Protein AF-A0A8T5FF46-F1 (afdb_monomer_lite)

Structure (mmCIF, N/CA/C/O backbone):
data_AF-A0A8T5FF46-F1
#
_entry.id   AF-A0A8T5FF46-F1
#
loop_
_atom_site.group_PDB
_atom_site.id
_atom_site.type_symbol
_atom_site.label_atom_id
_atom_site.label_alt_id
_atom_site.label_comp_id
_atom_site.label_asym_id
_atom_site.label_entity_id
_atom_site.label_seq_id
_atom_site.pdbx_PDB_ins_code
_atom_site.Cartn_x
_atom_site.Cartn_y
_atom_site.Cartn_z
_atom_site.occupancy
_atom_site.B_iso_or_equiv
_atom_site.auth_seq_id
_atom_site.auth_comp_id
_atom_site.auth_asym_id
_atom_site.auth_atom_id
_atom_site.pdbx_PDB_model_num
ATOM 1 N N . MET A 1 1 ? -3.735 73.496 -39.799 1.00 34.72 1 MET A N 1
ATOM 2 C CA . MET A 1 1 ? -2.306 73.585 -40.132 1.00 34.72 1 MET A CA 1
ATOM 3 C C . MET A 1 1 ? -1.792 74.863 -39.480 1.00 34.72 1 MET A C 1
ATOM 5 O O . MET A 1 1 ? -2.332 75.909 -39.809 1.00 34.72 1 MET A O 1
ATOM 9 N N . ASP A 1 2 ? -0.925 74.853 -38.463 1.00 35.66 2 ASP A N 1
ATOM 10 C CA . ASP A 1 2 ? -0.225 73.726 -37.814 1.00 35.66 2 ASP A CA 1
ATOM 11 C C . ASP A 1 2 ? 0.014 73.960 -36.305 1.00 35.66 2 ASP A C 1
ATOM 13 O O . ASP A 1 2 ? -0.277 75.030 -35.776 1.00 35.66 2 ASP A O 1
ATOM 17 N N . ILE A 1 3 ? 0.480 72.917 -35.607 1.00 37.16 3 ILE A N 1
ATOM 18 C CA . ILE A 1 3 ? 0.581 72.804 -34.138 1.00 37.16 3 ILE A CA 1
ATOM 19 C C . ILE A 1 3 ? 2.005 73.135 -33.652 1.00 37.16 3 ILE A C 1
ATOM 21 O O . ILE A 1 3 ? 2.968 72.568 -34.168 1.00 37.16 3 ILE A O 1
ATOM 25 N N . PRO A 1 4 ? 2.147 74.019 -32.646 1.00 43.72 4 PRO A N 1
ATOM 26 C CA . PRO A 1 4 ? 2.763 73.671 -31.342 1.00 43.72 4 PRO A CA 1
ATOM 27 C C . PRO A 1 4 ? 1.994 74.294 -30.141 1.00 43.72 4 PRO A C 1
ATOM 29 O O . PRO A 1 4 ? 1.269 75.263 -30.321 1.00 43.72 4 PRO A O 1
ATOM 32 N N . ALA A 1 5 ? 2.080 73.860 -28.872 1.00 33.59 5 ALA A N 1
ATOM 33 C CA . ALA A 1 5 ? 2.705 72.701 -28.204 1.00 33.59 5 ALA A CA 1
ATOM 34 C C . ALA A 1 5 ? 1.955 72.406 -26.860 1.00 33.59 5 ALA A C 1
ATOM 36 O O . ALA A 1 5 ? 0.805 72.806 -26.696 1.00 33.59 5 ALA A O 1
ATOM 37 N N . LYS A 1 6 ? 2.580 71.717 -25.884 1.00 38.84 6 LYS A N 1
ATOM 38 C CA . LYS A 1 6 ? 2.093 71.532 -24.486 1.00 38.84 6 LYS A CA 1
ATOM 39 C C . LYS A 1 6 ? 3.048 72.229 -23.489 1.00 38.84 6 LYS A C 1
ATOM 41 O O . LYS A 1 6 ? 4.228 72.330 -23.826 1.00 38.84 6 LYS A O 1
ATOM 46 N N . PRO A 1 7 ? 2.609 72.653 -22.276 1.00 42.00 7 PRO A N 1
ATOM 47 C CA . PRO A 1 7 ? 2.703 71.737 -21.119 1.00 42.00 7 PRO A CA 1
ATOM 48 C C . PRO A 1 7 ? 1.673 71.901 -19.958 1.00 42.00 7 PRO A C 1
ATOM 50 O O . PRO A 1 7 ? 1.487 72.977 -19.412 1.00 42.00 7 PRO A O 1
ATOM 53 N N . ASN A 1 8 ? 1.185 70.743 -19.487 1.00 31.17 8 ASN A N 1
ATOM 54 C CA . ASN A 1 8 ? 1.092 70.275 -18.084 1.00 31.17 8 ASN A CA 1
ATOM 55 C C . ASN A 1 8 ? 0.131 70.865 -17.004 1.00 31.17 8 ASN A C 1
ATOM 57 O O . ASN A 1 8 ? -0.038 72.064 -16.853 1.00 31.17 8 ASN A O 1
ATOM 61 N N . LYS A 1 9 ? -0.324 69.922 -16.151 1.00 32.62 9 LYS A N 1
ATOM 62 C CA . LYS A 1 9 ? -0.945 70.005 -14.804 1.00 32.62 9 LYS A CA 1
ATOM 63 C C . LYS A 1 9 ? -2.289 70.729 -14.607 1.00 32.62 9 LYS A C 1
ATOM 65 O O . LYS A 1 9 ? -2.393 71.936 -14.744 1.00 32.62 9 LYS A O 1
ATOM 70 N N . ASN A 1 10 ? -3.253 69.974 -14.067 1.00 32.03 10 ASN A N 1
ATOM 71 C CA . ASN A 1 10 ? -4.248 70.469 -13.112 1.00 32.03 10 ASN A CA 1
ATOM 72 C C . ASN A 1 10 ? -4.546 69.380 -12.068 1.00 32.03 10 ASN A C 1
ATOM 74 O O . ASN A 1 10 ? -4.908 68.258 -12.418 1.00 32.03 10 ASN A O 1
ATOM 78 N N . GLU A 1 11 ? -4.393 69.726 -10.793 1.00 32.62 11 GLU A N 1
ATOM 79 C CA . GLU A 1 11 ? -4.975 69.000 -9.660 1.00 32.62 11 GLU A CA 1
ATOM 80 C C . GLU A 1 11 ? -6.394 69.536 -9.426 1.00 32.62 11 GLU A C 1
ATOM 82 O O . GLU A 1 11 ? -6.602 70.734 -9.592 1.00 32.62 11 GLU A O 1
ATOM 87 N N . HIS A 1 12 ? -7.345 68.722 -8.951 1.00 32.72 12 HIS A N 1
ATOM 88 C CA . HIS A 1 12 ? -8.419 69.255 -8.101 1.00 32.72 12 HIS A CA 1
ATOM 89 C C . HIS A 1 12 ? -9.040 68.211 -7.153 1.00 32.72 12 HIS A C 1
ATOM 91 O O . HIS A 1 12 ? -9.209 67.039 -7.479 1.00 32.72 12 HIS A O 1
ATOM 97 N N . LYS A 1 13 ? -9.341 68.707 -5.949 1.00 31.08 13 LYS A N 1
ATOM 98 C CA . LYS A 1 13 ? -9.908 68.067 -4.743 1.00 31.08 13 LYS A CA 1
ATOM 99 C C . LYS A 1 13 ? -11.303 67.455 -4.985 1.00 31.08 13 LYS A C 1
ATOM 101 O O . LYS A 1 13 ? -12.070 68.002 -5.764 1.00 31.08 13 LYS A O 1
ATOM 106 N N . MET A 1 14 ? -11.586 66.252 -4.470 1.00 33.22 14 MET A N 1
ATOM 107 C CA . MET A 1 14 ? -12.238 65.929 -3.172 1.00 33.22 14 MET A CA 1
ATOM 108 C C . MET A 1 14 ? -13.597 66.593 -2.876 1.00 33.22 14 MET A C 1
ATOM 110 O O . MET A 1 14 ? -13.645 67.787 -2.608 1.00 33.22 14 MET A O 1
ATOM 114 N N . ASP A 1 15 ? -14.624 65.744 -2.740 1.00 29.30 15 ASP A N 1
ATOM 115 C CA . ASP A 1 15 ? -15.755 65.795 -1.787 1.00 29.30 15 ASP A CA 1
ATOM 116 C C . ASP A 1 15 ? -16.466 64.411 -1.851 1.00 29.30 15 ASP A C 1
ATOM 118 O O . ASP A 1 15 ? -16.483 63.804 -2.918 1.00 29.30 15 ASP A O 1
ATOM 122 N N . GLY A 1 16 ? -17.047 63.795 -0.810 1.00 28.48 16 GLY A N 1
ATOM 123 C CA . GLY A 1 16 ? -17.034 64.083 0.628 1.00 28.48 16 GLY A CA 1
ATOM 124 C C . GLY A 1 16 ? -17.908 63.089 1.444 1.00 28.48 16 GLY A C 1
ATOM 125 O O . GLY A 1 16 ? -18.809 62.461 0.903 1.00 28.48 16 GLY A O 1
ATOM 126 N N . LYS A 1 17 ? -17.668 63.027 2.768 1.00 31.48 17 LYS A N 1
ATOM 127 C CA . LYS A 1 17 ? -18.566 62.589 3.881 1.00 31.48 17 LYS A CA 1
ATOM 128 C C . LYS A 1 17 ? -18.996 61.106 4.076 1.00 31.48 17 LYS A C 1
ATOM 130 O O . LYS A 1 17 ? -19.842 60.575 3.377 1.00 31.48 17 LYS A O 1
ATOM 135 N N . ASN A 1 18 ? -18.544 60.576 5.226 1.00 31.70 18 ASN A N 1
ATOM 136 C CA . ASN A 1 18 ? -19.251 59.775 6.254 1.00 31.70 18 ASN A CA 1
ATOM 137 C C . ASN A 1 18 ? -20.144 58.568 5.877 1.00 31.70 18 ASN A C 1
ATOM 139 O O . ASN A 1 18 ? -21.232 58.753 5.343 1.00 31.70 18 ASN A O 1
ATOM 143 N N . ASN A 1 19 ? -19.865 57.399 6.489 1.00 27.62 19 ASN A N 1
ATOM 144 C CA . ASN A 1 19 ? -20.664 56.962 7.656 1.00 27.62 19 ASN A CA 1
ATOM 145 C C . ASN A 1 19 ? -20.128 55.746 8.454 1.00 27.62 19 ASN A C 1
ATOM 147 O O . ASN A 1 19 ? -19.540 54.821 7.914 1.00 27.62 19 ASN A O 1
ATOM 151 N N . HIS A 1 20 ? -20.418 55.781 9.762 1.00 31.47 20 HIS A N 1
ATOM 152 C CA . HIS A 1 20 ? -20.497 54.698 10.762 1.00 31.47 20 HIS A CA 1
ATOM 153 C C . HIS A 1 20 ? -19.439 53.576 10.849 1.00 31.47 20 HIS A C 1
ATOM 155 O O . HIS A 1 20 ? -19.458 52.579 10.133 1.00 31.47 20 HIS A O 1
ATOM 161 N N . LYS A 1 21 ? -18.675 53.628 11.953 1.00 37.41 21 LYS A N 1
ATOM 162 C CA . LYS A 1 21 ? -18.062 52.454 12.593 1.00 37.41 21 LYS A CA 1
ATOM 163 C C . LYS A 1 21 ? -19.137 51.406 12.939 1.00 37.41 21 LYS A C 1
ATOM 165 O O . LYS A 1 21 ? -20.002 51.679 13.769 1.00 37.41 21 LYS A O 1
ATOM 170 N N . LYS A 1 22 ? -19.008 50.186 12.414 1.00 29.69 22 LYS A N 1
ATOM 171 C CA . LYS A 1 22 ? -19.498 48.962 13.068 1.00 29.69 22 LYS A CA 1
ATOM 172 C C . LYS A 1 22 ? -18.296 48.076 13.367 1.00 29.69 22 LYS A C 1
ATOM 174 O O . LYS A 1 22 ? -17.574 47.692 12.452 1.00 29.69 22 LYS A O 1
ATOM 179 N N . ALA A 1 23 ? -18.078 47.774 14.643 1.00 29.81 23 ALA A N 1
ATOM 180 C CA . ALA A 1 23 ? -17.110 46.765 15.039 1.00 29.81 23 ALA A CA 1
ATOM 181 C C . ALA A 1 23 ? -17.673 45.389 14.663 1.00 29.81 23 ALA A C 1
ATOM 183 O O . ALA A 1 23 ? -18.672 44.953 15.234 1.00 29.81 23 ALA A O 1
ATOM 184 N N . TYR A 1 24 ? -17.050 44.719 13.696 1.00 25.02 24 TYR A N 1
ATOM 185 C CA . TYR A 1 24 ? -17.280 43.295 13.496 1.00 25.02 24 TYR A CA 1
ATOM 186 C C . TYR A 1 24 ? -16.530 42.539 14.593 1.00 25.02 24 TYR A C 1
ATOM 188 O O . TYR A 1 24 ? -15.308 42.402 14.532 1.00 25.02 24 TYR A O 1
ATOM 196 N N . ASN A 1 25 ? -17.274 42.018 15.571 1.00 32.12 25 ASN A N 1
ATOM 197 C CA . ASN A 1 25 ? -16.832 40.832 16.296 1.00 32.12 25 ASN A CA 1
ATOM 198 C C . ASN A 1 25 ? -16.724 39.707 15.263 1.00 32.12 25 ASN A C 1
ATOM 200 O O . ASN A 1 25 ? -17.716 39.070 14.918 1.00 32.12 25 ASN A O 1
ATOM 204 N N . SER A 1 26 ? -15.520 39.496 14.738 1.00 30.30 26 SER A N 1
ATOM 205 C CA . SER A 1 26 ? -15.178 38.212 14.149 1.00 30.30 26 SER A CA 1
ATOM 206 C C . SER A 1 26 ? -14.900 37.270 15.310 1.00 30.30 26 SER A C 1
ATOM 208 O O . SER A 1 26 ? -13.886 37.381 16.001 1.00 30.30 26 SER A O 1
ATOM 210 N N . GLU A 1 27 ? -15.825 36.342 15.539 1.00 28.33 27 GLU A N 1
ATOM 211 C CA . GLU A 1 27 ? -15.477 35.101 16.216 1.00 28.33 27 GLU A CA 1
ATOM 212 C C . GLU A 1 27 ? -14.241 34.541 15.511 1.00 28.33 27 GLU A C 1
ATOM 214 O O . GLU A 1 27 ? -14.214 34.435 14.279 1.00 28.33 27 GLU A O 1
ATOM 219 N N . ARG A 1 28 ? -13.190 34.236 16.278 1.00 29.66 28 ARG A N 1
ATOM 220 C CA . ARG A 1 28 ? -11.999 33.596 15.724 1.00 29.66 28 ARG A CA 1
ATOM 221 C C . ARG A 1 28 ? -12.399 32.199 15.267 1.00 29.66 28 ARG A C 1
ATOM 223 O O . ARG A 1 28 ? -12.307 31.252 16.045 1.00 29.66 28 ARG A O 1
ATOM 230 N N . LYS A 1 29 ? -12.805 32.066 14.002 1.00 31.17 29 LYS A N 1
ATOM 231 C CA . LYS A 1 29 ? -12.728 30.786 13.302 1.00 31.17 29 LYS A CA 1
ATOM 232 C C . LYS A 1 29 ? -11.290 30.313 13.469 1.00 31.17 29 LYS A C 1
ATOM 234 O O . LYS A 1 29 ? -10.368 30.986 13.009 1.00 31.17 29 LYS A O 1
ATOM 239 N N . GLN A 1 30 ? -11.105 29.221 14.204 1.00 31.97 30 GLN A N 1
ATOM 240 C CA . GLN A 1 30 ? -9.820 28.539 14.234 1.00 31.97 30 GLN A CA 1
ATOM 241 C C . GLN A 1 30 ? -9.454 28.239 12.780 1.00 31.97 30 GLN A C 1
ATOM 243 O O . GLN A 1 30 ? -10.300 27.740 12.033 1.00 31.97 30 GLN A O 1
ATOM 248 N N . ASN A 1 31 ? -8.228 28.573 12.374 1.00 39.69 31 ASN A N 1
ATOM 249 C CA . ASN A 1 31 ? -7.711 28.026 11.126 1.00 39.69 31 ASN A CA 1
ATOM 250 C C . ASN A 1 31 ? -7.816 26.496 11.235 1.00 39.69 31 ASN A C 1
ATOM 252 O O . ASN A 1 31 ? -7.489 25.966 12.305 1.00 39.69 31 ASN A O 1
ATOM 256 N N . PRO A 1 32 ? -8.281 25.784 10.193 1.00 52.78 32 PRO A N 1
ATOM 257 C CA . PRO A 1 32 ? -8.139 24.336 10.176 1.00 52.78 32 PRO A CA 1
ATOM 258 C C . PRO A 1 32 ? -6.653 24.015 10.356 1.00 52.78 32 PRO A C 1
ATOM 260 O O . PRO A 1 32 ? -5.809 24.662 9.729 1.00 52.78 32 PRO A O 1
ATOM 263 N N . MET A 1 33 ? -6.338 23.079 11.256 1.00 60.94 33 MET A N 1
ATOM 264 C CA . MET A 1 33 ? -4.949 22.673 11.459 1.00 60.94 33 MET A CA 1
ATOM 265 C C . MET A 1 33 ? -4.405 22.123 10.147 1.00 60.94 33 MET A C 1
ATOM 267 O O . MET A 1 33 ? -5.069 21.315 9.497 1.00 60.94 33 MET A O 1
ATOM 271 N N . ASN A 1 34 ? -3.214 22.566 9.759 1.00 78.06 34 ASN A N 1
ATOM 272 C CA . ASN A 1 34 ? -2.580 22.026 8.563 1.00 78.06 34 ASN A CA 1
ATOM 273 C C . ASN A 1 34 ? -2.025 20.615 8.842 1.00 78.06 34 ASN A C 1
ATOM 275 O O . ASN A 1 34 ? -1.827 20.222 9.994 1.00 78.06 34 ASN A O 1
ATOM 279 N N . VAL A 1 35 ? -1.745 19.852 7.782 1.00 80.56 35 VAL A N 1
ATOM 280 C CA . VAL A 1 35 ? -1.237 18.472 7.895 1.00 80.56 35 VAL A CA 1
ATOM 281 C C . VAL A 1 35 ? 0.010 18.378 8.787 1.00 80.56 35 VAL A C 1
ATOM 283 O O . VAL A 1 35 ? 0.108 17.460 9.596 1.00 80.56 35 VAL A O 1
ATOM 286 N N . SER A 1 36 ? 0.928 19.349 8.722 1.00 81.38 36 SER A N 1
ATOM 287 C CA . SER A 1 36 ? 2.150 19.359 9.542 1.00 81.38 36 SER A CA 1
ATOM 288 C C . SER A 1 36 ? 1.856 19.506 11.041 1.00 81.38 36 SER A C 1
ATOM 290 O O . SER A 1 36 ? 2.466 18.818 11.864 1.00 81.38 36 SER A O 1
ATOM 292 N N . GLU A 1 37 ? 0.875 20.331 11.417 1.00 83.44 37 GLU A N 1
ATOM 293 C CA . GLU A 1 37 ? 0.397 20.437 12.801 1.00 83.44 37 GLU A CA 1
ATOM 294 C C . GLU A 1 37 ? -0.215 19.111 13.271 1.00 83.44 37 GLU A C 1
ATOM 296 O O . GLU A 1 37 ? 0.127 18.629 14.351 1.00 83.44 37 GLU A O 1
ATOM 301 N N . ILE A 1 38 ? -1.053 18.478 12.443 1.00 87.06 38 ILE A N 1
ATOM 302 C CA . ILE A 1 38 ? -1.701 17.194 12.752 1.00 87.06 38 ILE A CA 1
ATOM 303 C C . ILE A 1 38 ? -0.665 16.080 12.934 1.00 87.06 38 ILE A C 1
ATOM 305 O O . ILE A 1 38 ? -0.672 15.414 13.966 1.00 87.06 38 ILE A O 1
ATOM 309 N N . VAL A 1 39 ? 0.273 15.917 11.997 1.00 86.88 39 VAL A N 1
ATOM 310 C CA . VAL A 1 39 ? 1.377 14.947 12.104 1.00 86.88 39 VAL A CA 1
ATOM 311 C C . VAL A 1 39 ? 2.209 15.218 13.356 1.00 86.88 39 VAL A C 1
ATOM 313 O O . VAL A 1 39 ? 2.545 14.289 14.088 1.00 86.88 39 VAL A O 1
ATOM 316 N N . SER A 1 40 ? 2.527 16.483 13.643 1.00 83.75 40 SER A N 1
ATOM 317 C CA . SER A 1 40 ? 3.297 16.846 14.837 1.00 83.75 40 SER A CA 1
ATOM 318 C C . SER A 1 40 ? 2.529 16.520 16.122 1.00 83.75 40 SER A C 1
ATOM 320 O O . SER A 1 40 ? 3.124 16.011 17.069 1.00 83.75 40 SER A O 1
ATOM 322 N N . PHE A 1 41 ? 1.205 16.701 16.164 1.00 82.06 41 PHE A N 1
ATOM 323 C CA . PHE A 1 41 ? 0.397 16.253 17.300 1.00 82.06 41 PHE A CA 1
ATOM 324 C C . PHE A 1 41 ? 0.346 14.724 17.418 1.00 82.06 41 PHE A C 1
ATOM 326 O O . PHE A 1 41 ? 0.610 14.213 18.507 1.00 82.06 41 PHE A O 1
ATOM 333 N N . LEU A 1 42 ? 0.097 14.003 16.320 1.00 84.44 42 LEU A N 1
ATOM 334 C CA . LEU A 1 42 ? 0.060 12.536 16.284 1.00 84.44 42 LEU A CA 1
ATOM 335 C C . LEU A 1 42 ? 1.409 11.897 16.648 1.00 84.44 42 LEU A C 1
ATOM 337 O O . LEU A 1 42 ? 1.426 10.827 17.246 1.00 84.44 42 LEU A O 1
ATOM 341 N N . TRP A 1 43 ? 2.536 12.530 16.319 1.00 83.00 43 TRP A N 1
ATOM 342 C CA . TRP A 1 43 ? 3.874 11.988 16.576 1.00 83.00 43 TRP A CA 1
ATOM 343 C C . TRP A 1 43 ? 4.469 12.443 17.915 1.00 83.00 43 TRP A C 1
ATOM 345 O O . TRP A 1 43 ? 5.062 11.654 18.654 1.00 83.00 43 TRP A O 1
ATOM 355 N N . GLU A 1 44 ? 4.341 13.728 18.253 1.00 72.88 44 GLU A N 1
ATOM 356 C CA . GLU A 1 44 ? 5.146 14.341 19.315 1.00 72.88 44 GLU A CA 1
ATOM 357 C C . GLU A 1 44 ? 4.433 14.366 20.668 1.00 72.88 44 GLU A C 1
ATOM 359 O O . GLU A 1 44 ? 5.114 14.284 21.694 1.00 72.88 44 GLU A O 1
ATOM 364 N N . LYS A 1 45 ? 3.090 14.384 20.709 1.00 68.31 45 LYS A N 1
ATOM 365 C CA . LYS A 1 45 ? 2.312 14.323 21.967 1.00 68.31 45 LYS A CA 1
ATOM 366 C C . LYS A 1 45 ? 2.131 12.913 22.544 1.00 68.31 45 LYS A C 1
ATOM 368 O O . LYS A 1 45 ? 1.435 12.745 23.544 1.00 68.31 45 LYS A O 1
ATOM 373 N N . GLN A 1 46 ? 2.825 11.920 21.995 1.00 68.88 46 GLN A N 1
ATOM 374 C CA . GLN A 1 46 ? 2.847 10.539 22.484 1.00 68.88 46 GLN A CA 1
ATOM 375 C C . GLN A 1 46 ? 3.722 10.368 23.743 1.00 68.88 46 GLN A C 1
ATOM 377 O O . GLN A 1 46 ? 4.628 9.533 23.783 1.00 68.88 46 GLN A O 1
ATOM 382 N N . GLU A 1 47 ? 3.507 11.171 24.792 1.00 73.38 47 GLU A N 1
ATOM 383 C CA . GLU A 1 47 ? 4.322 11.101 26.019 1.00 73.38 47 GLU A CA 1
ATOM 384 C C . GLU A 1 47 ? 4.288 9.715 26.676 1.00 73.38 47 GLU A C 1
ATOM 386 O O . GLU A 1 47 ? 5.308 9.257 27.186 1.00 73.38 47 GLU A O 1
ATOM 391 N N . PHE A 1 48 ? 3.160 9.002 26.581 1.00 82.44 48 PHE A N 1
ATOM 392 C CA . PHE A 1 48 ? 3.034 7.639 27.099 1.00 82.44 48 PHE A CA 1
ATOM 393 C C . PHE A 1 48 ? 3.859 6.601 26.316 1.00 82.44 48 PHE A C 1
ATOM 395 O O . PHE A 1 48 ? 4.173 5.556 26.881 1.00 82.44 48 PHE A O 1
ATOM 402 N N . LEU A 1 49 ? 4.255 6.872 25.063 1.00 88.62 49 LEU A N 1
ATOM 403 C CA . LEU A 1 49 ? 5.191 6.019 24.316 1.00 88.62 49 LEU A CA 1
ATOM 404 C C . LEU A 1 49 ? 6.655 6.315 24.676 1.00 88.62 49 LEU A C 1
ATOM 406 O O . LEU A 1 49 ? 7.474 5.397 24.667 1.00 88.62 49 LEU A O 1
ATOM 410 N N . ARG A 1 50 ? 6.993 7.560 25.054 1.00 84.88 50 ARG A N 1
ATOM 411 C CA . ARG A 1 50 ? 8.385 8.004 25.297 1.00 84.88 50 ARG A CA 1
ATOM 412 C C . ARG A 1 50 ? 9.129 7.208 26.369 1.00 84.88 50 ARG A C 1
ATOM 414 O O . ARG A 1 50 ? 10.334 7.023 26.244 1.00 84.88 50 ARG A O 1
ATOM 421 N N . SER A 1 51 ? 8.442 6.741 27.409 1.00 83.31 51 SER A N 1
ATOM 422 C CA . SER A 1 51 ? 9.042 5.923 28.476 1.00 83.31 51 SER A CA 1
ATOM 423 C C . SER A 1 51 ? 9.076 4.420 28.170 1.00 83.31 51 SER A C 1
ATOM 425 O O . SER A 1 51 ? 9.564 3.650 28.993 1.00 83.31 51 SER A O 1
ATOM 427 N N . HIS A 1 52 ? 8.535 3.987 27.027 1.00 88.31 52 HIS A N 1
ATOM 428 C CA . HIS A 1 52 ? 8.194 2.584 26.769 1.00 88.31 52 HIS A CA 1
ATOM 429 C C . HIS A 1 52 ? 8.661 2.049 25.407 1.00 88.31 52 HIS A C 1
ATOM 431 O O . HIS A 1 52 ? 8.817 0.836 25.260 1.00 88.31 52 HIS A O 1
ATOM 437 N N . TYR A 1 53 ? 8.894 2.922 24.425 1.00 88.81 53 TYR A N 1
ATOM 438 C CA . TYR A 1 53 ? 9.307 2.574 23.066 1.00 88.81 53 TYR A CA 1
ATOM 439 C C . TYR A 1 53 ? 10.477 3.447 22.602 1.00 88.81 53 TYR A C 1
ATOM 441 O O . TYR A 1 53 ? 10.609 4.609 22.985 1.00 88.81 53 TYR A O 1
ATOM 449 N N . LYS A 1 54 ? 11.313 2.899 21.713 1.00 87.38 54 LYS A N 1
ATOM 450 C CA . LYS A 1 54 ? 12.235 3.708 20.903 1.00 87.38 54 LYS A CA 1
ATOM 451 C C . LYS A 1 54 ? 11.426 4.496 19.865 1.00 87.38 54 LYS A C 1
ATOM 453 O O . LYS A 1 54 ? 10.413 3.997 19.385 1.00 87.38 54 LYS A O 1
ATOM 458 N N . LYS A 1 55 ? 11.879 5.694 19.477 1.00 84.81 55 LYS A N 1
ATOM 459 C CA . LYS A 1 55 ? 11.140 6.569 18.540 1.00 84.81 55 LYS A CA 1
ATOM 460 C C . LYS A 1 55 ? 10.817 5.903 17.194 1.00 84.81 55 LYS A C 1
ATOM 462 O O . LYS A 1 55 ? 9.719 6.084 16.685 1.00 84.81 55 LYS A O 1
ATOM 467 N N . ASN A 1 56 ? 11.726 5.094 16.649 1.00 82.06 56 ASN A N 1
ATOM 468 C CA . ASN A 1 56 ? 11.488 4.344 15.408 1.00 82.06 56 ASN A CA 1
ATOM 469 C C . ASN A 1 56 ? 10.374 3.289 15.516 1.00 82.06 56 ASN A C 1
ATOM 471 O O . ASN A 1 56 ? 9.841 2.873 14.496 1.00 82.06 56 ASN A O 1
ATOM 475 N N . LYS A 1 57 ? 10.011 2.884 16.739 1.00 88.06 57 LYS A N 1
ATOM 476 C CA . LYS A 1 57 ? 8.914 1.957 17.044 1.00 88.06 57 LYS A CA 1
ATOM 477 C C . LYS A 1 57 ? 7.588 2.641 17.366 1.00 88.06 57 LYS A C 1
ATOM 479 O O . LYS A 1 57 ? 6.630 1.979 17.747 1.00 88.06 57 LYS A O 1
ATOM 484 N N . TYR A 1 58 ? 7.500 3.962 17.213 1.00 91.12 58 TYR A N 1
ATOM 485 C CA . TYR A 1 58 ? 6.222 4.651 17.377 1.00 91.12 58 TYR A CA 1
ATOM 486 C C . TYR A 1 58 ? 5.270 4.357 16.213 1.00 91.12 58 TYR A C 1
ATOM 488 O O . TYR A 1 58 ? 4.069 4.269 16.448 1.00 91.12 58 TYR A O 1
ATOM 496 N N . LYS A 1 59 ? 5.771 4.155 14.982 1.00 89.31 59 LYS A N 1
ATOM 497 C CA . LYS A 1 59 ? 4.918 3.844 13.819 1.00 89.31 59 LYS A CA 1
ATOM 498 C C . LYS A 1 59 ? 4.084 2.576 14.022 1.00 89.31 59 LYS A C 1
ATOM 500 O O . LYS A 1 59 ? 2.905 2.596 13.689 1.00 89.31 59 LYS A O 1
ATOM 505 N N . ASP A 1 60 ? 4.659 1.554 14.659 1.00 91.88 60 ASP A N 1
ATOM 506 C CA . ASP A 1 60 ? 4.017 0.278 14.991 1.00 91.88 60 ASP A CA 1
ATOM 507 C C . ASP A 1 60 ? 2.736 0.480 15.830 1.00 91.88 60 ASP A C 1
ATOM 509 O O . ASP A 1 60 ? 1.785 -0.282 15.703 1.00 91.88 60 ASP A O 1
ATOM 513 N N . VAL A 1 61 ? 2.686 1.532 16.662 1.00 94.06 61 VAL A N 1
ATOM 514 C CA . VAL A 1 61 ? 1.508 1.907 17.467 1.00 94.06 61 VAL A CA 1
ATOM 515 C C . VAL A 1 61 ? 0.633 2.948 16.765 1.00 94.06 61 VAL A C 1
ATOM 517 O O . VAL A 1 61 ? -0.591 2.846 16.791 1.00 94.06 61 VAL A O 1
ATOM 520 N N . ILE A 1 62 ? 1.247 3.971 16.162 1.00 93.44 62 ILE A N 1
ATOM 521 C CA . ILE A 1 62 ? 0.535 5.130 15.612 1.00 93.44 62 ILE A CA 1
ATOM 522 C C . ILE A 1 62 ? -0.209 4.760 14.324 1.00 93.44 62 ILE A C 1
ATOM 524 O O . ILE A 1 62 ? -1.392 5.069 14.211 1.00 93.44 62 ILE A O 1
ATOM 528 N N . LEU A 1 63 ? 0.446 4.113 13.351 1.00 93.00 63 LEU A N 1
ATOM 529 C CA . LEU A 1 63 ? -0.160 3.860 12.036 1.00 93.00 63 LEU A CA 1
ATOM 530 C C . LEU A 1 63 ? -1.444 3.017 12.126 1.00 93.00 63 LEU A C 1
ATOM 532 O O . LEU A 1 63 ? -2.445 3.447 11.548 1.00 93.00 63 LEU A O 1
ATOM 536 N N . PRO A 1 64 ? -1.497 1.898 12.881 1.00 95.38 64 PRO A N 1
ATOM 537 C CA . PRO A 1 64 ? -2.710 1.088 12.948 1.00 95.38 64 PRO A CA 1
ATOM 538 C C . PRO A 1 64 ? -3.850 1.834 13.643 1.00 95.38 64 PRO A C 1
ATOM 540 O O . PRO A 1 64 ? -4.992 1.729 13.209 1.00 95.38 64 PRO A O 1
ATOM 543 N N . LEU A 1 65 ? -3.554 2.632 14.677 1.00 94.69 65 LEU A N 1
ATOM 544 C CA . LEU A 1 65 ? -4.566 3.432 15.370 1.00 94.69 65 LEU A CA 1
ATOM 545 C C . LEU A 1 65 ? -5.090 4.588 14.502 1.00 94.69 65 LEU A C 1
ATOM 547 O O . LEU A 1 65 ? -6.295 4.806 14.480 1.00 94.69 65 LEU A O 1
ATOM 551 N N . VAL A 1 66 ? -4.245 5.275 13.722 1.00 93.25 66 VAL A N 1
ATOM 552 C CA . VAL A 1 66 ? -4.704 6.311 12.770 1.00 93.25 66 VAL A CA 1
ATOM 553 C C . VAL A 1 66 ? -5.536 5.700 11.637 1.00 93.25 66 VAL A C 1
ATOM 555 O O . VAL A 1 66 ? -6.541 6.287 11.235 1.00 93.25 66 VAL A O 1
ATOM 558 N N . VAL A 1 67 ? -5.161 4.521 11.125 1.00 94.19 67 VAL A N 1
ATOM 559 C CA . VAL A 1 67 ? -5.983 3.772 10.155 1.00 94.19 67 VAL A CA 1
ATOM 560 C C . VAL A 1 67 ? -7.323 3.370 10.775 1.00 94.19 67 VAL A C 1
ATOM 562 O O . VAL A 1 67 ? -8.359 3.613 10.162 1.00 94.19 67 VAL A O 1
ATOM 565 N N . LEU A 1 68 ? -7.330 2.840 12.000 1.00 95.06 68 LEU A N 1
ATOM 566 C CA . LEU A 1 68 ? -8.550 2.456 12.714 1.00 95.06 68 LEU A CA 1
ATOM 567 C C . LEU A 1 68 ? -9.492 3.651 12.927 1.00 95.06 68 LEU A C 1
ATOM 569 O O . LEU A 1 68 ? -10.638 3.596 12.490 1.00 95.06 68 LEU A O 1
ATOM 573 N N . THR A 1 69 ? -8.998 4.766 13.479 1.00 93.00 69 THR A N 1
ATOM 574 C CA . THR A 1 69 ? -9.794 5.996 13.642 1.00 93.00 69 THR A CA 1
ATOM 575 C C . THR A 1 69 ? -10.329 6.512 12.302 1.00 93.00 69 THR A C 1
ATOM 577 O O . THR A 1 69 ? -11.452 7.011 12.251 1.00 93.00 69 THR A O 1
ATOM 580 N N . ARG A 1 70 ? -9.578 6.391 11.193 1.00 92.06 70 ARG A N 1
ATOM 581 C CA . ARG A 1 70 ? -10.093 6.813 9.881 1.00 92.06 70 ARG A CA 1
ATOM 582 C C . ARG A 1 70 ? -11.176 5.877 9.345 1.00 92.06 70 ARG A C 1
ATOM 584 O O . ARG A 1 70 ? -12.162 6.368 8.806 1.00 92.06 70 ARG A O 1
ATOM 591 N N . LEU A 1 71 ? -11.037 4.563 9.515 1.00 92.88 71 LEU A N 1
ATOM 592 C CA . LEU A 1 71 ? -12.073 3.598 9.130 1.00 92.88 71 LEU A CA 1
ATOM 593 C C . LEU A 1 71 ? -13.375 3.812 9.918 1.00 92.88 71 LEU A C 1
ATOM 595 O O . LEU A 1 71 ? -14.453 3.687 9.339 1.00 92.88 71 LEU A O 1
ATOM 599 N N . ASP A 1 72 ? -13.283 4.193 11.193 1.00 91.31 72 ASP A N 1
ATOM 600 C CA . ASP A 1 72 ? -14.438 4.548 12.024 1.00 91.31 72 ASP A CA 1
ATOM 601 C C . ASP A 1 72 ? -15.185 5.768 11.467 1.00 91.31 72 ASP A C 1
ATOM 603 O O . ASP A 1 72 ? -16.401 5.710 11.267 1.00 91.31 72 ASP A O 1
ATOM 607 N N . ILE A 1 73 ? -14.455 6.841 11.132 1.00 91.81 73 ILE A N 1
ATOM 608 C CA . ILE A 1 73 ? -15.010 8.058 10.511 1.00 91.81 73 ILE A CA 1
ATOM 609 C C . ILE A 1 73 ? -15.787 7.720 9.231 1.00 91.81 73 ILE A C 1
ATOM 611 O O . ILE A 1 73 ? -16.905 8.197 9.045 1.00 91.81 73 ILE A O 1
ATOM 615 N N . GLU A 1 74 ? -15.226 6.875 8.362 1.00 92.06 74 GLU A N 1
ATOM 616 C CA . GLU A 1 74 ? -15.855 6.479 7.092 1.00 92.06 74 GLU A CA 1
ATOM 617 C C . GLU A 1 74 ? -17.120 5.617 7.268 1.00 92.06 74 GLU A C 1
ATOM 619 O O . GLU A 1 74 ? -17.922 5.510 6.337 1.00 92.06 74 GLU A O 1
ATOM 624 N N . LEU A 1 75 ? -17.310 4.987 8.434 1.00 94.06 75 LEU A N 1
ATOM 625 C CA . LEU A 1 75 ? -18.457 4.119 8.727 1.00 94.06 75 LEU A CA 1
ATOM 626 C C . LEU A 1 75 ? -19.517 4.772 9.627 1.00 94.06 75 LEU A C 1
ATOM 628 O O . LEU A 1 75 ? -20.668 4.318 9.602 1.00 94.06 75 LEU A O 1
ATOM 632 N N . LYS A 1 76 ? -19.166 5.829 10.372 1.00 92.62 76 LYS A N 1
ATOM 633 C CA . LYS A 1 76 ? -19.981 6.498 11.404 1.00 92.62 76 LYS A CA 1
ATOM 634 C C . LYS A 1 76 ? -21.454 6.681 11.023 1.00 92.62 76 LYS A C 1
ATOM 636 O O . LYS A 1 76 ? -22.332 6.102 11.659 1.00 92.62 76 LYS A O 1
ATOM 641 N N . ASP A 1 77 ? -21.729 7.376 9.918 1.00 93.69 77 ASP A N 1
ATOM 642 C CA . ASP A 1 77 ? -23.090 7.695 9.437 1.00 93.69 77 ASP A CA 1
ATOM 643 C C . ASP A 1 77 ? -23.937 6.465 9.041 1.00 93.69 77 ASP A C 1
ATOM 645 O O . ASP A 1 77 ? -25.144 6.561 8.771 1.00 93.69 77 ASP A O 1
ATOM 649 N N . THR A 1 78 ? -23.307 5.292 8.955 1.00 96.00 78 THR A N 1
ATOM 650 C CA . THR A 1 78 ? -23.924 4.038 8.507 1.00 96.00 78 THR A CA 1
ATOM 651 C C . THR A 1 78 ? -24.012 2.980 9.606 1.00 96.00 78 THR A C 1
ATOM 653 O O . THR A 1 78 ? -24.764 2.016 9.445 1.00 96.00 78 THR A O 1
ATOM 656 N N . LYS A 1 79 ? -23.327 3.182 10.743 1.00 94.25 79 LYS A N 1
ATOM 657 C CA . LYS A 1 79 ? -23.173 2.203 11.829 1.00 94.25 79 LYS A CA 1
ATOM 658 C C . LYS A 1 79 ? -24.506 1.637 12.324 1.00 94.25 79 LYS A C 1
ATOM 660 O O . LYS A 1 79 ? -24.700 0.424 12.278 1.00 94.25 79 LYS A O 1
ATOM 665 N N . THR A 1 80 ? -25.454 2.492 12.710 1.00 94.62 80 THR A N 1
ATOM 666 C CA . THR A 1 80 ? -26.770 2.067 13.224 1.00 94.62 80 THR A CA 1
ATOM 667 C C . THR A 1 80 ? -27.514 1.176 12.223 1.00 94.62 80 THR A C 1
ATOM 669 O O . THR A 1 80 ? -28.015 0.115 12.582 1.00 94.62 80 THR A O 1
ATOM 672 N N . LYS A 1 81 ? -27.505 1.545 10.933 1.00 96.56 81 LYS A N 1
ATOM 673 C CA . LYS A 1 81 ? -28.159 0.779 9.854 1.00 96.56 81 LYS A CA 1
ATOM 674 C C . LYS A 1 81 ? -27.470 -0.561 9.595 1.00 96.56 81 LYS A C 1
ATOM 676 O O . LYS A 1 81 ? -28.135 -1.536 9.254 1.00 96.56 81 LYS A O 1
ATOM 681 N N . VAL A 1 82 ? -26.145 -0.620 9.744 1.00 96.31 82 VAL A N 1
ATOM 682 C CA . VAL A 1 82 ? -25.372 -1.868 9.668 1.00 96.31 82 VAL A CA 1
ATOM 683 C C . VAL A 1 82 ? -25.771 -2.807 10.811 1.00 96.31 82 VAL A C 1
ATOM 685 O O . VAL A 1 82 ? -26.071 -3.969 10.544 1.00 96.31 82 VAL A O 1
ATOM 688 N N . LEU A 1 83 ? -25.875 -2.310 12.049 1.00 94.75 83 LEU A N 1
ATOM 689 C CA . LEU A 1 83 ? -26.317 -3.100 13.208 1.00 94.75 83 LEU A CA 1
ATOM 690 C C . LEU A 1 83 ? -27.763 -3.609 13.053 1.00 94.75 83 LEU A C 1
ATOM 692 O O . LEU A 1 83 ? -28.018 -4.806 13.201 1.00 94.75 83 LEU A O 1
ATOM 696 N N . GLU A 1 84 ? -28.700 -2.741 12.657 1.00 95.75 84 GLU A N 1
ATOM 697 C CA . GLU A 1 84 ? -30.082 -3.129 12.330 1.00 95.75 84 GLU A CA 1
ATOM 698 C C . GLU A 1 84 ? -30.130 -4.227 11.253 1.00 95.75 84 GLU A C 1
ATOM 700 O O . GLU A 1 84 ? -30.886 -5.200 11.366 1.00 95.75 84 GLU A O 1
ATOM 705 N N . LYS A 1 85 ? -29.290 -4.103 10.215 1.00 96.50 85 LYS A N 1
ATOM 706 C CA . LYS A 1 85 ? -29.222 -5.079 9.127 1.00 96.50 85 LYS A CA 1
ATOM 707 C C . LYS A 1 85 ? -28.643 -6.417 9.574 1.00 96.50 85 LYS A C 1
ATOM 709 O O . LYS A 1 85 ? -29.155 -7.449 9.143 1.00 96.50 85 LYS A O 1
ATOM 714 N N . ILE A 1 86 ? -27.634 -6.429 10.445 1.00 95.44 86 ILE A N 1
ATOM 715 C CA . ILE A 1 86 ? -27.086 -7.666 11.025 1.00 95.44 86 ILE A CA 1
ATOM 716 C C . ILE A 1 86 ? -28.199 -8.439 11.740 1.00 95.44 86 ILE A C 1
ATOM 718 O O . ILE A 1 86 ? -28.416 -9.609 11.427 1.00 95.44 86 ILE A O 1
ATOM 722 N N . VAL A 1 87 ? -28.998 -7.771 12.579 1.00 95.31 87 VAL A N 1
ATOM 723 C CA . VAL A 1 87 ? -30.142 -8.390 13.274 1.00 95.31 87 VAL A CA 1
ATOM 724 C C . VAL A 1 87 ? -31.196 -8.938 12.294 1.00 95.31 87 VAL A C 1
ATOM 726 O O . VAL A 1 87 ? -31.778 -10.000 12.532 1.00 95.31 87 VAL A O 1
ATOM 729 N N . GLU A 1 88 ? -31.461 -8.255 11.176 1.00 96.31 88 GLU A N 1
ATOM 730 C CA . GLU A 1 88 ? -32.359 -8.749 10.117 1.00 96.31 88 GLU A CA 1
ATOM 731 C C . GLU A 1 88 ? -31.807 -10.011 9.421 1.00 96.31 88 GLU A C 1
ATOM 733 O O . GLU A 1 88 ? -32.548 -10.969 9.177 1.00 96.31 88 GLU A O 1
ATOM 738 N N . LEU A 1 89 ? -30.510 -10.024 9.103 1.00 95.31 89 LEU A N 1
ATOM 739 C CA . LEU A 1 89 ? -29.835 -11.116 8.398 1.00 95.31 89 LEU A CA 1
ATOM 740 C C . LEU A 1 89 ? -29.646 -12.352 9.298 1.00 95.31 89 LEU A C 1
ATOM 742 O O . LEU A 1 89 ? -29.881 -13.478 8.853 1.00 95.31 89 LEU A O 1
ATOM 746 N N . GLU A 1 90 ? -29.329 -12.162 10.579 1.00 94.38 90 GLU A N 1
ATOM 747 C CA . GLU A 1 90 ? -29.223 -13.242 11.568 1.00 94.38 90 GLU A CA 1
ATOM 748 C C . GLU A 1 90 ? -30.588 -13.910 11.822 1.00 94.38 90 GLU A C 1
ATOM 750 O O . GLU A 1 90 ? -30.675 -15.140 11.844 1.00 94.38 90 GLU A O 1
ATOM 755 N N . LYS A 1 91 ? -31.692 -13.142 11.865 1.00 95.94 91 LYS A N 1
ATOM 756 C CA . LYS A 1 91 ? -33.068 -13.696 11.877 1.00 95.94 91 LYS A CA 1
ATOM 757 C C . LYS A 1 91 ? -33.378 -14.542 10.635 1.00 95.94 91 LYS A C 1
ATOM 759 O O . LYS A 1 91 ? -34.118 -15.521 10.726 1.00 95.94 91 LYS A O 1
ATOM 764 N N . LYS A 1 92 ? -32.780 -14.209 9.486 1.00 95.19 92 LYS A N 1
ATOM 765 C CA . LYS A 1 92 ? -32.833 -14.996 8.237 1.00 95.19 92 LYS A CA 1
ATOM 766 C C . LYS A 1 92 ? -31.832 -16.163 8.203 1.00 95.19 92 LYS A C 1
ATOM 768 O O . LYS A 1 92 ? -31.744 -16.848 7.188 1.00 95.19 92 LYS A O 1
ATOM 773 N N . LYS A 1 93 ? -31.113 -16.426 9.304 1.00 94.00 93 LYS A N 1
ATOM 774 C CA . LYS A 1 93 ? -30.066 -17.458 9.450 1.00 94.00 93 LYS A CA 1
ATOM 775 C C . LYS A 1 93 ? -28.873 -17.283 8.500 1.00 94.00 93 LYS A C 1
ATOM 777 O O . LYS A 1 93 ? -28.154 -18.245 8.226 1.00 94.00 93 LYS A O 1
ATOM 782 N N . ILE A 1 94 ? -28.641 -16.064 8.012 1.00 92.00 94 ILE A N 1
ATOM 783 C CA . ILE A 1 94 ? -27.452 -15.727 7.228 1.00 92.00 94 ILE A CA 1
ATOM 784 C C . ILE A 1 94 ? -26.281 -15.593 8.204 1.00 92.00 94 ILE A C 1
ATOM 786 O O . ILE A 1 94 ? -26.342 -14.827 9.164 1.00 92.00 94 ILE A O 1
ATOM 790 N N . LYS A 1 95 ? -25.226 -16.381 7.984 1.00 90.25 95 LYS A N 1
ATOM 791 C CA . LYS A 1 95 ? -24.029 -16.373 8.833 1.00 90.25 95 LYS A CA 1
ATOM 792 C C . LYS A 1 95 ? -23.177 -15.131 8.562 1.00 90.25 95 LYS A C 1
ATOM 794 O O . LYS A 1 95 ? -23.108 -14.667 7.423 1.00 90.25 95 LYS A O 1
ATOM 799 N N . ARG A 1 96 ? -22.474 -14.654 9.595 1.00 87.44 96 ARG A N 1
ATOM 800 C CA . ARG A 1 96 ? -21.381 -13.678 9.453 1.00 87.44 96 ARG A CA 1
ATOM 801 C C . ARG A 1 96 ? -20.312 -14.252 8.509 1.00 87.44 96 ARG A C 1
ATOM 803 O O . ARG A 1 96 ? -19.982 -15.433 8.613 1.00 87.44 96 ARG A O 1
ATOM 810 N N . GLY A 1 97 ? -19.838 -13.436 7.569 1.00 86.12 97 GLY A N 1
ATOM 811 C CA . GLY A 1 97 ? -18.946 -13.833 6.472 1.00 86.12 97 GLY A CA 1
ATOM 812 C C . GLY A 1 97 ? -19.333 -13.173 5.135 1.00 86.12 97 GLY A C 1
ATOM 813 O O . GLY A 1 97 ? -20.244 -12.338 5.114 1.00 86.12 97 GLY A O 1
ATOM 814 N N . PRO A 1 98 ? -18.722 -13.577 4.002 1.00 87.50 98 PRO A N 1
ATOM 815 C CA . PRO A 1 98 ? -18.782 -12.830 2.737 1.00 87.50 98 PRO A CA 1
ATOM 816 C C . PRO A 1 98 ? -20.190 -12.541 2.191 1.00 87.50 98 PRO A C 1
ATOM 818 O O . PRO A 1 98 ? -20.426 -11.499 1.583 1.00 87.50 98 PRO A O 1
ATOM 821 N N . ALA A 1 99 ? -21.155 -13.440 2.414 1.00 90.19 99 ALA A N 1
ATOM 822 C CA . ALA A 1 99 ? -22.541 -13.228 1.992 1.00 90.19 99 ALA A CA 1
ATOM 823 C C . ALA A 1 99 ? -23.215 -12.071 2.753 1.00 90.19 99 ALA A C 1
ATOM 825 O O . ALA A 1 99 ? -23.890 -11.251 2.137 1.00 90.19 99 ALA A O 1
ATOM 826 N N . MET A 1 100 ? -22.994 -11.985 4.070 1.00 94.81 100 MET A N 1
ATOM 827 C CA . MET A 1 100 ? -23.457 -10.869 4.896 1.00 94.81 100 MET A CA 1
ATOM 828 C C . MET A 1 100 ? -22.699 -9.588 4.540 1.00 94.81 100 MET A C 1
ATOM 830 O O . MET A 1 100 ? -23.328 -8.550 4.354 1.00 94.81 100 MET A O 1
ATOM 834 N N . ASP A 1 101 ? -21.375 -9.664 4.377 1.00 94.12 101 ASP A N 1
ATOM 835 C CA . ASP A 1 101 ? -20.544 -8.500 4.051 1.00 94.12 101 ASP A CA 1
ATOM 836 C C . ASP A 1 101 ? -20.991 -7.802 2.759 1.00 94.12 101 ASP A C 1
ATOM 838 O O . ASP A 1 101 ? -21.044 -6.577 2.724 1.00 94.12 101 ASP A O 1
ATOM 842 N N . ASN A 1 102 ? -21.418 -8.546 1.734 1.00 92.81 102 ASN A N 1
ATOM 843 C CA . ASN A 1 102 ? -21.977 -7.962 0.509 1.00 92.81 102 ASN A CA 1
ATOM 844 C C . ASN A 1 102 ? -23.246 -7.119 0.746 1.00 92.81 102 ASN A C 1
ATOM 846 O O . ASN A 1 102 ? -23.440 -6.107 0.072 1.00 92.81 102 ASN A O 1
ATOM 850 N N . ASP A 1 103 ? -24.115 -7.509 1.684 1.00 95.00 103 ASP A N 1
ATOM 851 C CA . ASP A 1 103 ? -25.309 -6.729 2.034 1.00 95.00 103 ASP A CA 1
ATOM 852 C C . ASP A 1 103 ? -24.981 -5.531 2.934 1.00 95.00 103 ASP A C 1
ATOM 854 O O . ASP A 1 103 ? -25.593 -4.472 2.782 1.00 95.00 103 ASP A O 1
ATOM 858 N N . LEU A 1 104 ? -23.993 -5.655 3.825 1.00 96.81 104 LEU A N 1
ATOM 859 C CA . LEU A 1 104 ? -23.539 -4.546 4.671 1.00 96.81 104 LEU A CA 1
ATOM 860 C C . LEU A 1 104 ? -22.767 -3.491 3.862 1.00 96.81 104 LEU A C 1
ATOM 862 O O . LEU A 1 104 ? -23.010 -2.298 4.028 1.00 96.81 104 LEU A O 1
ATOM 866 N N . ASN A 1 105 ? -21.927 -3.909 2.913 1.00 95.56 105 ASN A N 1
ATOM 867 C CA . ASN A 1 105 ? -21.176 -3.021 2.019 1.00 95.56 105 ASN A CA 1
ATOM 868 C C . ASN A 1 105 ? -22.099 -2.140 1.148 1.00 95.56 105 ASN A C 1
ATOM 870 O O . ASN A 1 105 ? -21.776 -0.995 0.833 1.00 95.56 105 ASN A O 1
ATOM 874 N N . ARG A 1 106 ? -23.307 -2.621 0.813 1.00 95.44 106 ARG A N 1
ATOM 875 C CA . ARG A 1 106 ? -24.348 -1.811 0.142 1.00 95.44 106 ARG A CA 1
ATOM 876 C C . ARG A 1 106 ? -24.898 -0.686 1.025 1.00 95.44 106 ARG A C 1
ATOM 878 O O . ARG A 1 106 ? -25.349 0.325 0.491 1.00 95.44 106 ARG A O 1
ATOM 885 N N . ILE A 1 107 ? -24.878 -0.856 2.349 1.00 96.75 107 ILE A N 1
ATOM 886 C CA . ILE A 1 107 ? -25.294 0.166 3.322 1.00 96.75 107 ILE A CA 1
ATOM 887 C C . ILE A 1 107 ? -24.168 1.178 3.541 1.00 96.75 107 ILE A C 1
ATOM 889 O O . ILE A 1 107 ? -24.430 2.380 3.504 1.00 96.75 107 ILE A O 1
ATOM 893 N N . THR A 1 108 ? -22.928 0.706 3.718 1.00 95.44 108 THR A N 1
ATOM 894 C CA . THR A 1 108 ? -21.753 1.576 3.905 1.00 95.44 108 THR A CA 1
ATOM 895 C C . THR A 1 108 ? -21.397 2.354 2.636 1.00 95.44 108 THR A C 1
ATOM 897 O O . THR A 1 108 ? -20.816 3.431 2.717 1.00 95.44 108 THR A O 1
ATOM 900 N N . LYS A 1 109 ? -21.768 1.830 1.454 1.00 94.25 109 LYS A N 1
ATOM 901 C CA . LYS A 1 109 ? -21.311 2.290 0.127 1.00 94.25 109 LYS A CA 1
ATOM 902 C C . LYS A 1 109 ? -19.785 2.236 -0.026 1.00 94.25 109 LYS A C 1
ATOM 904 O O . LYS A 1 109 ? -19.209 2.970 -0.826 1.00 94.25 109 LYS A O 1
ATOM 909 N N . LYS A 1 110 ? -19.139 1.360 0.743 1.00 93.69 110 LYS A N 1
ATOM 910 C CA . LYS A 1 110 ? -17.701 1.088 0.723 1.00 93.69 110 LYS A CA 1
ATOM 911 C C . LYS A 1 110 ? -17.480 -0.393 0.434 1.00 93.69 110 LYS A C 1
ATOM 913 O O . LYS A 1 110 ? -18.367 -1.219 0.629 1.00 93.69 110 LYS A O 1
ATOM 918 N N . ASN A 1 111 ? -16.252 -0.754 0.076 1.00 93.00 111 ASN A N 1
ATOM 919 C CA . ASN A 1 111 ? -15.855 -2.156 -0.088 1.00 93.00 111 ASN A CA 1
ATOM 920 C C . ASN A 1 111 ? -15.627 -2.880 1.261 1.00 93.00 111 ASN A C 1
ATOM 922 O O . ASN A 1 111 ? -15.084 -3.983 1.283 1.00 93.00 111 ASN A O 1
ATOM 926 N N . PHE A 1 112 ? -16.022 -2.273 2.385 1.00 95.50 112 PHE A N 1
ATOM 927 C CA . PHE A 1 112 ? -15.837 -2.787 3.741 1.00 95.50 112 PHE A CA 1
ATOM 928 C C . PHE A 1 112 ? -16.970 -2.363 4.691 1.00 95.50 112 PHE A C 1
ATOM 930 O O . PHE A 1 112 ? -17.748 -1.445 4.407 1.00 95.50 112 PHE A O 1
ATOM 937 N N . ASN A 1 113 ? -17.039 -3.045 5.836 1.00 96.19 113 ASN A N 1
ATOM 938 C CA . ASN A 1 113 ? -17.988 -2.806 6.925 1.00 96.19 113 ASN A CA 1
ATOM 939 C C . ASN A 1 113 ? -17.380 -3.211 8.282 1.00 96.19 113 ASN A C 1
ATOM 941 O O . ASN A 1 113 ? -16.337 -3.865 8.314 1.00 96.19 113 ASN A O 1
ATOM 945 N N . ASN A 1 114 ? -18.063 -2.883 9.387 1.00 96.12 114 ASN A N 1
ATOM 946 C CA . ASN A 1 114 ? -17.751 -3.388 10.728 1.00 96.12 114 ASN A CA 1
ATOM 947 C C . ASN A 1 114 ? -19.019 -3.911 11.442 1.00 96.12 114 ASN A C 1
ATOM 949 O O . ASN A 1 114 ? -19.993 -3.178 11.606 1.00 96.12 114 ASN A O 1
ATOM 953 N N . LYS A 1 115 ? -18.973 -5.181 11.870 1.00 94.75 115 LYS A N 1
ATOM 954 C CA . LYS A 1 115 ? -20.030 -5.977 12.528 1.00 94.75 115 LYS A CA 1
ATOM 955 C C . LYS A 1 115 ? -19.934 -6.022 14.064 1.00 94.75 115 LYS A C 1
ATOM 957 O O . LYS A 1 115 ? -20.717 -6.734 14.694 1.00 94.75 115 LYS A O 1
ATOM 962 N N . SER A 1 116 ? -18.955 -5.341 14.655 1.00 94.56 116 SER A N 1
ATOM 963 C CA . SER A 1 116 ? -18.828 -5.164 16.105 1.00 94.56 116 SER A CA 1
ATOM 964 C C . SER A 1 116 ? -19.958 -4.293 16.653 1.00 94.56 116 SER A C 1
ATOM 966 O O . SER A 1 116 ? -20.459 -3.428 15.936 1.00 94.56 116 SER A O 1
ATOM 968 N N . GLU A 1 117 ? -20.316 -4.475 17.922 1.00 91.56 117 GLU A N 1
ATOM 969 C CA . GLU A 1 117 ? -21.356 -3.688 18.597 1.00 91.56 117 GLU A CA 1
ATOM 970 C C . GLU A 1 117 ? -20.867 -2.292 19.020 1.00 91.56 117 GLU A C 1
ATOM 972 O O . GLU A 1 117 ? -21.647 -1.350 18.928 1.00 91.56 117 GLU A O 1
ATOM 977 N N . PHE A 1 118 ? -19.577 -2.124 19.357 1.00 93.06 118 PHE A N 1
ATOM 978 C CA . PHE A 1 118 ? -18.942 -0.804 19.540 1.00 93.06 118 PHE A CA 1
ATOM 979 C C . PHE A 1 118 ? -19.199 0.099 18.320 1.00 93.06 118 PHE A C 1
ATOM 981 O O . PHE A 1 118 ? -18.934 -0.318 17.185 1.00 93.06 118 PHE A O 1
ATOM 988 N N . GLU A 1 119 ? -19.709 1.316 18.519 1.00 86.94 119 GLU A N 1
ATOM 989 C CA . GLU A 1 119 ? -20.020 2.245 17.428 1.00 86.94 119 GLU A CA 1
ATOM 990 C C . GLU A 1 119 ? -18.768 2.953 16.901 1.00 86.94 119 GLU A C 1
ATOM 992 O O . GLU A 1 119 ? -18.717 3.285 15.717 1.00 86.94 119 GLU A O 1
ATOM 997 N N . ASN A 1 120 ? -17.767 3.142 17.765 1.00 87.44 120 ASN A N 1
ATOM 998 C CA . ASN A 1 120 ? -16.524 3.868 17.500 1.00 87.44 120 ASN A CA 1
ATOM 999 C C . ASN A 1 120 ? -15.380 3.416 18.451 1.00 87.44 120 ASN A C 1
ATOM 1001 O O . ASN A 1 120 ? -15.616 2.719 19.442 1.00 87.44 120 ASN A O 1
ATOM 1005 N N . LEU A 1 121 ? -14.142 3.858 18.194 1.00 90.38 121 LEU A N 1
ATOM 1006 C CA . LEU A 1 121 ? -12.955 3.561 19.013 1.00 90.38 121 LEU A CA 1
ATOM 1007 C C . LEU A 1 121 ? -13.016 4.047 20.477 1.00 90.38 121 LEU A C 1
ATOM 1009 O O . LEU A 1 121 ? -12.301 3.504 21.316 1.00 90.38 121 LEU A O 1
ATOM 1013 N N . HIS A 1 122 ? -13.828 5.051 20.822 1.00 91.56 122 HIS A N 1
ATOM 1014 C CA . HIS A 1 122 ? -14.011 5.460 22.221 1.00 91.56 122 HIS A CA 1
ATOM 1015 C C . HIS A 1 122 ? -14.797 4.402 23.011 1.00 91.56 122 HIS A C 1
ATOM 1017 O O . HIS A 1 122 ? -14.436 4.105 24.148 1.00 91.56 122 HIS A O 1
ATOM 1023 N N . ASP A 1 123 ? -15.817 3.778 22.416 1.00 92.69 123 ASP A N 1
ATOM 1024 C CA . ASP A 1 123 ? -16.641 2.757 23.088 1.00 92.69 123 ASP A CA 1
ATOM 1025 C C . ASP A 1 123 ? -15.831 1.510 23.482 1.00 92.69 123 ASP A C 1
ATOM 1027 O O . ASP A 1 123 ? -16.143 0.843 24.467 1.00 92.69 123 ASP A O 1
ATOM 1031 N N . VAL A 1 124 ? -14.751 1.226 22.743 1.00 93.75 124 VAL A N 1
ATOM 1032 C CA . VAL A 1 124 ? -13.796 0.139 23.018 1.00 93.75 124 VAL A CA 1
ATOM 1033 C C . VAL A 1 124 ? -13.159 0.259 24.412 1.00 93.75 124 VAL A C 1
ATOM 1035 O O . VAL A 1 124 ? -12.751 -0.752 24.988 1.00 93.75 124 VAL A O 1
ATOM 1038 N N . LEU A 1 125 ? -13.093 1.469 24.981 1.00 93.75 125 LEU A N 1
ATOM 1039 C CA . LEU A 1 125 ? -12.583 1.691 26.335 1.00 93.75 125 LEU A CA 1
ATOM 1040 C C . LEU A 1 125 ? -13.439 0.990 27.403 1.00 93.75 125 LEU A C 1
ATOM 1042 O O . LEU A 1 125 ? -12.885 0.418 28.337 1.00 93.75 125 LEU A O 1
ATOM 1046 N N . GLY A 1 126 ? -14.768 0.985 27.256 1.00 90.56 126 GLY A N 1
ATOM 1047 C CA . GLY A 1 126 ? -15.682 0.452 28.272 1.00 90.56 126 GLY A CA 1
ATOM 1048 C C . GLY A 1 126 ? -15.505 1.092 29.661 1.00 90.56 126 GLY A C 1
ATOM 1049 O O . GLY A 1 126 ? -15.081 2.243 29.779 1.00 90.56 126 GLY A O 1
ATOM 1050 N N . ASP A 1 127 ? -15.831 0.329 30.711 1.00 88.69 127 ASP A N 1
ATOM 1051 C CA . ASP A 1 127 ? -15.783 0.784 32.112 1.00 88.69 127 ASP A CA 1
ATOM 1052 C C . ASP A 1 127 ? -14.527 0.319 32.890 1.00 88.69 127 ASP A C 1
ATOM 1054 O O . ASP A 1 127 ? -14.088 1.010 33.813 1.00 88.69 127 ASP A O 1
ATOM 1058 N N . ASP A 1 128 ? -13.930 -0.837 32.553 1.00 88.25 128 ASP A N 1
ATOM 1059 C CA . ASP A 1 128 ? -12.716 -1.377 33.198 1.00 88.25 128 ASP A CA 1
ATOM 1060 C C . ASP A 1 128 ? -11.572 -1.506 32.184 1.00 88.25 128 ASP A C 1
ATOM 1062 O O . ASP A 1 128 ? -11.703 -2.100 31.114 1.00 88.25 128 ASP A O 1
ATOM 1066 N N . ALA A 1 129 ? -10.397 -0.996 32.556 1.00 85.06 129 ALA A N 1
ATOM 1067 C CA . ALA A 1 129 ? -9.222 -1.017 31.698 1.00 85.06 129 ALA A CA 1
ATOM 1068 C C . ALA A 1 129 ? -8.717 -2.420 31.334 1.00 85.06 129 ALA A C 1
ATOM 1070 O O . ALA A 1 129 ? -8.005 -2.556 30.341 1.00 85.06 129 ALA A O 1
ATOM 1071 N N . LYS A 1 130 ? -9.097 -3.452 32.097 1.00 89.44 130 LYS A N 1
ATOM 1072 C CA . LYS A 1 130 ? -8.781 -4.855 31.783 1.00 89.44 130 LYS A CA 1
ATOM 1073 C C . LYS A 1 130 ? -9.475 -5.354 30.513 1.00 89.44 130 LYS A C 1
ATOM 1075 O O . LYS A 1 130 ? -8.942 -6.243 29.849 1.00 89.44 130 LYS A O 1
ATOM 1080 N N . ASP A 1 131 ? -10.627 -4.781 30.170 1.00 93.62 131 ASP A N 1
ATOM 1081 C CA . ASP A 1 131 ? -11.466 -5.272 29.077 1.00 93.62 131 ASP A CA 1
ATOM 1082 C C . ASP A 1 131 ? -11.065 -4.667 27.722 1.00 93.62 131 ASP A C 1
ATOM 1084 O O . ASP A 1 131 ? -11.340 -5.262 26.681 1.00 93.62 131 ASP A O 1
ATOM 1088 N N . VAL A 1 132 ? -10.325 -3.546 27.708 1.00 96.19 132 VAL A N 1
ATOM 1089 C CA . VAL A 1 132 ? -9.897 -2.840 26.479 1.00 96.19 132 VAL A CA 1
ATOM 1090 C C . VAL A 1 132 ? -9.159 -3.752 25.504 1.00 96.19 132 VAL A C 1
ATOM 1092 O O . VAL A 1 132 ? -9.331 -3.626 24.293 1.00 96.19 132 VAL A O 1
ATOM 1095 N N . LYS A 1 133 ? -8.360 -4.703 26.000 1.00 96.88 133 LYS A N 1
ATOM 1096 C CA . LYS A 1 133 ? -7.654 -5.660 25.140 1.00 96.88 133 LYS A CA 1
ATOM 1097 C C . LYS A 1 133 ? -8.607 -6.583 24.382 1.00 96.88 133 LYS A C 1
ATOM 1099 O O . LYS A 1 133 ? -8.416 -6.767 23.182 1.00 96.88 133 LYS A O 1
ATOM 1104 N N . SER A 1 134 ? -9.603 -7.155 25.057 1.00 96.62 134 SER A N 1
ATOM 1105 C CA . SER A 1 134 ? -10.646 -7.965 24.413 1.00 96.62 134 SER A CA 1
ATOM 1106 C C . SER A 1 134 ? -11.516 -7.103 23.507 1.00 96.62 134 SER A C 1
ATOM 1108 O O . SER A 1 134 ? -11.649 -7.421 22.330 1.00 96.62 134 SER A O 1
ATOM 1110 N N . ASN A 1 135 ? -11.993 -5.959 24.004 1.00 97.06 135 ASN A N 1
ATOM 1111 C CA . ASN A 1 135 ? -12.854 -5.038 23.267 1.00 97.06 135 ASN A CA 1
ATOM 1112 C C . ASN A 1 135 ? -12.210 -4.595 21.946 1.00 97.06 135 ASN A C 1
ATOM 1114 O O . ASN A 1 135 ? -12.851 -4.630 20.901 1.00 97.06 135 ASN A O 1
ATOM 1118 N N . LEU A 1 136 ? -10.924 -4.223 21.965 1.00 97.06 136 LEU A N 1
ATOM 1119 C CA . LEU A 1 136 ? -10.209 -3.774 20.770 1.00 97.06 136 LEU A CA 1
ATOM 1120 C C . LEU A 1 136 ? -9.970 -4.923 19.786 1.00 97.06 136 LEU A C 1
ATOM 1122 O O . LEU A 1 136 ? -10.085 -4.729 18.578 1.00 97.06 136 LEU A O 1
ATOM 1126 N N . GLN A 1 137 ? -9.666 -6.124 20.285 1.00 96.62 137 GLN A N 1
ATOM 1127 C CA . GLN A 1 137 ? -9.529 -7.309 19.437 1.00 96.62 137 GLN A CA 1
ATOM 1128 C C . GLN A 1 137 ? -10.864 -7.674 18.778 1.00 96.62 137 GLN A C 1
ATOM 1130 O O . GLN A 1 137 ? -10.894 -7.888 17.568 1.00 96.62 137 GLN A O 1
ATOM 1135 N N . ASP A 1 138 ? -11.967 -7.660 19.523 1.00 95.81 138 ASP A N 1
ATOM 1136 C CA . ASP A 1 138 ? -13.310 -7.906 18.994 1.00 95.81 138 ASP A CA 1
ATOM 1137 C C . ASP A 1 138 ? -13.759 -6.803 18.024 1.00 95.81 138 ASP A C 1
ATOM 1139 O O . ASP A 1 138 ? -14.367 -7.101 16.994 1.00 95.81 138 ASP A O 1
ATOM 1143 N N . TYR A 1 139 ? -13.367 -5.548 18.270 1.00 96.38 139 TYR A N 1
ATOM 1144 C CA . TYR A 1 139 ? -13.616 -4.437 17.354 1.00 96.38 139 TYR A CA 1
ATOM 1145 C C . TYR A 1 139 ? -12.924 -4.626 15.999 1.00 96.38 139 TYR A C 1
ATOM 1147 O O . TYR A 1 139 ? -13.554 -4.460 14.950 1.00 96.38 139 TYR A O 1
ATOM 1155 N N . ILE A 1 140 ? -11.652 -5.041 16.016 1.00 96.56 140 ILE A N 1
ATOM 1156 C CA . ILE A 1 140 ? -10.867 -5.360 14.815 1.00 96.56 140 ILE A CA 1
ATOM 1157 C C . ILE A 1 140 ? -11.453 -6.585 14.094 1.00 96.56 140 ILE A C 1
ATOM 1159 O O . ILE A 1 140 ? -11.667 -6.549 12.881 1.00 96.56 140 ILE A O 1
ATOM 1163 N N . ASN A 1 141 ? -11.787 -7.645 14.838 1.00 95.38 141 ASN A N 1
ATOM 1164 C CA . ASN A 1 141 ? -12.427 -8.858 14.313 1.00 95.38 141 ASN A CA 1
ATOM 1165 C C . ASN A 1 141 ? -13.837 -8.589 13.744 1.00 95.38 141 ASN A C 1
ATOM 1167 O O . ASN A 1 141 ? -14.344 -9.367 12.934 1.00 95.38 141 ASN A O 1
ATOM 1171 N N . GLY A 1 142 ? -14.481 -7.487 14.142 1.00 95.19 142 GLY A N 1
ATOM 1172 C CA . GLY A 1 142 ? -15.761 -7.038 13.603 1.00 95.19 142 GLY A CA 1
ATOM 1173 C C . GLY A 1 142 ? -15.690 -6.582 12.143 1.00 95.19 142 GLY A C 1
ATOM 1174 O O . GLY A 1 142 ? -16.685 -6.705 11.420 1.00 95.19 142 GLY A O 1
ATOM 1175 N N . PHE A 1 143 ? -14.542 -6.087 11.672 1.00 95.81 143 PHE A N 1
ATOM 1176 C CA . PHE A 1 143 ? -14.392 -5.636 10.287 1.00 95.81 143 PHE A CA 1
ATOM 1177 C C . PHE A 1 143 ? -14.517 -6.780 9.260 1.00 95.81 143 PHE A C 1
ATOM 1179 O O . PHE A 1 143 ? -14.496 -7.965 9.592 1.00 95.81 143 PHE A O 1
ATOM 1186 N N . SER A 1 144 ? -14.709 -6.445 7.983 1.00 95.06 144 SER A N 1
ATOM 1187 C CA . SER A 1 144 ? -14.604 -7.399 6.866 1.00 95.06 144 SER A CA 1
ATOM 1188 C C . SER A 1 144 ? -13.157 -7.879 6.645 1.00 95.06 144 SER A C 1
ATOM 1190 O O . SER A 1 144 ? -12.203 -7.173 6.970 1.00 95.06 144 SER A O 1
ATOM 1192 N N . GLU A 1 145 ? -12.986 -9.078 6.074 1.00 94.00 145 GLU A N 1
ATOM 1193 C CA . GLU A 1 145 ? -11.687 -9.779 5.941 1.00 94.00 145 GLU A CA 1
ATOM 1194 C C . GLU A 1 145 ? -10.576 -8.921 5.303 1.00 94.00 145 GLU A C 1
ATOM 1196 O O . GLU A 1 145 ? -9.422 -8.960 5.721 1.00 94.00 145 GLU A O 1
ATOM 1201 N N . ASN A 1 146 ? -10.934 -8.086 4.327 1.00 94.12 146 ASN A N 1
ATOM 1202 C CA . ASN A 1 146 ? -10.022 -7.168 3.642 1.00 94.12 146 ASN A CA 1
ATOM 1203 C C . ASN A 1 146 ? -9.421 -6.069 4.536 1.00 94.12 146 ASN A C 1
ATOM 1205 O O . ASN A 1 146 ? -8.323 -5.610 4.239 1.00 94.12 146 ASN A O 1
ATOM 1209 N N . ILE A 1 147 ? -10.116 -5.664 5.601 1.00 95.88 147 ILE A N 1
ATOM 1210 C CA . ILE A 1 147 ? -9.612 -4.749 6.633 1.00 95.88 147 ILE A CA 1
ATOM 1211 C C . ILE A 1 147 ? -8.868 -5.526 7.726 1.00 95.88 147 ILE A C 1
ATOM 1213 O O . ILE A 1 147 ? -7.850 -5.054 8.223 1.00 95.88 147 ILE A O 1
ATOM 1217 N N . GLN A 1 148 ? -9.323 -6.732 8.086 1.00 96.12 148 GLN A N 1
ATOM 1218 C CA . GLN A 1 148 ? -8.601 -7.574 9.050 1.00 96.12 148 GLN A CA 1
ATOM 1219 C C . GLN A 1 148 ? -7.173 -7.874 8.567 1.00 96.12 148 GLN A C 1
ATOM 1221 O O . GLN A 1 148 ? -6.229 -7.782 9.348 1.00 96.12 148 GLN A O 1
ATOM 1226 N N . ASP A 1 149 ? -7.002 -8.138 7.269 1.00 96.31 149 ASP A N 1
ATOM 1227 C CA . ASP A 1 149 ? -5.700 -8.304 6.617 1.00 96.31 149 ASP A CA 1
ATOM 1228 C C . ASP A 1 149 ? -4.764 -7.089 6.808 1.00 96.31 149 ASP A C 1
ATOM 1230 O O . ASP A 1 149 ? -3.592 -7.268 7.131 1.00 96.31 149 ASP A O 1
ATOM 1234 N N . ILE A 1 150 ? -5.280 -5.853 6.743 1.00 96.81 150 ILE A N 1
ATOM 1235 C CA . ILE A 1 150 ? -4.507 -4.626 7.031 1.00 96.81 150 ILE A CA 1
ATOM 1236 C C . ILE A 1 150 ? -3.947 -4.665 8.466 1.00 96.81 150 ILE A C 1
ATOM 1238 O O . ILE A 1 150 ? -2.766 -4.393 8.688 1.00 96.81 150 ILE A O 1
ATOM 1242 N N . PHE A 1 151 ? -4.757 -5.064 9.451 1.00 97.69 151 PHE A N 1
ATOM 1243 C CA . PHE A 1 151 ? -4.322 -5.158 10.851 1.00 97.69 151 PHE A CA 1
ATOM 1244 C C . PHE A 1 151 ? -3.413 -6.363 11.141 1.00 97.69 151 PHE A C 1
ATOM 1246 O O . PHE A 1 151 ? -2.543 -6.272 12.012 1.00 97.69 151 PHE A O 1
ATOM 1253 N N . VAL A 1 152 ? -3.558 -7.465 10.397 1.00 97.56 152 VAL A N 1
ATOM 1254 C CA . VAL A 1 152 ? -2.605 -8.589 10.400 1.00 97.56 152 VAL A CA 1
ATOM 1255 C C . VAL A 1 152 ? -1.247 -8.130 9.871 1.00 97.56 152 VAL A C 1
ATOM 1257 O O . VAL A 1 152 ? -0.219 -8.449 10.466 1.00 97.56 152 VAL A O 1
ATOM 1260 N N . LYS A 1 153 ? -1.234 -7.328 8.803 1.00 96.38 153 LYS A N 1
ATOM 1261 C CA . LYS A 1 153 ? -0.018 -6.780 8.193 1.00 96.38 153 LYS A CA 1
ATOM 1262 C C . LYS A 1 153 ? 0.702 -5.792 9.106 1.00 96.38 153 LYS A C 1
ATOM 1264 O O . LYS A 1 153 ? 1.903 -5.925 9.327 1.00 96.38 153 LYS A O 1
ATOM 1269 N N . PHE A 1 154 ? -0.041 -4.926 9.785 1.00 95.88 154 PHE A N 1
ATOM 1270 C CA . PHE A 1 154 ? 0.488 -4.124 10.891 1.00 95.88 154 PHE A CA 1
ATOM 1271 C C . PHE A 1 154 ? 0.926 -4.929 12.131 1.00 95.88 154 PHE A C 1
ATOM 1273 O O . PHE A 1 154 ? 1.443 -4.335 13.075 1.00 95.88 154 PHE A O 1
ATOM 1280 N N . LYS A 1 155 ? 0.699 -6.253 12.182 1.00 97.12 155 LYS A N 1
ATOM 1281 C CA . LYS A 1 155 ? 0.952 -7.116 13.358 1.00 97.12 155 LYS A CA 1
ATOM 1282 C C . LYS A 1 155 ? 0.278 -6.566 14.622 1.00 97.12 155 LYS A C 1
ATOM 1284 O O . LYS A 1 155 ? 0.752 -6.736 15.744 1.00 97.12 155 LYS A O 1
ATOM 1289 N N . PHE A 1 156 ? -0.867 -5.900 14.448 1.00 97.12 156 PHE A N 1
ATOM 1290 C CA . PHE A 1 156 ? -1.428 -5.021 15.473 1.00 97.12 156 PHE A CA 1
ATOM 1291 C C . PHE A 1 156 ? -1.891 -5.786 16.723 1.00 97.12 156 PHE A C 1
ATOM 1293 O O . PHE A 1 156 ? -1.864 -5.251 17.827 1.00 97.12 156 PHE A O 1
ATOM 1300 N N . LYS A 1 157 ? -2.214 -7.080 16.593 1.00 96.94 157 LYS A N 1
ATOM 1301 C CA . LYS A 1 157 ? -2.486 -7.973 17.731 1.00 96.94 157 LYS A CA 1
ATOM 1302 C C . LYS A 1 157 ? -1.308 -8.069 18.713 1.00 96.94 157 LYS A C 1
ATOM 1304 O O . LYS A 1 157 ? -1.542 -8.101 19.924 1.00 96.94 157 LYS A O 1
ATOM 1309 N N . ASP A 1 158 ? -0.079 -8.093 18.205 1.00 97.31 158 ASP A N 1
ATOM 1310 C CA . ASP A 1 158 ? 1.137 -8.190 19.017 1.00 97.31 158 ASP A CA 1
ATOM 1311 C C . ASP A 1 158 ? 1.437 -6.838 19.675 1.00 97.31 158 ASP A C 1
ATOM 1313 O O . ASP A 1 158 ? 1.701 -6.778 20.874 1.00 97.31 158 ASP A O 1
ATOM 1317 N N . VAL A 1 159 ? 1.249 -5.742 18.932 1.00 96.56 159 VAL A N 1
ATOM 1318 C CA . VAL A 1 159 ? 1.324 -4.366 19.452 1.00 96.56 159 VAL A CA 1
ATOM 1319 C C . VAL A 1 159 ? 0.320 -4.143 20.592 1.00 96.56 159 VAL A C 1
ATOM 1321 O O . VAL A 1 159 ? 0.678 -3.599 21.634 1.00 96.56 159 VAL A O 1
ATOM 1324 N N . ILE A 1 160 ? -0.925 -4.612 20.453 1.00 97.62 160 ILE A N 1
ATOM 1325 C CA . ILE A 1 160 ? -1.942 -4.563 21.518 1.00 97.62 160 ILE A CA 1
ATOM 1326 C C . ILE A 1 160 ? -1.487 -5.356 22.751 1.00 97.62 160 ILE A C 1
ATOM 1328 O O . ILE A 1 160 ? -1.683 -4.906 23.880 1.00 97.62 160 ILE A O 1
ATOM 1332 N N . ALA A 1 161 ? -0.869 -6.527 22.562 1.00 97.19 161 ALA A N 1
ATOM 1333 C CA . ALA A 1 161 ? -0.340 -7.314 23.671 1.00 97.19 161 ALA A CA 1
ATOM 1334 C C . ALA A 1 161 ? 0.822 -6.601 24.389 1.00 97.19 161 ALA A C 1
ATOM 1336 O O . ALA A 1 161 ? 0.841 -6.589 25.619 1.00 97.19 161 ALA A O 1
ATOM 1337 N N . GLU A 1 162 ? 1.723 -5.958 23.645 1.00 96.31 162 GLU A N 1
ATOM 1338 C CA . GLU A 1 162 ? 2.847 -5.189 24.187 1.00 96.31 162 GLU A CA 1
ATOM 1339 C C . GLU A 1 162 ? 2.376 -3.912 24.925 1.00 96.31 162 GLU A C 1
ATOM 1341 O O . GLU A 1 162 ? 2.865 -3.588 26.011 1.00 96.31 162 GLU A O 1
ATOM 1346 N N . LEU A 1 163 ? 1.380 -3.198 24.386 1.00 96.00 163 LEU A N 1
ATOM 1347 C CA . LEU A 1 163 ? 0.754 -2.038 25.040 1.00 96.00 163 LEU A CA 1
ATOM 1348 C C . LEU A 1 163 ? 0.037 -2.413 26.348 1.00 96.00 163 LEU A C 1
ATOM 1350 O O . LEU A 1 163 ? 0.059 -1.627 27.303 1.00 96.00 163 LEU A O 1
ATOM 1354 N N . GLU A 1 164 ? -0.583 -3.594 26.398 1.00 96.19 164 GLU A N 1
ATOM 1355 C CA . GLU A 1 164 ? -1.222 -4.134 27.603 1.00 96.19 164 GLU A CA 1
ATOM 1356 C C . GLU A 1 164 ? -0.184 -4.497 28.671 1.00 96.19 164 GLU A C 1
ATOM 1358 O O . GLU A 1 164 ? -0.298 -4.064 29.816 1.00 96.19 164 GLU A O 1
ATOM 1363 N N . GLU A 1 165 ? 0.880 -5.218 28.298 1.00 95.44 165 GLU A N 1
ATOM 1364 C CA . GLU A 1 165 ? 1.967 -5.586 29.217 1.00 95.44 165 GLU A CA 1
ATOM 1365 C C . GLU A 1 165 ? 2.609 -4.345 29.862 1.00 95.44 165 GLU A C 1
ATOM 1367 O O . GLU A 1 165 ? 2.842 -4.305 31.074 1.00 95.44 165 GLU A O 1
ATOM 1372 N N . LYS A 1 166 ? 2.807 -3.282 29.070 1.00 94.56 166 LYS A N 1
ATOM 1373 C CA . LYS A 1 166 ? 3.318 -1.986 29.546 1.00 94.56 166 LYS A CA 1
ATOM 1374 C C . LYS A 1 166 ? 2.268 -1.115 30.249 1.00 94.56 166 LYS A C 1
ATOM 1376 O O . LYS A 1 166 ? 2.605 -0.023 30.702 1.00 94.56 166 LYS A O 1
ATOM 1381 N N . LYS A 1 167 ? 1.017 -1.574 30.381 1.00 94.44 167 LYS A N 1
ATOM 1382 C CA . LYS A 1 167 ? -0.103 -0.880 31.054 1.00 94.44 167 LYS A CA 1
ATOM 1383 C C . LYS A 1 167 ? -0.402 0.509 30.479 1.00 94.44 167 LYS A C 1
ATOM 1385 O O . LYS A 1 167 ? -0.715 1.456 31.205 1.00 94.44 167 LYS A O 1
ATOM 1390 N N . ILE A 1 168 ? -0.291 0.632 29.158 1.00 94.44 168 ILE A N 1
ATOM 1391 C CA . ILE A 1 168 ? -0.565 1.868 28.411 1.00 94.44 168 ILE A CA 1
ATOM 1392 C C . ILE A 1 168 ? -1.594 1.686 27.292 1.00 94.44 168 ILE A C 1
ATOM 1394 O O . ILE A 1 168 ? -1.894 2.667 26.618 1.00 94.44 168 ILE A O 1
ATOM 1398 N N . LEU A 1 169 ? -2.179 0.492 27.125 1.00 95.56 169 LEU A N 1
ATOM 1399 C CA . LEU A 1 169 ? -3.200 0.234 26.103 1.00 95.56 169 LEU A CA 1
ATOM 1400 C C . LEU A 1 169 ? -4.390 1.199 26.205 1.00 95.56 169 LEU A C 1
ATOM 1402 O O . LEU A 1 169 ? -4.699 1.859 25.217 1.00 95.56 169 LEU A O 1
ATOM 1406 N N . TRP A 1 170 ? -4.978 1.371 27.400 1.00 94.81 170 TRP A N 1
ATOM 1407 C CA . TRP A 1 170 ? -6.029 2.376 27.638 1.00 94.81 170 TRP A CA 1
ATOM 1408 C C . TRP A 1 170 ? -5.614 3.758 27.136 1.00 94.81 170 TRP A C 1
ATOM 1410 O O . TRP A 1 170 ? -6.332 4.386 26.369 1.00 94.81 170 TRP A O 1
ATOM 1420 N N . LYS A 1 171 ? -4.424 4.223 27.541 1.00 92.25 171 LYS A N 1
ATOM 1421 C CA . LYS A 1 171 ? -3.919 5.556 27.184 1.00 92.25 171 LYS A CA 1
ATOM 1422 C C . LYS A 1 171 ? -3.730 5.700 25.679 1.00 92.25 171 LYS A C 1
ATOM 1424 O O . LYS A 1 171 ? -3.988 6.777 25.163 1.00 92.25 171 LYS A O 1
ATOM 1429 N N . ALA A 1 172 ? -3.305 4.642 24.989 1.00 92.25 172 ALA A N 1
ATOM 1430 C CA . ALA A 1 172 ? -3.196 4.636 23.537 1.00 92.25 172 ALA A CA 1
ATOM 1431 C C . ALA A 1 172 ? -4.577 4.767 22.879 1.00 92.25 172 ALA A C 1
ATOM 1433 O O . ALA A 1 172 ? -4.802 5.715 22.131 1.00 92.25 172 ALA A O 1
ATOM 1434 N N . VAL A 1 173 ? -5.521 3.881 23.208 1.00 93.31 173 VAL A N 1
ATOM 1435 C CA . VAL A 1 173 ? -6.881 3.899 22.641 1.00 93.31 173 VAL A CA 1
ATOM 1436 C C . VAL A 1 173 ? -7.580 5.232 22.931 1.00 93.31 173 VAL A C 1
ATOM 1438 O O . VAL A 1 173 ? -8.053 5.891 22.010 1.00 93.31 173 VAL A O 1
ATOM 1441 N N . GLU A 1 174 ? -7.548 5.697 24.182 1.00 91.50 174 GLU A N 1
ATOM 1442 C CA . GLU A 1 174 ? -8.143 6.966 24.619 1.00 91.50 174 GLU A CA 1
ATOM 1443 C C . GLU A 1 174 ? -7.543 8.177 23.885 1.00 91.50 174 GLU A C 1
ATOM 1445 O O . GLU A 1 174 ? -8.248 9.129 23.547 1.00 91.50 174 GLU A O 1
ATOM 1450 N N . HIS A 1 175 ? -6.233 8.161 23.637 1.00 88.25 175 HIS A N 1
ATOM 1451 C CA . HIS A 1 175 ? -5.534 9.244 22.955 1.00 88.25 175 HIS A CA 1
ATOM 1452 C C . HIS A 1 175 ? -5.919 9.334 21.473 1.00 88.25 175 HIS A C 1
ATOM 1454 O O . HIS A 1 175 ? -6.163 10.436 20.989 1.00 88.25 175 HIS A O 1
ATOM 1460 N N . PHE A 1 176 ? -6.038 8.200 20.774 1.00 88.31 176 PHE A N 1
ATOM 1461 C CA . PHE A 1 176 ? -6.424 8.172 19.358 1.00 88.31 176 PHE A CA 1
ATOM 1462 C C . PHE A 1 176 ? -7.933 8.320 19.126 1.00 88.31 176 PHE A C 1
ATOM 1464 O O . PHE A 1 176 ? -8.330 8.968 18.158 1.00 88.31 176 PHE A O 1
ATOM 1471 N N . ALA A 1 177 ? -8.782 7.839 20.039 1.00 88.00 177 ALA A N 1
ATOM 1472 C CA . ALA A 1 177 ? -10.224 8.090 20.000 1.00 88.00 177 ALA A CA 1
ATOM 1473 C C . ALA A 1 177 ? -10.546 9.600 20.018 1.00 88.00 177 ALA A C 1
ATOM 1475 O O . ALA A 1 177 ? -11.399 10.074 19.273 1.00 88.00 177 ALA A O 1
ATOM 1476 N N . LYS A 1 178 ? -9.781 10.398 20.778 1.00 86.31 178 LYS A N 1
ATOM 1477 C CA . LYS A 1 178 ? -9.907 11.870 20.826 1.00 86.31 178 LYS A CA 1
ATOM 1478 C C . LYS A 1 178 ? -9.535 12.589 19.519 1.00 86.31 178 LYS A C 1
ATOM 1480 O O . LYS A 1 178 ? -9.699 13.806 19.439 1.00 86.31 178 LYS A O 1
ATOM 1485 N N . TYR A 1 179 ? -9.022 11.882 18.510 1.00 82.75 179 TYR A N 1
ATOM 1486 C CA . TYR A 1 179 ? -8.605 12.459 17.228 1.00 82.75 179 TYR A CA 1
ATOM 1487 C C . TYR A 1 179 ? -9.611 12.286 16.095 1.00 82.75 179 TYR A C 1
ATOM 1489 O O . TYR A 1 179 ? -9.386 12.822 15.010 1.00 82.75 179 TYR A O 1
ATOM 1497 N N . GLU A 1 180 ? -10.749 11.644 16.349 1.00 84.62 180 GLU A N 1
ATOM 1498 C CA . GLU A 1 180 ? -11.825 11.495 15.370 1.00 84.62 180 GLU A CA 1
ATOM 1499 C C . GLU A 1 180 ? -12.282 12.855 14.792 1.00 84.62 180 GLU A C 1
ATOM 1501 O O . GLU A 1 180 ? -12.276 13.065 13.579 1.00 84.62 180 GLU A O 1
ATOM 1506 N N . ASP A 1 181 ? -12.541 13.844 15.655 1.00 85.56 181 ASP A N 1
ATOM 1507 C CA . ASP A 1 181 ? -12.914 15.225 15.288 1.00 85.56 181 ASP A CA 1
ATOM 1508 C C . ASP A 1 181 ? -11.821 16.002 14.527 1.00 85.56 181 ASP A C 1
ATOM 1510 O O . ASP A 1 181 ? -12.083 17.066 13.956 1.00 85.56 181 ASP A O 1
ATOM 1514 N N . MET A 1 182 ? -10.570 15.540 14.577 1.00 86.88 182 MET A N 1
ATOM 1515 C CA . MET A 1 182 ? -9.444 16.146 13.865 1.00 86.88 182 MET A CA 1
ATOM 1516 C C . MET A 1 182 ? -9.28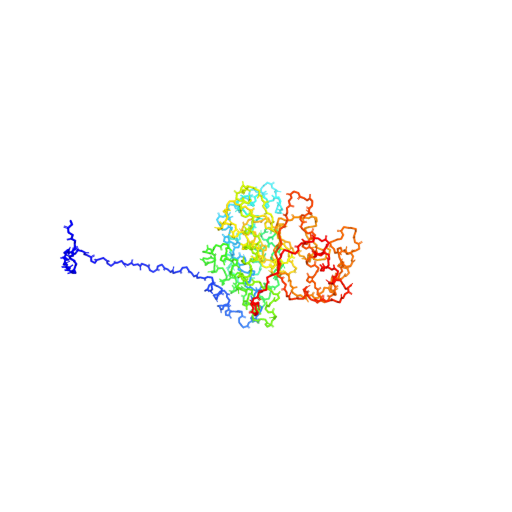1 15.507 12.486 1.00 86.88 182 MET A C 1
ATOM 1518 O O . MET A 1 182 ? -9.224 16.220 11.488 1.00 86.88 182 MET A O 1
ATOM 1522 N N . LEU A 1 183 ? -9.255 14.174 12.428 1.00 88.06 183 LEU A N 1
ATOM 1523 C CA . LEU A 1 183 ? -9.048 13.412 11.195 1.00 88.06 183 LEU A CA 1
ATOM 1524 C C . LEU A 1 183 ? -10.272 13.438 10.267 1.00 88.06 183 LEU A C 1
ATOM 1526 O O . LEU A 1 183 ? -10.115 13.331 9.055 1.00 88.06 183 LEU A O 1
ATOM 1530 N N . SER A 1 184 ? -11.480 13.646 10.803 1.00 88.44 184 SER A N 1
ATOM 1531 C CA . SER A 1 184 ? -12.716 13.814 10.015 1.00 88.44 184 SER A CA 1
ATOM 1532 C C . SER A 1 184 ? -12.782 15.122 9.221 1.00 88.44 184 SER A C 1
ATOM 1534 O O . SER A 1 184 ? -13.605 15.250 8.318 1.00 88.44 184 SER A O 1
ATOM 1536 N N . LYS A 1 185 ? -11.910 16.091 9.526 1.00 88.81 185 LYS A N 1
ATOM 1537 C CA . LYS A 1 185 ? -11.786 17.355 8.778 1.00 88.81 185 LYS A CA 1
ATOM 1538 C C . LYS A 1 185 ? -10.836 17.257 7.586 1.00 88.81 185 LYS A C 1
ATOM 1540 O O . LYS A 1 185 ? -10.791 18.195 6.797 1.00 88.81 185 LYS A O 1
ATOM 1545 N N . LEU A 1 186 ? -10.078 16.166 7.478 1.00 86.50 186 LEU A N 1
ATOM 1546 C CA . LEU A 1 186 ? -9.159 15.928 6.371 1.00 86.50 186 LEU A CA 1
ATOM 1547 C C . LEU A 1 186 ? -9.870 15.205 5.232 1.00 86.50 186 LEU A C 1
ATOM 1549 O O . LEU A 1 186 ? -10.616 14.245 5.456 1.00 86.50 186 LEU A O 1
ATOM 1553 N N . ASP A 1 187 ? -9.601 15.635 4.005 1.00 82.88 187 ASP A N 1
ATOM 1554 C CA . ASP A 1 187 ? -9.938 14.844 2.830 1.00 82.88 187 ASP A CA 1
ATOM 1555 C C . ASP A 1 187 ? -8.963 13.658 2.664 1.00 82.88 187 ASP A C 1
ATOM 1557 O O . ASP A 1 187 ? -8.041 13.447 3.459 1.00 82.88 187 ASP A O 1
ATOM 1561 N N . ASN A 1 188 ? -9.184 12.841 1.635 1.00 75.75 188 ASN A N 1
ATOM 1562 C CA . ASN A 1 188 ? -8.363 11.654 1.395 1.00 75.75 188 ASN A CA 1
ATOM 1563 C C . ASN A 1 188 ? -6.913 12.008 1.006 1.00 75.75 188 ASN A C 1
ATOM 1565 O O . ASN A 1 188 ? -5.997 11.239 1.288 1.00 75.75 188 ASN A O 1
ATOM 1569 N N . HIS A 1 189 ? -6.680 13.154 0.358 1.00 75.25 189 HIS A N 1
ATOM 1570 C CA . HIS A 1 189 ? -5.339 13.609 -0.015 1.00 75.25 189 HIS A CA 1
ATOM 1571 C C . HIS A 1 189 ? -4.536 14.031 1.220 1.00 75.25 189 HIS A C 1
ATOM 1573 O O . HIS A 1 189 ? -3.393 13.597 1.400 1.00 75.25 189 HIS A O 1
ATOM 1579 N N . ASP A 1 190 ? -5.148 14.814 2.103 1.00 83.44 190 ASP A N 1
ATOM 1580 C CA . ASP A 1 190 ? -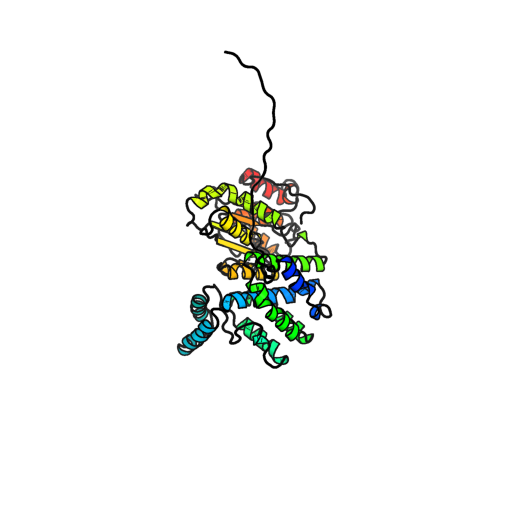4.509 15.253 3.337 1.00 83.44 190 ASP A CA 1
ATOM 1581 C C . ASP A 1 190 ? -4.270 14.072 4.289 1.00 83.44 190 ASP A C 1
ATOM 1583 O O . ASP A 1 190 ? -3.200 13.987 4.891 1.00 83.44 190 ASP A O 1
ATOM 1587 N N . MET A 1 191 ? -5.190 13.098 4.356 1.00 85.44 191 MET A N 1
ATOM 1588 C CA . MET A 1 191 ? -4.956 11.830 5.065 1.00 85.44 191 MET A CA 1
ATOM 1589 C C . MET A 1 191 ? -3.777 11.035 4.487 1.00 85.44 191 MET A C 1
ATOM 1591 O O . MET A 1 191 ? -2.929 10.575 5.251 1.00 85.44 191 MET A O 1
ATOM 1595 N N . GLY A 1 192 ? -3.678 10.905 3.158 1.00 78.56 192 GLY A N 1
ATOM 1596 C CA . GLY A 1 192 ? -2.524 10.278 2.501 1.00 78.56 192 GLY A CA 1
ATOM 1597 C C . GLY A 1 192 ? -1.205 10.958 2.882 1.00 78.56 192 GLY A C 1
ATOM 1598 O O . GLY A 1 192 ? -0.232 10.291 3.234 1.00 78.56 192 GLY A O 1
ATOM 1599 N N . THR A 1 193 ? -1.209 12.293 2.920 1.00 79.75 193 THR A N 1
ATOM 1600 C CA . THR A 1 193 ? -0.056 13.098 3.348 1.00 79.75 193 THR A CA 1
ATOM 1601 C C . THR A 1 193 ? 0.279 12.879 4.833 1.00 79.75 193 THR A C 1
ATOM 1603 O O . THR A 1 193 ? 1.453 12.774 5.183 1.00 79.75 193 THR A O 1
ATOM 1606 N N . VAL A 1 194 ? -0.723 12.736 5.717 1.00 87.75 194 VAL A N 1
ATOM 1607 C CA . VAL A 1 194 ? -0.508 12.380 7.135 1.00 87.75 194 VAL A CA 1
ATOM 1608 C C . VAL A 1 194 ? 0.196 11.025 7.271 1.00 87.75 194 VAL A C 1
ATOM 1610 O O . VAL A 1 194 ? 1.149 10.923 8.043 1.00 87.75 194 VAL A O 1
ATOM 1613 N N . TYR A 1 195 ? -0.236 9.990 6.540 1.00 84.56 195 TYR A N 1
ATOM 1614 C CA . TYR A 1 195 ? 0.388 8.662 6.622 1.00 84.56 195 TYR A CA 1
ATOM 1615 C C . TYR A 1 195 ? 1.855 8.677 6.170 1.00 84.56 195 TYR A C 1
ATOM 1617 O O . TYR A 1 195 ? 2.714 8.121 6.856 1.00 84.56 195 TYR A O 1
ATOM 1625 N N . GLU A 1 196 ? 2.156 9.346 5.056 1.00 78.19 196 GLU A N 1
ATOM 1626 C CA . GLU A 1 196 ? 3.524 9.475 4.542 1.00 78.19 196 GLU A CA 1
ATOM 1627 C C . GLU A 1 196 ? 4.441 10.225 5.508 1.00 78.19 196 GLU A C 1
ATOM 1629 O O . GLU A 1 196 ? 5.539 9.760 5.806 1.00 78.19 196 GLU A O 1
ATOM 1634 N N . GLU A 1 197 ? 3.981 11.343 6.066 1.00 83.00 197 GLU A N 1
ATOM 1635 C CA . GLU A 1 197 ? 4.760 12.142 7.013 1.00 83.00 197 GLU A CA 1
ATOM 1636 C C . GLU A 1 197 ? 5.017 11.415 8.346 1.00 83.00 197 GLU A C 1
ATOM 1638 O O . GLU A 1 197 ? 6.084 11.572 8.948 1.00 83.00 197 GLU A O 1
ATOM 1643 N N . LEU A 1 198 ? 4.077 10.575 8.800 1.00 86.19 198 LEU A N 1
ATOM 1644 C CA . LEU A 1 198 ? 4.279 9.691 9.955 1.00 86.19 198 LEU A CA 1
ATOM 1645 C C . LEU A 1 198 ? 5.340 8.616 9.674 1.00 86.19 198 LEU A C 1
ATOM 1647 O O . LEU A 1 198 ? 6.177 8.348 10.537 1.00 86.19 198 LEU A O 1
ATOM 1651 N N . ILE A 1 199 ? 5.345 8.034 8.471 1.00 80.25 199 ILE A N 1
ATOM 1652 C CA . ILE A 1 199 ? 6.367 7.066 8.041 1.00 80.25 199 ILE A CA 1
ATOM 1653 C C . ILE A 1 199 ? 7.730 7.751 7.890 1.00 80.25 199 ILE A C 1
ATOM 1655 O O . ILE A 1 199 ? 8.725 7.242 8.408 1.00 80.25 199 ILE A O 1
ATOM 1659 N N . ARG A 1 200 ? 7.786 8.941 7.278 1.00 79.50 200 ARG A N 1
ATOM 1660 C CA . ARG A 1 200 ? 9.012 9.743 7.147 1.00 79.50 200 ARG A CA 1
ATOM 1661 C C . ARG A 1 200 ? 9.633 10.030 8.516 1.00 79.50 200 ARG A C 1
ATOM 1663 O O . ARG A 1 200 ? 10.794 9.687 8.732 1.00 79.50 200 ARG A O 1
ATOM 1670 N N . LYS A 1 201 ? 8.855 10.555 9.476 1.00 82.44 201 LYS A N 1
ATOM 1671 C CA . LYS A 1 201 ? 9.320 10.797 10.859 1.00 82.44 201 LYS A CA 1
ATOM 1672 C C . LYS A 1 201 ? 9.790 9.515 11.568 1.00 82.44 201 LYS A C 1
ATOM 1674 O O . LYS A 1 201 ? 10.688 9.582 12.410 1.00 82.44 201 LYS A O 1
ATOM 1679 N N . ALA A 1 202 ? 9.213 8.354 11.249 1.00 79.88 202 ALA A N 1
ATOM 1680 C CA . ALA A 1 202 ? 9.631 7.072 11.814 1.00 79.88 202 ALA A CA 1
ATOM 1681 C C . ALA A 1 202 ? 10.963 6.573 11.240 1.00 79.88 202 ALA A C 1
ATOM 1683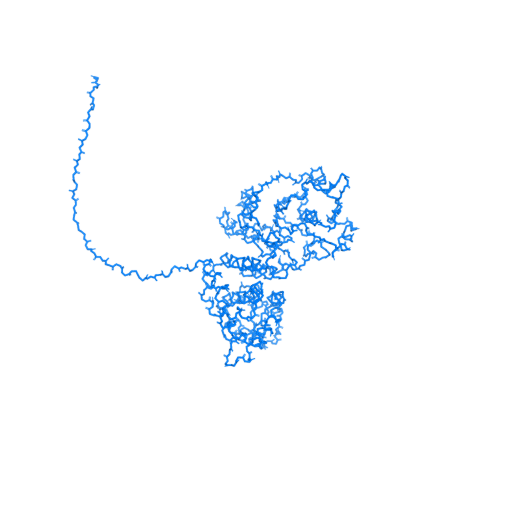 O O . ALA A 1 202 ? 11.826 6.127 12.002 1.00 79.88 202 ALA A O 1
ATOM 1684 N N . ASN A 1 203 ? 11.153 6.709 9.927 1.00 74.62 203 ASN A N 1
ATOM 1685 C CA . ASN A 1 203 ? 12.387 6.343 9.239 1.00 74.62 203 ASN A CA 1
ATOM 1686 C C . ASN A 1 203 ? 13.536 7.278 9.662 1.00 74.62 203 ASN A C 1
ATOM 1688 O O . ASN A 1 203 ? 14.598 6.797 10.052 1.00 74.62 203 ASN A O 1
ATOM 1692 N N . GLU A 1 204 ? 13.299 8.592 9.759 1.00 77.50 204 GLU A N 1
ATOM 1693 C CA . GLU A 1 204 ? 14.254 9.561 10.334 1.00 77.50 204 GLU A CA 1
ATOM 1694 C C . GLU A 1 204 ? 14.682 9.202 11.767 1.00 77.50 204 GLU A C 1
ATOM 1696 O O . GLU A 1 204 ? 15.821 9.441 12.170 1.00 77.50 204 GLU A O 1
ATOM 1701 N N . ALA A 1 205 ? 13.784 8.591 12.546 1.00 77.62 205 ALA A N 1
ATOM 1702 C CA . ALA A 1 205 ? 14.065 8.141 13.904 1.00 77.62 205 ALA A CA 1
ATOM 1703 C C . ALA A 1 205 ? 14.783 6.778 13.993 1.00 77.62 205 ALA A C 1
ATOM 1705 O O . ALA A 1 205 ? 15.179 6.386 15.094 1.00 77.62 205 ALA A O 1
ATOM 1706 N N . SER A 1 206 ? 14.922 6.043 12.884 1.00 65.44 206 SER A N 1
ATOM 1707 C CA . SER A 1 206 ? 15.508 4.692 12.838 1.00 65.44 206 SER A CA 1
ATOM 1708 C C . SER A 1 206 ? 17.011 4.661 12.539 1.00 65.44 206 SER A C 1
ATOM 1710 O O . SER A 1 206 ? 17.662 3.671 12.862 1.00 65.44 206 SER A O 1
ATOM 1712 N N . HIS A 1 207 ? 17.557 5.741 11.964 1.00 58.31 207 HIS A N 1
ATOM 1713 C CA . HIS A 1 207 ? 18.881 5.781 11.321 1.00 58.31 207 HIS A CA 1
ATOM 1714 C C . HIS A 1 207 ? 19.063 4.793 10.146 1.00 58.31 207 HIS A C 1
ATOM 1716 O O . HIS A 1 207 ? 20.187 4.606 9.681 1.00 58.31 207 HIS A O 1
ATOM 1722 N N . GLU A 1 208 ? 17.985 4.188 9.641 1.00 55.25 208 GLU A N 1
ATOM 1723 C CA . GLU A 1 208 ? 17.983 3.462 8.369 1.00 55.25 208 GLU A CA 1
ATOM 1724 C C . GLU A 1 208 ? 18.107 4.459 7.200 1.00 55.25 208 GLU A C 1
ATOM 1726 O O . GLU A 1 208 ? 17.789 5.646 7.327 1.00 55.25 208 GLU A O 1
ATOM 1731 N N . THR A 1 209 ? 18.607 3.996 6.055 1.00 50.38 209 THR A N 1
ATOM 1732 C CA . THR A 1 209 ? 18.806 4.817 4.855 1.00 50.38 209 THR A CA 1
ATOM 1733 C C . THR A 1 209 ? 17.471 5.344 4.321 1.00 50.38 209 THR A C 1
ATOM 1735 O O . THR A 1 209 ? 16.628 4.586 3.840 1.00 50.38 209 THR A O 1
ATOM 1738 N N . ALA A 1 210 ? 17.279 6.666 4.402 1.00 44.88 210 ALA A N 1
ATOM 1739 C CA . ALA A 1 210 ? 16.026 7.330 4.029 1.00 44.88 210 ALA A CA 1
ATOM 1740 C C . ALA A 1 210 ? 15.602 7.042 2.574 1.00 44.88 210 ALA A C 1
ATOM 1742 O O . ALA A 1 210 ? 14.427 6.769 2.318 1.00 44.88 210 ALA A O 1
ATOM 1743 N N . GLY A 1 211 ? 16.573 7.003 1.655 1.00 46.56 211 GLY A N 1
ATOM 1744 C CA . GLY A 1 211 ? 16.346 6.829 0.218 1.00 46.56 211 GLY A CA 1
ATOM 1745 C C . GLY A 1 211 ? 15.786 5.471 -0.229 1.00 46.56 211 GLY A C 1
ATOM 1746 O O . GLY A 1 211 ? 15.436 5.341 -1.397 1.00 46.56 211 GLY A O 1
ATOM 1747 N N . ASP A 1 212 ? 15.674 4.474 0.658 1.00 49.16 212 ASP A N 1
ATOM 1748 C CA . ASP A 1 212 ? 15.153 3.138 0.316 1.00 49.16 212 ASP A CA 1
ATOM 1749 C C . ASP A 1 212 ? 13.623 2.998 0.476 1.00 49.16 212 ASP A C 1
ATOM 1751 O O . ASP A 1 212 ? 13.071 1.954 0.127 1.00 49.16 212 ASP A O 1
ATOM 1755 N N . HIS A 1 213 ? 12.933 4.000 1.046 1.00 59.00 213 HIS A N 1
ATOM 1756 C CA . HIS A 1 213 ? 11.567 3.818 1.571 1.00 59.00 213 HIS A CA 1
ATOM 1757 C C . HIS A 1 213 ? 10.551 4.923 1.232 1.00 59.00 213 HIS A C 1
ATOM 1759 O O . HIS A 1 213 ? 9.382 4.790 1.596 1.00 59.00 213 HIS A O 1
ATOM 1765 N N . PHE A 1 214 ? 10.948 6.012 0.567 1.00 69.50 214 PHE A N 1
ATOM 1766 C CA . PHE A 1 214 ? 10.022 7.083 0.185 1.00 69.50 214 PHE A CA 1
ATOM 1767 C C . PHE A 1 214 ? 10.408 7.728 -1.148 1.00 69.50 214 PHE A C 1
ATOM 1769 O O . PHE A 1 214 ? 11.587 7.883 -1.458 1.00 69.50 214 PHE A O 1
ATOM 1776 N N . THR A 1 215 ? 9.403 8.143 -1.923 1.00 77.56 215 THR A N 1
ATOM 1777 C CA . THR A 1 215 ? 9.606 8.954 -3.129 1.00 77.56 215 THR A CA 1
ATOM 1778 C C . THR A 1 215 ? 9.155 10.382 -2.832 1.00 77.56 215 THR A C 1
ATOM 1780 O O . THR A 1 215 ? 7.976 10.570 -2.530 1.00 77.56 215 THR A O 1
ATOM 1783 N N . PRO A 1 216 ? 10.032 11.399 -2.926 1.00 82.88 216 PRO A N 1
ATOM 1784 C CA . PRO A 1 216 ? 9.650 12.790 -2.709 1.00 82.88 216 PRO A CA 1
ATOM 1785 C C . PRO A 1 216 ? 8.460 13.193 -3.587 1.00 82.88 216 PRO A C 1
ATOM 1787 O O . PRO A 1 216 ? 8.429 12.884 -4.780 1.00 82.88 216 PRO A O 1
ATOM 1790 N N . ARG A 1 217 ? 7.488 13.918 -3.019 1.00 82.31 217 ARG A N 1
ATOM 1791 C CA . ARG A 1 217 ? 6.240 14.288 -3.716 1.00 82.31 217 ARG A CA 1
ATOM 1792 C C . ARG A 1 217 ? 6.466 15.022 -5.038 1.00 82.31 217 ARG A C 1
ATOM 1794 O O . ARG A 1 217 ? 5.724 14.788 -5.985 1.00 82.31 217 ARG A O 1
ATOM 1801 N N . ASP A 1 218 ? 7.501 15.850 -5.133 1.00 88.50 218 ASP A N 1
ATOM 1802 C CA . ASP A 1 218 ? 7.828 16.563 -6.374 1.00 88.50 218 ASP A CA 1
ATOM 1803 C C . ASP A 1 218 ? 8.376 15.622 -7.463 1.00 88.50 218 ASP A C 1
ATOM 1805 O O . ASP A 1 218 ? 8.116 15.827 -8.649 1.00 88.50 218 ASP A O 1
ATOM 1809 N N . VAL A 1 219 ? 9.051 14.531 -7.075 1.00 91.44 219 VAL A N 1
ATOM 1810 C CA . VAL A 1 219 ? 9.446 13.460 -8.002 1.00 91.44 219 VAL A CA 1
ATOM 1811 C C . VAL A 1 219 ? 8.218 12.678 -8.460 1.00 91.44 219 VAL A C 1
ATOM 1813 O O . VAL A 1 219 ? 8.051 12.490 -9.661 1.00 91.44 219 VAL A O 1
ATOM 1816 N N . ILE A 1 220 ? 7.322 12.294 -7.539 1.00 92.06 220 ILE A N 1
ATOM 1817 C CA . ILE A 1 220 ? 6.054 11.624 -7.881 1.00 92.06 220 ILE A CA 1
ATOM 1818 C C . ILE A 1 220 ? 5.275 12.458 -8.909 1.00 92.06 220 ILE A C 1
ATOM 1820 O O . ILE A 1 220 ? 4.949 11.953 -9.981 1.00 92.06 220 ILE A O 1
ATOM 1824 N N . LYS A 1 221 ? 5.043 13.748 -8.632 1.00 92.69 221 LYS A N 1
ATOM 1825 C CA . LYS A 1 221 ? 4.364 14.671 -9.559 1.00 92.69 221 LYS A CA 1
ATOM 1826 C C . LYS A 1 221 ? 5.051 14.746 -10.913 1.00 92.69 221 LYS A C 1
ATOM 1828 O O . LYS A 1 221 ? 4.374 14.659 -11.929 1.00 92.69 221 LYS A O 1
ATOM 1833 N N . THR A 1 222 ? 6.382 14.835 -10.934 1.00 94.62 222 THR A N 1
ATOM 1834 C CA . THR A 1 222 ? 7.150 14.841 -12.187 1.00 94.62 222 THR A CA 1
ATOM 1835 C C . THR A 1 222 ? 6.877 13.577 -13.009 1.00 94.62 222 THR A C 1
ATOM 1837 O O . THR A 1 222 ? 6.606 13.690 -14.201 1.00 94.62 222 THR A O 1
ATOM 1840 N N . LEU A 1 223 ? 6.888 12.383 -12.396 1.00 95.19 223 LEU A N 1
ATOM 1841 C CA . LEU A 1 223 ? 6.591 11.123 -13.094 1.00 95.19 223 LEU A CA 1
ATOM 1842 C C . LEU A 1 223 ? 5.142 11.051 -13.589 1.00 95.19 223 LEU A C 1
ATOM 1844 O O . LEU A 1 223 ? 4.899 10.585 -14.703 1.00 95.19 223 LEU A O 1
ATOM 1848 N N . VAL A 1 224 ? 4.187 11.521 -12.787 1.00 95.00 224 VAL A N 1
ATOM 1849 C CA . VAL A 1 224 ? 2.771 11.604 -13.167 1.00 95.00 224 VAL A CA 1
ATOM 1850 C C . VAL A 1 224 ? 2.598 12.535 -14.368 1.00 95.00 224 VAL A C 1
ATOM 1852 O O . VAL A 1 224 ? 2.086 12.113 -15.405 1.00 95.00 224 VAL A O 1
ATOM 1855 N N . GLU A 1 225 ? 3.094 13.767 -14.285 1.00 94.31 225 GLU A N 1
ATOM 1856 C CA . GLU A 1 225 ? 2.965 14.762 -15.350 1.00 94.31 225 GLU A CA 1
ATOM 1857 C C . GLU A 1 225 ? 3.570 14.277 -16.673 1.00 94.31 225 GLU A C 1
ATOM 1859 O O . GLU A 1 225 ? 2.859 14.250 -17.679 1.00 94.31 225 GLU A O 1
ATOM 1864 N N . ILE A 1 226 ? 4.831 13.819 -16.699 1.00 94.06 226 ILE A N 1
ATOM 1865 C CA . ILE A 1 226 ? 5.458 13.356 -17.955 1.00 94.06 226 ILE A CA 1
ATOM 1866 C C . ILE A 1 226 ? 4.729 12.155 -18.574 1.00 94.06 226 ILE A C 1
ATOM 1868 O O . ILE A 1 226 ? 4.717 12.014 -19.796 1.00 94.06 226 ILE A O 1
ATOM 1872 N N . THR A 1 227 ? 4.092 11.315 -17.751 1.00 93.94 227 THR A N 1
ATOM 1873 C CA . THR A 1 227 ? 3.373 10.125 -18.219 1.00 93.94 227 THR A CA 1
ATOM 1874 C C . THR A 1 227 ? 2.003 10.473 -18.799 1.00 93.94 227 THR A C 1
ATOM 1876 O O . THR A 1 227 ? 1.638 9.961 -19.856 1.00 93.94 227 THR A O 1
ATOM 1879 N N . PHE A 1 228 ? 1.238 11.349 -18.138 1.00 92.56 228 PHE A N 1
ATOM 1880 C CA . PHE A 1 228 ? -0.139 11.658 -18.538 1.00 92.56 228 PHE A CA 1
ATOM 1881 C C . PHE A 1 228 ? -0.256 12.822 -19.534 1.00 92.56 228 PHE A C 1
ATOM 1883 O O . PHE A 1 228 ? -1.157 12.790 -20.376 1.00 92.56 228 PHE A O 1
ATOM 1890 N N . LEU A 1 229 ? 0.627 13.833 -19.487 1.00 91.31 229 LEU A N 1
ATOM 1891 C CA . LEU A 1 229 ? 0.558 15.034 -20.343 1.00 91.31 229 LEU A CA 1
ATOM 1892 C C . LEU A 1 229 ? 0.396 14.739 -21.852 1.00 91.31 229 LEU A C 1
ATOM 1894 O O . LEU A 1 229 ? -0.434 15.409 -22.480 1.00 91.31 229 LEU A O 1
ATOM 1898 N N . PRO A 1 230 ? 1.103 13.758 -22.458 1.00 89.94 230 PRO A N 1
ATOM 1899 C CA . PRO A 1 230 ? 0.928 13.429 -23.875 1.00 89.94 230 PRO A CA 1
ATOM 1900 C C . PRO A 1 230 ? -0.492 12.956 -24.230 1.00 89.94 230 PRO A C 1
ATOM 1902 O O . PRO A 1 230 ? -0.988 13.229 -25.327 1.00 89.94 230 PRO A O 1
ATOM 1905 N N . ASP A 1 231 ? -1.167 12.286 -23.292 1.00 88.06 231 ASP A N 1
ATOM 1906 C CA . ASP A 1 231 ? -2.401 11.543 -23.546 1.00 88.06 231 ASP A CA 1
ATOM 1907 C C . ASP A 1 231 ? -3.671 12.286 -23.095 1.00 88.06 231 ASP A C 1
ATOM 1909 O O . ASP A 1 231 ? -4.773 11.846 -23.432 1.00 88.06 231 ASP A O 1
ATOM 1913 N N . ILE A 1 232 ? -3.566 13.440 -22.415 1.00 86.19 232 ILE A N 1
ATOM 1914 C CA . ILE A 1 232 ? -4.717 14.230 -21.915 1.00 86.19 232 ILE A CA 1
ATOM 1915 C C . ILE A 1 232 ? -5.801 14.423 -22.989 1.00 86.19 232 ILE A C 1
ATOM 1917 O O . ILE A 1 232 ? -6.988 14.222 -22.734 1.00 86.19 232 ILE A O 1
ATOM 1921 N N . LYS A 1 233 ? -5.413 14.755 -24.228 1.00 84.31 233 LYS A N 1
ATOM 1922 C CA . LYS A 1 233 ? -6.359 14.944 -25.348 1.00 84.31 233 LYS A CA 1
ATOM 1923 C C . LYS A 1 233 ? -7.083 13.659 -25.768 1.00 84.31 233 LYS A C 1
ATOM 1925 O O . LYS A 1 233 ? -8.146 13.748 -26.376 1.00 84.31 233 LYS A O 1
ATOM 1930 N N . SER A 1 234 ? -6.496 12.492 -25.511 1.00 83.38 234 SER A N 1
ATOM 1931 C CA . SER A 1 234 ? -7.106 11.179 -25.738 1.00 83.38 234 SER A CA 1
ATOM 1932 C C . SER A 1 234 ? -8.083 10.851 -24.609 1.00 83.38 234 SER A C 1
ATOM 1934 O O . SER A 1 234 ? -9.247 10.558 -24.873 1.00 83.38 234 SER A O 1
ATOM 1936 N N . ILE A 1 235 ? -7.650 11.025 -23.354 1.00 81.81 235 ILE A N 1
ATOM 1937 C CA . ILE A 1 235 ? -8.470 10.807 -22.151 1.00 81.81 235 ILE A CA 1
ATOM 1938 C C . ILE A 1 235 ? -9.737 11.682 -22.187 1.00 81.81 235 ILE A C 1
ATOM 1940 O O . ILE A 1 235 ? -10.838 11.190 -21.964 1.00 81.81 235 ILE A O 1
ATOM 1944 N N . LEU A 1 236 ? -9.617 12.958 -22.571 1.00 81.00 236 LEU A N 1
ATOM 1945 C CA . LEU A 1 236 ? -10.756 13.880 -22.690 1.00 81.00 236 LEU A CA 1
ATOM 1946 C C . LEU A 1 236 ? -11.750 13.538 -23.811 1.00 81.00 236 LEU A C 1
ATOM 1948 O O . LEU A 1 236 ? -12.900 13.973 -23.745 1.00 81.00 236 LEU A O 1
ATOM 1952 N N . LYS A 1 237 ? -11.338 12.801 -24.852 1.00 82.12 237 LYS A N 1
ATOM 1953 C CA . LYS A 1 237 ? -12.245 12.381 -25.937 1.00 82.12 237 LYS A CA 1
ATOM 1954 C C . LYS A 1 237 ? -13.150 11.227 -25.526 1.00 82.12 237 LYS A C 1
ATOM 1956 O O . LYS A 1 237 ? -14.267 11.141 -26.030 1.00 82.12 237 LYS A O 1
ATOM 1961 N N . ASP A 1 238 ? -12.673 10.361 -24.639 1.00 77.44 238 ASP A N 1
ATOM 1962 C CA . ASP A 1 238 ? -13.431 9.228 -24.118 1.00 77.44 238 ASP A CA 1
ATOM 1963 C C . ASP A 1 238 ? -13.223 9.078 -22.600 1.00 77.44 238 ASP A C 1
ATOM 1965 O O . ASP A 1 238 ? -12.566 8.141 -22.139 1.00 77.44 238 ASP A O 1
ATOM 1969 N N . PRO A 1 239 ? -13.801 9.992 -21.795 1.00 70.94 239 PRO A N 1
ATOM 1970 C CA . PRO A 1 239 ? -13.639 9.982 -20.343 1.00 70.94 239 PRO A CA 1
ATOM 1971 C C . PRO A 1 239 ? -14.353 8.802 -19.663 1.00 70.94 239 PRO A C 1
ATOM 1973 O O . PRO A 1 239 ? -14.254 8.643 -18.450 1.00 70.94 239 PRO A O 1
ATOM 1976 N N . LYS A 1 240 ? -15.102 7.986 -20.422 1.00 73.56 240 LYS A N 1
ATOM 1977 C CA . LYS A 1 240 ? -15.764 6.772 -19.926 1.00 73.56 240 LYS A CA 1
ATOM 1978 C C . LYS A 1 240 ? -14.885 5.529 -20.033 1.00 73.56 240 LYS A C 1
ATOM 1980 O O . LYS A 1 240 ? -15.167 4.546 -19.349 1.00 73.56 240 LYS A O 1
ATOM 1985 N N . THR A 1 241 ? -13.848 5.550 -20.867 1.00 77.62 241 THR A N 1
ATOM 1986 C CA . THR A 1 241 ? -12.871 4.466 -20.920 1.00 77.62 241 THR A CA 1
ATOM 1987 C C . THR A 1 241 ? -11.974 4.523 -19.687 1.00 77.62 241 THR A C 1
ATOM 1989 O O . THR A 1 241 ? -11.193 5.455 -19.503 1.00 77.62 241 THR A O 1
ATOM 1992 N N . ILE A 1 242 ? -12.084 3.490 -18.849 1.00 82.12 242 ILE A N 1
ATOM 1993 C CA . ILE A 1 242 ? -11.214 3.265 -17.693 1.00 82.12 242 ILE A CA 1
ATOM 1994 C C . ILE A 1 242 ? -9.782 3.081 -18.204 1.00 82.12 242 ILE A C 1
ATOM 1996 O O . ILE A 1 242 ? -9.524 2.205 -19.031 1.00 82.12 242 ILE A O 1
ATOM 2000 N N . ARG A 1 243 ? -8.858 3.889 -17.680 1.00 89.06 243 ARG A N 1
ATOM 2001 C CA . ARG A 1 243 ? -7.412 3.727 -17.871 1.00 89.06 243 ARG A CA 1
ATOM 2002 C C . ARG A 1 243 ? -6.817 3.124 -16.617 1.00 89.06 243 ARG A C 1
ATOM 2004 O O . ARG A 1 243 ? -7.133 3.576 -15.521 1.00 89.06 243 ARG A O 1
ATOM 2011 N N . THR A 1 244 ? -5.977 2.109 -16.750 1.00 94.81 244 THR A N 1
ATOM 2012 C CA . THR A 1 244 ? -5.376 1.439 -15.591 1.00 94.81 244 THR A CA 1
ATOM 2013 C C . THR A 1 244 ? -3.943 1.897 -15.372 1.00 94.81 244 THR A C 1
ATOM 2015 O O . THR A 1 244 ? -3.168 1.943 -16.328 1.00 94.81 244 THR A O 1
ATOM 2018 N N . ILE A 1 245 ? -3.587 2.155 -14.117 1.00 97.12 245 ILE A N 1
ATOM 2019 C CA . ILE A 1 245 ? -2.220 2.426 -13.669 1.00 97.12 245 ILE A CA 1
ATOM 2020 C C . ILE A 1 245 ? -1.754 1.302 -12.744 1.00 97.12 245 ILE A C 1
ATOM 2022 O O . ILE A 1 245 ? -2.513 0.861 -11.881 1.00 97.12 245 ILE A O 1
ATOM 2026 N N . TYR A 1 246 ? -0.509 0.862 -12.916 1.00 98.44 246 TYR A N 1
ATOM 2027 C CA . TYR A 1 246 ? 0.126 -0.148 -12.075 1.00 98.44 246 TYR A CA 1
ATOM 2028 C C . TYR A 1 246 ? 1.425 0.355 -11.444 1.00 98.44 246 TYR A C 1
ATOM 2030 O O . TYR A 1 246 ? 2.230 0.994 -12.120 1.00 98.44 246 TYR A O 1
ATOM 2038 N N . ASP A 1 247 ? 1.647 0.000 -10.178 1.00 97.81 247 ASP A N 1
ATOM 2039 C CA . ASP A 1 247 ? 2.948 0.101 -9.513 1.00 97.81 247 ASP A CA 1
ATOM 2040 C C . ASP A 1 247 ? 3.348 -1.269 -8.904 1.00 97.81 247 ASP A C 1
ATOM 2042 O O . ASP A 1 247 ? 2.664 -1.757 -7.997 1.00 97.81 247 ASP A O 1
ATOM 2046 N N . PRO A 1 248 ? 4.414 -1.936 -9.397 1.00 96.94 248 PRO A N 1
ATOM 2047 C CA . PRO A 1 248 ? 4.894 -3.225 -8.883 1.00 96.94 248 PRO A CA 1
ATOM 2048 C C . PRO A 1 248 ? 5.652 -3.151 -7.549 1.00 96.94 248 PRO A C 1
ATOM 2050 O O . PRO A 1 248 ? 6.039 -4.205 -7.037 1.00 96.94 248 PRO A O 1
ATOM 2053 N N . ALA A 1 249 ? 5.916 -1.949 -7.038 1.00 94.69 249 ALA A N 1
ATOM 2054 C CA . ALA A 1 249 ? 6.554 -1.685 -5.751 1.00 94.69 249 ALA A CA 1
ATOM 2055 C C . ALA A 1 249 ? 5.879 -0.455 -5.120 1.00 94.69 249 ALA A C 1
ATOM 2057 O O . ALA A 1 249 ? 6.504 0.583 -4.903 1.00 94.69 249 ALA A O 1
ATOM 2058 N N . SER A 1 250 ? 4.561 -0.555 -4.915 1.00 93.81 250 SER A N 1
ATOM 2059 C CA . SER A 1 250 ? 3.678 0.595 -4.686 1.00 93.81 250 SER A CA 1
ATOM 2060 C C . SER A 1 250 ? 3.952 1.387 -3.408 1.00 93.81 250 SER A C 1
ATOM 2062 O O . SER A 1 250 ? 3.414 2.487 -3.249 1.00 93.81 250 SER A O 1
ATOM 2064 N N . GLY A 1 251 ? 4.729 0.839 -2.471 1.00 91.12 251 GLY A N 1
ATOM 2065 C CA . GLY A 1 251 ? 4.976 1.429 -1.165 1.00 91.12 251 GLY A CA 1
ATOM 2066 C C . GLY A 1 251 ? 3.661 1.783 -0.473 1.00 91.12 251 GLY A C 1
ATOM 2067 O O . GLY A 1 251 ? 2.757 0.959 -0.364 1.00 91.12 251 GLY A O 1
ATOM 2068 N N . THR A 1 252 ? 3.541 3.038 -0.038 1.00 89.38 252 THR A N 1
ATOM 2069 C CA . THR A 1 252 ? 2.336 3.614 0.585 1.00 89.38 252 THR A CA 1
ATOM 2070 C C . THR A 1 252 ? 1.232 3.994 -0.408 1.00 89.38 252 THR A C 1
ATOM 2072 O O . THR A 1 252 ? 0.181 4.469 0.014 1.00 89.38 252 THR A O 1
ATOM 2075 N N . GLY A 1 253 ? 1.435 3.801 -1.715 1.00 90.56 253 GLY A N 1
ATOM 2076 C CA . GLY A 1 253 ? 0.488 4.165 -2.773 1.00 90.56 253 GLY A CA 1
ATOM 2077 C C . GLY A 1 253 ? 0.666 5.569 -3.355 1.00 90.56 253 GLY A C 1
ATOM 2078 O O . GLY A 1 253 ? -0.175 5.989 -4.148 1.00 90.56 253 GLY A O 1
ATOM 2079 N N . GLY A 1 254 ? 1.738 6.294 -3.012 1.00 89.19 254 GLY A N 1
ATOM 2080 C CA . GLY A 1 254 ? 1.941 7.696 -3.409 1.00 89.19 254 GLY A CA 1
ATOM 2081 C C . GLY A 1 254 ? 1.809 7.957 -4.919 1.00 89.19 254 GLY A C 1
ATOM 2082 O O . GLY A 1 254 ? 1.111 8.893 -5.313 1.00 89.19 254 GLY A O 1
ATOM 2083 N N . MET A 1 255 ? 2.389 7.090 -5.764 1.00 92.12 255 MET A N 1
ATOM 2084 C CA . MET A 1 255 ? 2.256 7.154 -7.232 1.00 92.12 255 MET A CA 1
ATOM 2085 C C . MET A 1 255 ? 0.797 7.029 -7.694 1.00 92.12 255 MET A C 1
ATOM 2087 O O . MET A 1 255 ? 0.350 7.777 -8.564 1.00 92.12 255 MET A O 1
ATOM 2091 N N . LEU A 1 256 ? 0.035 6.112 -7.091 1.00 93.88 256 LEU A N 1
ATOM 2092 C CA . LEU A 1 256 ? -1.365 5.851 -7.433 1.00 93.88 256 LEU A CA 1
ATOM 2093 C C . LEU A 1 256 ? -2.266 7.023 -7.007 1.00 93.88 256 LEU A C 1
ATOM 2095 O O . LEU A 1 256 ? -3.077 7.500 -7.802 1.00 93.88 256 LEU A O 1
ATOM 2099 N N . SER A 1 257 ? -2.087 7.527 -5.780 1.00 89.69 257 SER A N 1
ATOM 2100 C CA . SER A 1 257 ? -2.895 8.623 -5.230 1.00 89.69 257 SER A CA 1
ATOM 2101 C C . SER A 1 257 ? -2.622 9.965 -5.920 1.00 89.69 257 SER A C 1
ATOM 2103 O O . SER A 1 257 ? -3.570 10.712 -6.166 1.00 89.69 257 SER A O 1
ATOM 2105 N N . GLU A 1 258 ? -1.369 10.278 -6.280 1.00 90.88 258 GLU A N 1
ATOM 2106 C CA . GLU A 1 258 ? -1.059 11.491 -7.060 1.00 90.88 258 GLU A CA 1
ATOM 2107 C C . GLU A 1 258 ? -1.553 11.373 -8.513 1.00 90.88 258 GLU A C 1
ATOM 2109 O O . GLU A 1 258 ? -2.040 12.354 -9.065 1.00 90.88 258 GLU A O 1
ATOM 2114 N N . SER A 1 259 ? -1.521 10.178 -9.118 1.00 93.06 259 SER A N 1
ATOM 2115 C CA . SER A 1 259 ? -2.051 9.963 -10.476 1.00 93.06 259 SER A CA 1
ATOM 2116 C C . SER A 1 259 ? -3.556 10.212 -10.565 1.00 93.06 259 SER A C 1
ATOM 2118 O O . SER A 1 259 ? -4.013 10.918 -11.463 1.00 93.06 259 SER A O 1
ATOM 2120 N N . GLN A 1 260 ? -4.332 9.678 -9.614 1.00 90.00 260 GLN A N 1
ATOM 2121 C CA . GLN A 1 260 ? -5.775 9.932 -9.550 1.00 90.00 260 GLN A CA 1
ATOM 2122 C C . GLN A 1 260 ? -6.062 11.424 -9.333 1.00 90.00 260 GLN A C 1
ATOM 2124 O O . GLN A 1 260 ? -6.863 12.006 -10.062 1.00 90.00 260 GLN A O 1
ATOM 2129 N N . LYS A 1 261 ? -5.346 12.066 -8.402 1.00 88.19 261 LYS A N 1
ATOM 2130 C CA . LYS A 1 261 ? -5.462 13.508 -8.151 1.00 88.19 261 LYS A CA 1
ATOM 2131 C C . LYS A 1 261 ? -5.145 14.344 -9.394 1.00 88.19 261 LYS A C 1
ATOM 2133 O O . LYS A 1 261 ? -5.897 15.255 -9.724 1.00 88.19 261 LYS A O 1
ATOM 2138 N N . PHE A 1 262 ? -4.064 14.030 -10.109 1.00 91.19 262 PHE A N 1
ATOM 2139 C CA . PHE A 1 262 ? -3.683 14.751 -11.322 1.00 91.19 262 PHE A CA 1
ATOM 2140 C C . PHE A 1 262 ? -4.794 14.705 -12.378 1.00 91.19 262 PHE A C 1
ATOM 2142 O O . PHE A 1 262 ? -5.107 15.735 -12.978 1.00 91.19 262 PHE A O 1
ATOM 2149 N N . ILE A 1 263 ? -5.422 13.540 -12.569 1.00 89.38 263 ILE A N 1
ATOM 2150 C CA . ILE A 1 263 ? -6.575 13.374 -13.461 1.00 89.38 263 ILE A CA 1
ATOM 2151 C C . ILE A 1 263 ? -7.786 14.184 -12.977 1.00 89.38 263 ILE A C 1
ATOM 2153 O O . ILE A 1 263 ? -8.419 14.859 -13.791 1.00 89.38 263 ILE A O 1
ATOM 2157 N N . GLU A 1 264 ? -8.090 14.163 -11.678 1.00 87.06 264 GLU A N 1
ATOM 2158 C CA . GLU A 1 264 ? -9.208 14.912 -11.091 1.00 87.06 264 GLU A CA 1
ATOM 2159 C C . GLU A 1 264 ? -9.052 16.434 -11.238 1.00 87.06 264 GLU A C 1
ATOM 2161 O O . GLU A 1 264 ? -10.016 17.117 -11.594 1.00 87.06 264 GLU A O 1
ATOM 2166 N N . GLU A 1 265 ? -7.845 16.955 -11.000 1.00 87.81 265 GLU A N 1
ATOM 2167 C CA . GLU A 1 265 ? -7.535 18.389 -11.007 1.00 87.81 265 GLU A CA 1
ATOM 2168 C C . GLU A 1 265 ? -7.282 18.954 -12.416 1.00 87.81 265 GLU A C 1
ATOM 2170 O O . GLU A 1 265 ? -7.712 20.070 -12.712 1.00 87.81 265 GLU A O 1
ATOM 2175 N N . ASN A 1 266 ? -6.598 18.207 -13.295 1.00 85.94 266 ASN A N 1
ATOM 2176 C CA . ASN A 1 266 ? -6.062 18.731 -14.564 1.00 85.94 266 ASN A CA 1
ATOM 2177 C C . ASN A 1 266 ? -6.728 18.157 -15.822 1.00 85.94 266 ASN A C 1
ATOM 2179 O O . ASN A 1 266 ? -6.522 18.690 -16.915 1.00 85.94 266 ASN A O 1
ATOM 2183 N N . VAL A 1 267 ? -7.509 17.077 -15.699 1.00 83.19 267 VAL A N 1
ATOM 2184 C CA . VAL A 1 267 ? -8.154 16.412 -16.841 1.00 83.19 267 VAL A CA 1
ATOM 2185 C C . VAL A 1 267 ? -9.672 16.448 -16.689 1.00 83.19 267 VAL A C 1
ATOM 2187 O O . VAL A 1 267 ? -10.328 17.267 -17.330 1.00 83.19 267 VAL A O 1
ATOM 2190 N N . ASN A 1 268 ? -10.242 15.577 -15.857 1.00 80.38 268 ASN A N 1
ATOM 2191 C CA . ASN A 1 268 ? -11.663 15.557 -15.528 1.00 80.38 268 ASN A CA 1
ATOM 2192 C C . ASN A 1 268 ? -11.909 14.642 -14.316 1.00 80.38 268 ASN A C 1
ATOM 2194 O O . ASN A 1 268 ? -11.672 13.441 -14.398 1.00 80.38 268 ASN A O 1
ATOM 2198 N N . LYS A 1 269 ? -12.491 15.192 -13.246 1.00 81.62 269 LYS A N 1
ATOM 2199 C CA . LYS A 1 269 ? -12.958 14.475 -12.042 1.00 81.62 269 LYS A CA 1
ATOM 2200 C C . LYS A 1 269 ? -13.861 13.252 -12.278 1.00 81.62 269 LYS A C 1
ATOM 2202 O O . LYS A 1 269 ? -13.984 12.421 -11.389 1.00 81.62 269 LYS A O 1
ATOM 2207 N N . ASP A 1 270 ? -14.531 13.160 -13.429 1.00 78.25 270 ASP A N 1
ATOM 2208 C CA . ASP A 1 270 ? -15.422 12.038 -13.753 1.00 78.25 270 ASP A CA 1
ATOM 2209 C C . ASP A 1 270 ? -14.656 10.857 -14.402 1.00 78.25 270 ASP A C 1
ATOM 2211 O O . ASP A 1 270 ? -15.235 9.791 -14.627 1.00 78.25 270 ASP A O 1
ATOM 2215 N N . VAL A 1 271 ? -13.360 11.030 -14.707 1.00 80.00 271 VAL A N 1
ATOM 2216 C CA . VAL A 1 271 ? -12.469 9.967 -15.198 1.00 80.00 271 VAL A CA 1
ATOM 2217 C C . VAL A 1 271 ? -11.962 9.149 -14.014 1.00 80.00 271 VAL A C 1
ATOM 2219 O O . VAL A 1 271 ? -11.271 9.654 -13.133 1.00 80.00 271 VAL A O 1
ATOM 2222 N N . ASN A 1 272 ? -12.268 7.855 -14.027 1.00 77.38 272 ASN A N 1
ATOM 2223 C CA . ASN A 1 272 ? -11.796 6.913 -13.017 1.00 77.38 272 ASN A CA 1
ATOM 2224 C C . ASN A 1 272 ? -10.557 6.176 -13.532 1.00 77.38 272 ASN A C 1
ATOM 2226 O O . ASN A 1 272 ? -10.637 5.485 -14.555 1.00 77.38 272 ASN A O 1
ATOM 2230 N N . LEU A 1 273 ? -9.437 6.267 -12.809 1.00 88.75 273 LEU A N 1
ATOM 2231 C CA . LEU A 1 273 ? -8.313 5.365 -13.033 1.00 88.75 273 LEU A CA 1
ATOM 2232 C C . LEU A 1 273 ? -8.553 4.024 -12.327 1.00 88.75 273 LEU A C 1
ATOM 2234 O O . LEU A 1 273 ? -8.947 3.959 -11.163 1.00 88.75 273 LEU A O 1
ATOM 2238 N N . GLY A 1 274 ? -8.241 2.931 -13.017 1.00 93.19 274 GLY A N 1
ATOM 2239 C CA . GLY A 1 274 ? -8.041 1.634 -12.383 1.00 93.19 274 GLY A CA 1
ATOM 2240 C C . GLY A 1 274 ? -6.693 1.626 -11.671 1.00 93.19 274 GLY A C 1
ATOM 2241 O O . GLY A 1 274 ? -5.694 1.266 -12.288 1.00 93.19 274 GLY A O 1
ATOM 2242 N N . LEU A 1 275 ? -6.664 2.059 -10.409 1.00 95.69 275 LEU A N 1
ATOM 2243 C CA . LEU A 1 275 ? -5.463 2.046 -9.567 1.00 95.69 275 LEU A CA 1
ATOM 2244 C C . LEU A 1 275 ? -5.130 0.607 -9.155 1.00 95.69 275 LEU A C 1
ATOM 2246 O O . LEU A 1 275 ? -5.985 -0.056 -8.568 1.00 95.69 275 LEU A O 1
ATOM 2250 N N . VAL A 1 276 ? -3.915 0.139 -9.458 1.00 98.31 276 VAL A N 1
ATOM 2251 C CA . VAL A 1 276 ? -3.423 -1.216 -9.156 1.00 98.31 276 VAL A CA 1
ATOM 2252 C C . VAL A 1 276 ? -2.016 -1.138 -8.561 1.00 98.31 276 VAL A C 1
ATOM 2254 O O . VAL A 1 276 ? -1.166 -0.403 -9.054 1.00 98.31 276 VAL A O 1
ATOM 2257 N N . GLY A 1 277 ? -1.744 -1.902 -7.507 1.00 97.94 277 GLY A N 1
ATOM 2258 C CA . GLY A 1 277 ? -0.475 -1.864 -6.785 1.00 97.94 277 GLY A CA 1
ATOM 2259 C C . GLY A 1 277 ? -0.092 -3.214 -6.192 1.00 97.94 277 GLY A C 1
ATOM 2260 O O . GLY A 1 277 ? -0.951 -4.008 -5.796 1.00 97.94 277 GLY A O 1
ATOM 2261 N N . GLN A 1 278 ? 1.209 -3.474 -6.119 1.00 97.88 278 GLN A N 1
ATOM 2262 C CA . GLN A 1 278 ? 1.766 -4.591 -5.367 1.00 97.88 278 GLN A CA 1
ATOM 2263 C C . GLN A 1 278 ? 2.941 -4.120 -4.511 1.00 97.88 278 GLN A C 1
ATOM 2265 O O . GLN A 1 278 ? 3.781 -3.367 -4.994 1.00 97.88 278 GLN A O 1
ATOM 2270 N N . ASP A 1 279 ? 3.026 -4.596 -3.266 1.00 95.19 279 ASP A N 1
ATOM 2271 C CA . ASP A 1 279 ? 4.199 -4.374 -2.417 1.00 95.19 279 ASP A CA 1
ATOM 2272 C C . ASP A 1 279 ? 4.503 -5.575 -1.504 1.00 95.19 279 ASP A C 1
ATOM 2274 O O . ASP A 1 279 ? 3.616 -6.360 -1.158 1.00 95.19 279 ASP A O 1
ATOM 2278 N N . ILE A 1 280 ? 5.771 -5.720 -1.115 1.00 93.00 280 ILE A N 1
ATOM 2279 C CA . ILE A 1 280 ? 6.287 -6.792 -0.248 1.00 93.00 280 ILE A CA 1
ATOM 2280 C C . ILE A 1 280 ? 6.454 -6.338 1.216 1.00 93.00 280 ILE A C 1
ATOM 2282 O O . ILE A 1 280 ? 6.608 -7.164 2.114 1.00 93.00 280 ILE A O 1
ATOM 2286 N N . ASN A 1 281 ? 6.438 -5.033 1.485 1.00 91.50 281 ASN A N 1
ATOM 2287 C CA . ASN A 1 281 ? 6.530 -4.469 2.823 1.00 91.50 281 ASN A CA 1
ATOM 2288 C C . ASN A 1 281 ? 5.149 -4.478 3.497 1.00 91.50 281 ASN A C 1
ATOM 2290 O O . ASN A 1 281 ? 4.213 -3.840 3.018 1.00 91.50 281 ASN A O 1
ATOM 2294 N N . ASP A 1 282 ? 5.030 -5.182 4.629 1.00 93.38 282 ASP A N 1
ATOM 2295 C CA . ASP A 1 282 ? 3.759 -5.338 5.348 1.00 93.38 282 ASP A CA 1
ATOM 2296 C C . ASP A 1 282 ? 3.100 -3.986 5.711 1.00 93.38 282 ASP A C 1
ATOM 2298 O O . ASP A 1 282 ? 1.896 -3.816 5.524 1.00 93.38 282 ASP A O 1
ATOM 2302 N N . GLU A 1 283 ? 3.872 -3.020 6.223 1.00 89.38 283 GLU A N 1
ATOM 2303 C CA . GLU A 1 283 ? 3.358 -1.726 6.698 1.00 89.38 283 GLU A CA 1
ATOM 2304 C C . GLU A 1 283 ? 2.957 -0.811 5.536 1.00 89.38 283 GLU A C 1
ATOM 2306 O O . GLU A 1 283 ? 1.890 -0.195 5.568 1.00 89.38 283 GLU A O 1
ATOM 2311 N N . ALA A 1 284 ? 3.799 -0.734 4.502 1.00 89.06 284 ALA A N 1
ATOM 2312 C CA . ALA A 1 284 ? 3.546 0.095 3.328 1.00 89.06 284 ALA A CA 1
ATOM 2313 C C . ALA A 1 284 ? 2.308 -0.411 2.570 1.00 89.06 284 ALA A C 1
ATOM 2315 O O . ALA A 1 284 ? 1.402 0.372 2.278 1.00 89.06 284 ALA A O 1
ATOM 2316 N N . TYR A 1 285 ? 2.207 -1.734 2.391 1.00 94.69 285 TYR A N 1
ATOM 2317 C CA . TYR A 1 285 ? 1.018 -2.408 1.876 1.00 94.69 285 TYR A CA 1
ATOM 2318 C C . TYR A 1 285 ? -0.247 -2.069 2.674 1.00 94.69 285 TYR A C 1
ATOM 2320 O O . TYR A 1 285 ? -1.265 -1.694 2.090 1.00 94.69 285 TYR A O 1
ATOM 2328 N N . ALA A 1 286 ? -0.189 -2.186 4.004 1.00 94.56 286 ALA A N 1
ATOM 2329 C CA . ALA A 1 286 ? -1.324 -1.923 4.884 1.00 94.56 286 ALA A CA 1
ATOM 2330 C C . ALA A 1 286 ? -1.820 -0.469 4.753 1.00 94.56 286 ALA A C 1
ATOM 2332 O O . ALA A 1 286 ? -3.024 -0.233 4.628 1.00 94.56 286 ALA A O 1
ATOM 2333 N N . VAL A 1 287 ? -0.895 0.497 4.690 1.00 91.62 287 VAL A N 1
ATOM 2334 C CA . VAL A 1 287 ? -1.209 1.913 4.442 1.00 91.62 287 VAL A CA 1
ATOM 2335 C C . VAL A 1 287 ? -1.811 2.115 3.050 1.00 91.62 287 VAL A C 1
ATOM 2337 O O . VAL A 1 287 ? -2.917 2.651 2.958 1.00 91.62 287 VAL A O 1
ATOM 2340 N N . CYS A 1 288 ? -1.159 1.626 1.990 1.00 92.50 288 CYS A N 1
ATOM 2341 C CA . CYS A 1 288 ? -1.638 1.745 0.610 1.00 92.50 288 CYS A CA 1
ATOM 2342 C C . CYS A 1 288 ? -3.059 1.191 0.455 1.00 92.50 288 CYS A C 1
ATOM 2344 O O . CYS A 1 288 ? -3.960 1.873 -0.034 1.00 92.50 288 CYS A O 1
ATOM 2346 N N . LYS A 1 289 ? -3.293 -0.029 0.947 1.00 95.44 289 LYS A N 1
ATOM 2347 C CA . LYS A 1 289 ? -4.600 -0.682 0.886 1.00 95.44 289 LYS A CA 1
ATOM 2348 C C . LYS A 1 289 ? -5.663 0.085 1.668 1.00 95.44 289 LYS A C 1
ATOM 2350 O O . LYS A 1 289 ? -6.791 0.179 1.189 1.00 95.44 289 LYS A O 1
ATOM 2355 N N . SER A 1 290 ? -5.316 0.668 2.819 1.00 92.81 290 SER A N 1
ATOM 2356 C CA . SER A 1 290 ? -6.250 1.494 3.591 1.00 92.81 290 SER A CA 1
ATOM 2357 C C . SER A 1 290 ? -6.685 2.756 2.829 1.00 92.81 290 SER A C 1
ATOM 2359 O O . SER A 1 290 ? -7.888 2.943 2.647 1.00 92.81 290 SER A O 1
ATOM 2361 N N . ASP A 1 291 ? -5.753 3.559 2.294 1.00 89.56 291 ASP A N 1
ATOM 2362 C CA . ASP A 1 291 ? -6.061 4.781 1.523 1.00 89.56 291 ASP A CA 1
ATOM 2363 C C . ASP A 1 291 ? -6.903 4.454 0.278 1.00 89.56 291 ASP A C 1
ATOM 2365 O O . ASP A 1 291 ? -7.957 5.048 0.038 1.00 89.56 291 ASP A O 1
ATOM 2369 N N . MET A 1 292 ? -6.504 3.422 -0.469 1.00 92.00 292 MET A N 1
ATOM 2370 C CA . MET A 1 292 ? -7.208 2.970 -1.672 1.00 92.00 292 MET A CA 1
ATOM 2371 C C . MET A 1 292 ? -8.634 2.489 -1.362 1.00 92.00 292 MET A C 1
ATOM 2373 O O . MET A 1 292 ? -9.582 2.864 -2.055 1.00 92.00 292 MET A O 1
ATOM 2377 N N . MET A 1 293 ? -8.832 1.715 -0.290 1.00 91.69 293 MET A N 1
ATOM 2378 C CA . MET A 1 293 ? -10.168 1.266 0.119 1.00 91.69 293 MET A CA 1
ATOM 2379 C C . MET A 1 293 ? -11.055 2.406 0.632 1.00 91.69 293 MET A C 1
ATOM 2381 O O . MET A 1 293 ? -12.257 2.409 0.352 1.00 91.69 293 MET A O 1
ATOM 2385 N N . ILE A 1 294 ? -10.489 3.385 1.346 1.00 89.00 294 ILE A N 1
ATOM 2386 C CA . ILE A 1 294 ? -11.197 4.596 1.793 1.00 89.00 294 ILE A CA 1
ATOM 2387 C C . ILE A 1 294 ? -11.706 5.390 0.579 1.00 89.00 294 ILE A C 1
ATOM 2389 O O . ILE A 1 294 ? -12.873 5.797 0.556 1.00 89.00 294 ILE A O 1
ATOM 2393 N N . ARG A 1 295 ? -10.879 5.504 -0.470 1.00 85.50 295 ARG A N 1
ATOM 2394 C CA . ARG A 1 295 ? -11.219 6.087 -1.784 1.00 85.50 295 ARG A CA 1
ATOM 2395 C C . ARG A 1 295 ? -12.201 5.249 -2.618 1.00 85.50 295 ARG A C 1
ATOM 2397 O O . ARG A 1 295 ? -12.665 5.721 -3.649 1.00 85.50 295 ARG A O 1
ATOM 2404 N N . GLY A 1 296 ? -12.557 4.040 -2.179 1.00 88.12 296 GLY A N 1
ATOM 2405 C CA . GLY A 1 296 ? -13.525 3.167 -2.854 1.00 88.12 296 GLY A CA 1
ATOM 2406 C C . GLY A 1 296 ? -12.941 2.247 -3.933 1.00 88.12 296 GLY A C 1
ATOM 2407 O O . GLY A 1 296 ? -13.706 1.570 -4.620 1.00 88.12 296 GLY A O 1
ATOM 2408 N N . ILE A 1 297 ? -11.612 2.172 -4.065 1.00 90.12 297 ILE A N 1
ATOM 2409 C CA . ILE A 1 297 ? -10.930 1.230 -4.966 1.00 90.12 297 ILE A CA 1
ATOM 2410 C C . ILE A 1 297 ? -11.196 -0.215 -4.507 1.00 90.12 297 ILE A C 1
ATOM 2412 O O . ILE A 1 297 ? -11.356 -0.484 -3.308 1.00 90.12 297 ILE A O 1
ATOM 2416 N N . ASP A 1 298 ? -11.273 -1.162 -5.451 1.00 90.88 298 ASP A N 1
ATOM 2417 C CA . ASP A 1 298 ? -11.432 -2.583 -5.123 1.00 90.88 298 ASP A CA 1
ATOM 2418 C C . ASP A 1 298 ? -10.199 -3.064 -4.323 1.00 90.88 298 ASP A C 1
ATOM 2420 O O . ASP A 1 298 ? -9.071 -2.948 -4.813 1.00 90.88 298 ASP A O 1
ATOM 2424 N N . PRO A 1 299 ? -10.370 -3.633 -3.111 1.00 89.88 299 PRO A N 1
ATOM 2425 C CA . PRO A 1 299 ? -9.270 -4.175 -2.308 1.00 89.88 299 PRO A CA 1
ATOM 2426 C C . PRO A 1 299 ? -8.422 -5.230 -3.033 1.00 89.88 299 PRO A C 1
ATOM 2428 O O . PRO A 1 299 ? -7.300 -5.490 -2.608 1.00 89.88 299 PRO A O 1
ATOM 2431 N N . LYS A 1 300 ? -8.929 -5.856 -4.103 1.00 93.94 300 LYS A N 1
ATOM 2432 C CA . LYS A 1 300 ? -8.186 -6.816 -4.931 1.00 93.94 300 LYS A CA 1
ATOM 2433 C C . LYS A 1 300 ? -7.145 -6.165 -5.833 1.00 93.94 300 LYS A C 1
ATOM 2435 O O . LYS A 1 300 ? -6.294 -6.882 -6.352 1.00 93.94 300 LYS A O 1
ATOM 2440 N N . HIS A 1 301 ? -7.209 -4.856 -6.051 1.00 96.25 301 HIS A N 1
ATOM 2441 C CA . HIS A 1 301 ? -6.221 -4.157 -6.864 1.00 96.25 301 HIS A CA 1
ATOM 2442 C C . HIS A 1 301 ? -4.946 -3.811 -6.089 1.00 96.25 301 HIS A C 1
ATOM 2444 O O . HIS A 1 301 ? -3.940 -3.518 -6.721 1.00 96.25 301 HIS A O 1
ATOM 2450 N N . ILE A 1 302 ? -4.960 -3.876 -4.751 1.00 97.44 302 ILE A N 1
ATOM 2451 C CA . ILE A 1 302 ? -3.780 -3.655 -3.908 1.00 97.44 302 ILE A CA 1
ATOM 2452 C C . ILE A 1 302 ? -3.400 -4.978 -3.245 1.00 97.44 302 ILE A C 1
ATOM 2454 O O . ILE A 1 302 ? -4.101 -5.479 -2.359 1.00 97.44 302 ILE A O 1
ATOM 2458 N N . GLN A 1 303 ? -2.289 -5.570 -3.682 1.00 97.50 303 GLN A N 1
ATOM 2459 C CA . GLN A 1 303 ? -1.899 -6.931 -3.305 1.00 97.50 303 GLN A CA 1
ATOM 2460 C C . GLN A 1 303 ? -0.557 -6.992 -2.565 1.00 97.50 303 GLN A C 1
ATOM 2462 O O . GLN A 1 303 ? 0.372 -6.250 -2.869 1.00 97.50 303 GLN A O 1
ATOM 2467 N N . PHE A 1 304 ? -0.459 -7.889 -1.584 1.00 97.19 304 PHE A N 1
ATOM 2468 C CA . PHE A 1 304 ? 0.773 -8.124 -0.833 1.00 97.19 304 PHE A CA 1
ATOM 2469 C C . PHE A 1 304 ? 1.565 -9.265 -1.467 1.00 97.19 304 PHE A C 1
ATOM 2471 O O . PHE A 1 304 ? 1.007 -10.350 -1.622 1.00 97.19 304 PHE A O 1
ATOM 2478 N N . GLY A 1 305 ? 2.850 -9.069 -1.755 1.00 94.94 305 GLY A N 1
ATOM 2479 C CA . GLY A 1 305 ? 3.741 -10.136 -2.217 1.00 94.94 305 GLY A CA 1
ATOM 2480 C C . GLY A 1 305 ? 4.947 -9.632 -3.002 1.00 94.94 305 GLY A C 1
ATOM 2481 O O . GLY A 1 305 ? 4.985 -8.478 -3.427 1.00 94.94 305 GLY A O 1
ATOM 2482 N N . ASN A 1 306 ? 5.913 -10.511 -3.270 1.00 94.19 306 ASN A N 1
ATOM 2483 C CA . ASN A 1 306 ? 7.056 -10.186 -4.125 1.00 94.19 306 ASN A CA 1
ATOM 2484 C C . ASN A 1 306 ? 6.653 -10.194 -5.611 1.00 94.19 306 ASN A C 1
ATOM 2486 O O . ASN A 1 306 ? 6.444 -11.259 -6.188 1.00 94.19 306 ASN A O 1
ATOM 2490 N N . SER A 1 307 ? 6.605 -9.021 -6.247 1.00 95.62 307 SER A N 1
ATOM 2491 C CA . SER A 1 307 ? 6.244 -8.880 -7.665 1.00 95.62 307 SER A CA 1
ATOM 2492 C C . SER A 1 307 ? 7.267 -9.495 -8.632 1.00 95.62 307 SER A C 1
ATOM 2494 O O . SER A 1 307 ? 6.909 -9.808 -9.766 1.00 95.62 307 SER A O 1
ATOM 2496 N N . LEU A 1 308 ? 8.511 -9.722 -8.190 1.00 94.75 308 LEU A N 1
ATOM 2497 C CA . LEU A 1 308 ? 9.569 -10.355 -8.984 1.00 94.75 308 LEU A CA 1
ATOM 2498 C C . LEU A 1 308 ? 9.611 -11.890 -8.861 1.00 94.75 308 LEU A C 1
ATOM 2500 O O . LEU A 1 308 ? 10.158 -12.550 -9.753 1.00 94.75 308 LEU A O 1
ATOM 2504 N N . GLY A 1 309 ? 9.054 -12.458 -7.790 1.00 88.25 309 GLY A N 1
ATOM 2505 C CA . GLY A 1 309 ? 9.069 -13.898 -7.503 1.00 88.25 309 GLY A CA 1
ATOM 2506 C C . GLY A 1 309 ? 7.922 -14.677 -8.157 1.00 88.25 309 GLY A C 1
ATOM 2507 O O . GLY A 1 309 ? 7.227 -14.173 -9.041 1.00 88.25 309 GLY A O 1
ATOM 2508 N N . ASP A 1 310 ? 7.674 -15.898 -7.681 1.00 86.38 310 ASP A N 1
ATOM 2509 C CA . ASP A 1 310 ? 6.493 -16.691 -8.071 1.00 86.38 310 ASP A CA 1
ATOM 2510 C C . ASP A 1 310 ? 5.171 -16.058 -7.556 1.00 86.38 310 ASP A C 1
ATOM 2512 O O . ASP A 1 310 ? 4.091 -16.503 -7.943 1.00 86.38 310 ASP A O 1
ATOM 2516 N N . ASP A 1 311 ? 5.238 -15.007 -6.723 1.00 90.88 311 ASP A N 1
ATOM 2517 C CA . ASP A 1 311 ? 4.094 -14.310 -6.112 1.00 90.88 311 ASP A CA 1
ATOM 2518 C C . ASP A 1 311 ? 3.680 -12.999 -6.824 1.00 90.88 311 ASP A C 1
ATOM 2520 O O . ASP A 1 311 ? 3.205 -12.046 -6.201 1.00 90.88 311 ASP A O 1
ATOM 2524 N N . ASP A 1 312 ? 3.836 -12.939 -8.149 1.00 94.88 312 ASP A N 1
ATOM 2525 C CA . ASP A 1 312 ? 3.226 -11.904 -8.997 1.00 94.88 312 ASP A CA 1
ATOM 2526 C C . ASP A 1 312 ? 1.698 -12.018 -8.954 1.00 94.88 312 ASP A C 1
ATOM 2528 O O . ASP A 1 312 ? 1.116 -13.030 -9.348 1.00 94.88 312 ASP A O 1
ATOM 2532 N N . LYS A 1 313 ? 1.034 -10.963 -8.480 1.00 97.00 313 LYS A N 1
ATOM 2533 C CA . LYS A 1 313 ? -0.410 -10.972 -8.206 1.00 97.00 313 LYS A CA 1
ATOM 2534 C C . LYS A 1 313 ? -1.258 -10.570 -9.407 1.00 97.00 313 LYS A C 1
ATOM 2536 O O . LYS A 1 313 ? -2.483 -10.671 -9.350 1.00 97.00 313 LYS A O 1
ATOM 2541 N N . PHE A 1 314 ? -0.621 -10.147 -10.500 1.00 96.75 314 PHE A N 1
ATOM 2542 C CA . PHE A 1 314 ? -1.285 -9.699 -11.722 1.00 96.75 314 PHE A CA 1
ATOM 2543 C C . PHE A 1 314 ? -0.716 -10.393 -12.978 1.00 96.75 314 PHE A C 1
ATOM 2545 O O . PHE A 1 314 ? -0.353 -9.705 -13.940 1.00 96.75 314 PHE A O 1
ATOM 2552 N N . PRO A 1 315 ? -0.576 -11.735 -13.002 1.00 94.50 315 PRO A N 1
ATOM 2553 C CA . PRO A 1 315 ? 0.026 -12.450 -14.125 1.00 94.50 315 PRO A CA 1
ATOM 2554 C C . PRO A 1 315 ? -0.815 -12.264 -15.396 1.00 94.50 315 PRO A C 1
ATOM 2556 O O . PRO A 1 315 ? -2.042 -12.326 -15.362 1.00 94.50 315 PRO A O 1
ATOM 2559 N N . GLY A 1 316 ? -0.156 -11.991 -16.525 1.00 93.00 316 GLY A N 1
ATOM 2560 C CA . GLY A 1 316 ? -0.812 -11.710 -17.810 1.00 93.00 316 GLY A CA 1
ATOM 2561 C C . GLY A 1 316 ? -1.519 -10.347 -17.928 1.00 93.00 316 GLY A C 1
ATOM 2562 O O . GLY A 1 316 ? -1.796 -9.921 -19.049 1.00 93.00 316 GLY A O 1
ATOM 2563 N N . SER A 1 317 ? -1.775 -9.637 -16.823 1.00 96.75 317 SER A N 1
ATOM 2564 C CA . SER A 1 317 ? -2.391 -8.302 -16.841 1.00 96.75 317 SER A CA 1
ATOM 2565 C C . SER A 1 317 ? -1.524 -7.274 -17.567 1.00 96.75 317 SER A C 1
ATOM 2567 O O . SER A 1 317 ? -0.303 -7.247 -17.398 1.00 96.75 317 SER A O 1
ATOM 2569 N N . LYS A 1 318 ? -2.179 -6.399 -18.337 1.00 97.31 318 LYS A N 1
ATOM 2570 C CA . LYS A 1 318 ? -1.568 -5.294 -19.083 1.00 97.31 318 LYS A CA 1
ATOM 2571 C C . LYS A 1 318 ? -2.177 -3.960 -18.657 1.00 97.31 318 LYS A C 1
ATOM 2573 O O . LYS A 1 318 ? -3.383 -3.913 -18.416 1.00 97.31 318 LYS A O 1
ATOM 2578 N N . PHE A 1 319 ? -1.376 -2.896 -18.608 1.00 97.62 319 PHE A N 1
ATOM 2579 C CA . PHE A 1 319 ? -1.813 -1.590 -18.096 1.00 97.62 319 PHE A CA 1
ATOM 2580 C C . PHE A 1 319 ? -1.496 -0.435 -19.056 1.00 97.62 319 PHE A C 1
ATOM 2582 O O . PHE A 1 319 ? -0.456 -0.444 -19.711 1.00 97.62 319 PHE A O 1
ATOM 2589 N N . ASP A 1 320 ? -2.381 0.566 -19.143 1.00 95.44 320 ASP A N 1
ATOM 2590 C CA . ASP A 1 320 ? -2.137 1.803 -19.907 1.00 95.44 320 ASP A CA 1
ATOM 2591 C C . ASP A 1 320 ? -0.932 2.585 -19.350 1.00 95.44 320 ASP A C 1
ATOM 2593 O O . ASP A 1 320 ? -0.124 3.111 -20.113 1.00 95.44 320 ASP A O 1
ATOM 2597 N N . TYR A 1 321 ? -0.788 2.622 -18.022 1.00 97.31 321 TYR A N 1
ATOM 2598 C CA . TYR A 1 321 ? 0.252 3.375 -17.322 1.00 97.31 321 TYR A CA 1
ATOM 2599 C C . TYR A 1 321 ? 0.978 2.498 -16.301 1.00 97.31 321 TYR A C 1
ATOM 2601 O O . TYR A 1 321 ? 0.350 1.718 -15.585 1.00 97.31 321 TYR A O 1
ATOM 2609 N N . ILE A 1 322 ? 2.301 2.631 -16.210 1.00 98.19 322 ILE A N 1
ATOM 2610 C CA . ILE A 1 322 ? 3.102 1.971 -15.175 1.00 98.19 322 ILE A CA 1
ATOM 2611 C C . ILE A 1 322 ? 4.058 3.000 -14.576 1.00 98.19 322 ILE A C 1
ATOM 2613 O O . ILE A 1 322 ? 4.950 3.497 -15.264 1.00 98.19 322 ILE A O 1
ATOM 2617 N N . LEU A 1 323 ? 3.850 3.344 -13.307 1.00 97.44 323 LEU A N 1
ATOM 2618 C CA . LEU A 1 323 ? 4.686 4.291 -12.571 1.00 97.44 323 LEU A CA 1
ATOM 2619 C C . LEU A 1 323 ? 5.267 3.564 -11.368 1.00 97.44 323 LEU A C 1
ATOM 2621 O O . LEU A 1 323 ? 4.529 2.857 -10.691 1.00 97.44 323 LEU A O 1
ATOM 2625 N N . SER A 1 324 ? 6.567 3.704 -11.112 1.00 94.69 324 SER A N 1
ATOM 2626 C CA . SER A 1 324 ? 7.194 3.011 -9.983 1.00 94.69 324 SER A CA 1
ATOM 2627 C C . SER A 1 324 ? 8.483 3.670 -9.506 1.00 94.69 324 SER A C 1
ATOM 2629 O O . SER A 1 324 ? 9.235 4.260 -10.287 1.00 94.69 324 SER A O 1
ATOM 2631 N N . ASN A 1 325 ? 8.766 3.504 -8.218 1.00 91.94 325 ASN A N 1
ATOM 2632 C CA . ASN A 1 325 ? 10.090 3.700 -7.643 1.00 91.94 325 ASN A CA 1
ATOM 2633 C C . ASN A 1 325 ? 10.489 2.428 -6.870 1.00 91.94 325 ASN A C 1
ATOM 2635 O O . ASN A 1 325 ? 10.318 2.374 -5.650 1.00 91.94 325 ASN A O 1
ATOM 2639 N N . PRO A 1 326 ? 10.949 1.370 -7.562 1.00 88.81 326 PRO A N 1
ATOM 2640 C CA . PRO A 1 326 ? 11.337 0.133 -6.902 1.00 88.81 326 PRO A CA 1
ATOM 2641 C C . PRO A 1 326 ? 12.595 0.326 -6.045 1.00 88.81 326 PRO A C 1
ATOM 2643 O O . PRO A 1 326 ? 13.453 1.151 -6.369 1.00 88.81 326 PRO A O 1
ATOM 2646 N N . PRO A 1 327 ? 12.763 -0.473 -4.979 1.00 81.12 327 PRO A N 1
ATOM 2647 C CA . PRO A 1 327 ? 13.833 -0.263 -4.017 1.00 81.12 327 PRO A CA 1
ATOM 2648 C C . PRO A 1 327 ? 15.212 -0.481 -4.661 1.00 81.12 327 PRO A C 1
ATOM 2650 O O . PRO A 1 327 ? 15.492 -1.515 -5.277 1.00 81.12 327 PRO A O 1
ATOM 2653 N N . TYR A 1 328 ? 16.084 0.516 -4.524 1.00 72.88 328 TYR A N 1
ATOM 2654 C CA . TYR A 1 328 ? 17.323 0.607 -5.291 1.00 72.88 328 TYR A CA 1
ATOM 2655 C C . TYR A 1 328 ? 18.348 -0.462 -4.907 1.00 72.88 328 TYR A C 1
ATOM 2657 O O . TYR A 1 328 ? 18.685 -0.622 -3.738 1.00 72.88 328 TYR A O 1
ATOM 2665 N N . GLY A 1 329 ? 18.923 -1.151 -5.901 1.00 66.12 329 GLY A N 1
ATOM 2666 C CA . GLY A 1 329 ? 20.095 -2.009 -5.693 1.00 66.12 329 GLY A CA 1
ATOM 2667 C C . GLY A 1 329 ? 19.905 -3.119 -4.653 1.00 66.12 329 GLY A C 1
ATOM 2668 O O . GLY A 1 329 ? 20.889 -3.590 -4.086 1.00 66.12 329 GLY A O 1
ATOM 2669 N N . ARG A 1 330 ? 18.658 -3.520 -4.362 1.00 79.56 330 ARG A N 1
ATOM 2670 C CA . ARG A 1 330 ? 18.380 -4.586 -3.397 1.00 79.56 330 ARG A CA 1
ATOM 2671 C C . ARG A 1 330 ? 18.877 -5.914 -3.944 1.00 79.56 330 ARG A C 1
ATOM 2673 O O . ARG A 1 330 ? 18.554 -6.289 -5.075 1.00 79.56 330 ARG A O 1
ATOM 2680 N N . ASP A 1 331 ? 19.616 -6.621 -3.103 1.00 88.62 331 ASP A N 1
ATOM 2681 C CA . ASP A 1 331 ? 19.980 -8.012 -3.317 1.00 88.62 331 ASP A CA 1
ATOM 2682 C C . ASP A 1 331 ? 18.713 -8.886 -3.376 1.00 88.62 331 ASP A C 1
ATOM 2684 O O . ASP A 1 331 ? 17.763 -8.664 -2.624 1.00 88.62 331 ASP A O 1
ATOM 2688 N N . TRP A 1 332 ? 18.686 -9.844 -4.302 1.00 92.81 332 TRP A N 1
ATOM 2689 C CA . TRP A 1 332 ? 17.565 -10.753 -4.542 1.00 92.81 332 TRP A CA 1
ATOM 2690 C C . TRP A 1 332 ? 17.926 -12.233 -4.351 1.00 92.81 332 TRP A C 1
ATOM 2692 O O . TRP A 1 332 ? 17.140 -13.096 -4.739 1.00 92.81 332 TRP A O 1
ATOM 2702 N N . LYS A 1 333 ? 19.069 -12.553 -3.716 1.00 94.50 333 LYS A N 1
ATOM 2703 C CA . LYS A 1 333 ? 19.481 -13.940 -3.401 1.00 94.50 333 LYS A CA 1
ATOM 2704 C C . LYS A 1 333 ? 18.391 -14.745 -2.699 1.00 94.50 333 LYS A C 1
ATOM 2706 O O . LYS A 1 333 ? 18.186 -15.898 -3.061 1.00 94.50 333 LYS A O 1
ATOM 2711 N N . ASP A 1 334 ? 17.674 -14.128 -1.761 1.00 91.62 334 ASP A N 1
ATOM 2712 C CA . ASP A 1 334 ? 16.601 -14.772 -0.989 1.00 91.62 334 ASP A CA 1
ATOM 2713 C C . ASP A 1 334 ? 15.440 -15.278 -1.872 1.00 91.62 334 ASP A C 1
ATOM 2715 O O . ASP A 1 334 ? 14.687 -16.153 -1.456 1.00 91.62 334 ASP A O 1
ATOM 2719 N N . PHE A 1 335 ? 15.324 -14.767 -3.104 1.00 91.62 335 PHE A N 1
ATOM 2720 C CA . PHE A 1 335 ? 14.315 -15.146 -4.100 1.00 91.62 335 PHE A CA 1
ATOM 2721 C C . PHE A 1 335 ? 14.938 -15.714 -5.389 1.00 91.62 335 PHE A C 1
ATOM 2723 O O . PHE A 1 335 ? 14.251 -15.855 -6.404 1.00 91.62 335 PHE A O 1
ATOM 2730 N N . ALA A 1 336 ? 16.242 -16.021 -5.388 1.00 95.25 336 ALA A N 1
ATOM 2731 C CA . ALA A 1 336 ? 16.962 -16.394 -6.604 1.00 95.25 336 ALA A CA 1
ATOM 2732 C C . ALA A 1 336 ? 16.429 -17.684 -7.237 1.00 95.25 336 ALA A C 1
ATOM 2734 O O . ALA A 1 336 ? 16.257 -17.720 -8.452 1.00 95.25 336 ALA A O 1
ATOM 2735 N N . ASP A 1 337 ? 16.082 -18.692 -6.433 1.00 95.88 337 ASP A N 1
ATOM 2736 C CA . ASP A 1 337 ? 15.505 -19.951 -6.921 1.00 95.88 337 ASP A CA 1
ATOM 2737 C C . ASP A 1 337 ? 14.172 -19.731 -7.664 1.00 95.88 337 ASP A C 1
ATOM 2739 O O . ASP A 1 337 ? 13.929 -20.348 -8.705 1.00 95.88 337 ASP A O 1
ATOM 2743 N N . GLU A 1 338 ? 13.321 -18.820 -7.173 1.00 95.62 338 GLU A N 1
ATOM 2744 C CA . GLU A 1 338 ? 12.059 -18.449 -7.829 1.00 95.62 338 GLU A CA 1
ATOM 2745 C C . GLU A 1 338 ? 12.314 -17.722 -9.153 1.00 95.62 338 GLU A C 1
ATOM 2747 O O . GLU A 1 338 ? 11.733 -18.072 -10.179 1.00 95.62 338 GLU A O 1
ATOM 2752 N N . ILE A 1 339 ? 13.226 -16.747 -9.155 1.00 96.56 339 ILE A N 1
ATOM 2753 C CA . ILE A 1 339 ? 13.574 -15.935 -10.331 1.00 96.56 339 ILE A CA 1
ATOM 2754 C C . ILE A 1 339 ? 14.268 -16.784 -11.411 1.00 96.56 339 ILE A C 1
ATOM 2756 O O . ILE A 1 339 ? 13.979 -16.650 -12.602 1.00 96.56 339 ILE A O 1
ATOM 2760 N N . GLU A 1 340 ? 15.141 -17.711 -11.020 1.00 96.31 340 GLU A N 1
ATOM 2761 C CA . GLU A 1 340 ? 15.771 -18.671 -11.926 1.00 96.31 340 GLU A CA 1
ATOM 2762 C C . GLU A 1 340 ? 14.781 -19.677 -12.516 1.00 96.31 340 GLU A C 1
ATOM 2764 O O . GLU A 1 340 ? 14.938 -20.104 -13.663 1.00 96.31 340 GLU A O 1
ATOM 2769 N N . LYS A 1 341 ? 13.785 -20.099 -11.734 1.00 95.94 341 LYS A N 1
ATOM 2770 C CA . LYS A 1 341 ? 12.696 -20.971 -12.181 1.00 95.94 341 LYS A CA 1
ATOM 2771 C C . LYS A 1 341 ? 11.761 -20.226 -13.136 1.00 95.94 341 LYS A C 1
ATOM 2773 O O . LYS A 1 341 ? 11.443 -20.768 -14.191 1.00 95.94 341 LYS A O 1
ATOM 2778 N N . GLU A 1 342 ? 11.389 -18.987 -12.813 1.00 95.12 342 GLU A N 1
ATOM 2779 C CA . GLU A 1 342 ? 10.659 -18.061 -13.688 1.00 95.12 342 GLU A CA 1
ATOM 2780 C C . GLU A 1 342 ? 11.390 -17.894 -15.024 1.00 95.12 342 GLU A C 1
ATOM 2782 O O . GLU A 1 342 ? 10.795 -18.136 -16.068 1.00 95.12 342 GLU A O 1
ATOM 2787 N N . LYS A 1 343 ? 12.706 -17.635 -15.004 1.00 96.00 343 LYS A N 1
ATOM 2788 C CA . LYS A 1 343 ? 13.542 -17.490 -16.210 1.00 96.00 343 LYS A CA 1
ATOM 2789 C C . LYS A 1 343 ? 13.511 -18.703 -17.156 1.00 96.00 343 LYS A C 1
ATOM 2791 O O . LYS A 1 343 ? 13.793 -18.557 -18.348 1.00 96.00 343 LYS A O 1
ATOM 2796 N N . LYS A 1 344 ? 13.210 -19.899 -16.637 1.00 95.62 344 LYS A N 1
ATOM 2797 C CA . LYS A 1 344 ? 13.157 -21.166 -17.390 1.00 95.62 344 LYS A CA 1
ATOM 2798 C C . LYS A 1 344 ? 11.766 -21.446 -17.993 1.00 95.62 344 LYS A C 1
ATOM 2800 O O . LYS A 1 344 ? 11.639 -22.403 -18.757 1.00 95.62 344 LYS A O 1
ATOM 2805 N N . LYS A 1 345 ? 10.735 -20.645 -17.682 1.00 94.19 345 LYS A N 1
ATOM 2806 C CA . LYS A 1 345 ? 9.384 -20.755 -18.270 1.00 94.19 345 LYS A CA 1
ATOM 2807 C C . LYS A 1 345 ? 9.393 -20.281 -19.734 1.00 94.19 345 LYS A C 1
ATOM 2809 O O . LYS A 1 345 ? 10.140 -19.374 -20.097 1.00 94.19 345 LYS A O 1
ATOM 2814 N N . SER A 1 346 ? 8.561 -20.880 -20.589 1.00 91.56 346 SER A N 1
ATOM 2815 C CA . SER A 1 346 ? 8.458 -20.523 -22.020 1.00 91.56 346 SER A CA 1
ATOM 2816 C C . SER A 1 346 ? 7.902 -19.116 -22.263 1.00 91.56 346 SER A C 1
ATOM 2818 O O . SER A 1 346 ? 8.200 -18.494 -23.276 1.00 91.56 346 SER A O 1
ATOM 2820 N N . ASP A 1 347 ? 7.098 -18.638 -21.322 1.00 90.62 347 ASP A N 1
ATOM 2821 C CA . ASP A 1 347 ? 6.419 -17.345 -21.242 1.00 90.62 347 ASP A CA 1
ATOM 2822 C C . ASP A 1 347 ? 7.058 -16.416 -20.187 1.00 90.62 347 ASP A C 1
ATOM 2824 O O . ASP A 1 347 ? 6.459 -15.428 -19.771 1.00 90.62 347 ASP A O 1
ATOM 2828 N N . SER A 1 348 ? 8.292 -16.729 -19.768 1.00 94.44 348 SER A N 1
ATOM 2829 C CA . SER A 1 348 ? 9.079 -15.986 -18.777 1.00 94.44 348 SER A CA 1
ATOM 2830 C C . SER A 1 348 ? 9.127 -14.482 -19.054 1.00 94.44 348 SER A C 1
ATOM 2832 O O . SER A 1 348 ? 9.601 -14.067 -20.113 1.00 94.44 348 SER A O 1
ATOM 2834 N N . ARG A 1 349 ? 8.853 -13.650 -18.039 1.00 95.06 349 AR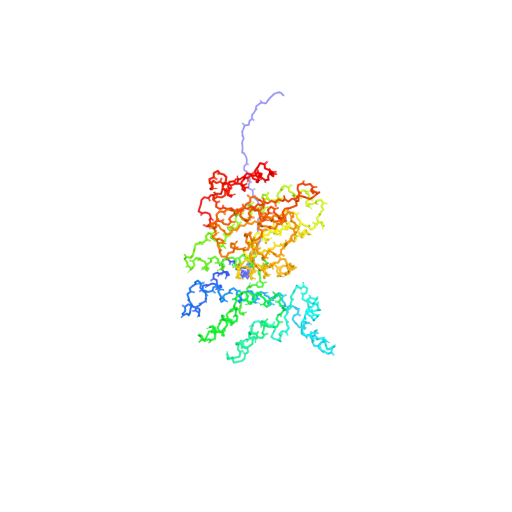G A N 1
ATOM 2835 C CA . ARG A 1 349 ? 9.102 -12.193 -18.121 1.00 95.06 349 ARG A CA 1
ATOM 2836 C C . ARG A 1 349 ? 10.582 -11.807 -18.257 1.00 95.06 349 ARG A C 1
ATOM 2838 O O . ARG A 1 349 ? 10.895 -10.772 -18.835 1.00 95.06 349 ARG A O 1
ATOM 2845 N N . TYR A 1 350 ? 11.507 -12.639 -17.776 1.00 96.88 350 TYR A N 1
ATOM 2846 C CA . TYR A 1 350 ? 12.950 -12.354 -17.770 1.00 96.88 350 TYR A CA 1
ATOM 2847 C C . TYR A 1 350 ? 13.662 -12.717 -19.084 1.00 96.88 350 TYR A C 1
ATOM 2849 O O . TYR A 1 350 ? 14.709 -13.369 -19.083 1.00 96.88 350 TYR A O 1
ATOM 2857 N N . VAL A 1 351 ? 13.083 -12.377 -20.241 1.00 95.19 351 VAL A N 1
ATOM 2858 C CA . VAL A 1 351 ? 13.564 -12.856 -21.554 1.00 95.19 351 VAL A CA 1
ATOM 2859 C C . VAL A 1 351 ? 15.031 -12.504 -21.835 1.00 95.19 351 VAL A C 1
ATOM 2861 O O . VAL A 1 351 ? 15.773 -13.386 -22.272 1.00 95.19 351 VAL A O 1
ATOM 2864 N N . ALA A 1 352 ? 15.485 -11.303 -21.467 1.00 96.44 352 ALA A N 1
ATOM 2865 C CA . ALA A 1 352 ? 16.829 -10.792 -21.759 1.00 96.44 352 ALA A CA 1
ATOM 2866 C C . ALA A 1 352 ? 17.931 -11.305 -20.807 1.00 96.44 352 ALA A C 1
ATOM 2868 O O . ALA A 1 352 ? 19.108 -10.983 -20.975 1.00 96.44 352 ALA A O 1
ATOM 2869 N N . GLY A 1 353 ? 17.566 -12.138 -19.828 1.00 96.12 353 GLY A N 1
ATOM 2870 C CA . GLY A 1 353 ? 18.483 -12.728 -18.854 1.00 96.12 353 GLY A CA 1
ATOM 2871 C C . GLY A 1 353 ? 18.268 -12.179 -17.447 1.00 96.12 353 GLY A C 1
ATOM 2872 O O . GLY A 1 353 ? 17.288 -11.490 -17.171 1.00 96.12 353 GLY A O 1
ATOM 2873 N N . LEU A 1 354 ? 19.182 -12.519 -16.542 1.00 96.94 354 LEU A N 1
ATOM 2874 C CA . LEU A 1 354 ? 19.158 -12.078 -15.148 1.00 96.94 354 LEU A CA 1
ATOM 2875 C C . LEU A 1 354 ? 20.397 -11.206 -14.882 1.00 96.94 354 LEU A C 1
ATOM 2877 O O . LEU A 1 354 ? 21.476 -11.583 -15.344 1.00 96.94 354 LEU A O 1
ATOM 2881 N N . PRO A 1 355 ? 20.273 -10.068 -14.171 1.00 95.06 355 PRO A N 1
ATOM 2882 C CA . PRO A 1 355 ? 21.425 -9.292 -13.705 1.00 95.06 355 PRO A CA 1
ATOM 2883 C C . PRO A 1 355 ? 22.196 -10.077 -12.627 1.00 95.06 355 PRO A C 1
ATOM 2885 O O . PRO A 1 355 ? 21.843 -11.210 -12.294 1.00 95.06 355 PRO A O 1
ATOM 2888 N N . ARG A 1 356 ? 23.229 -9.490 -12.014 1.00 93.44 356 ARG A N 1
ATOM 2889 C CA . ARG A 1 356 ? 23.802 -10.073 -10.786 1.00 93.44 356 ARG A CA 1
ATOM 2890 C C . ARG A 1 356 ? 22.782 -10.098 -9.638 1.00 93.44 356 ARG A C 1
ATOM 2892 O O . ARG A 1 356 ? 21.919 -9.228 -9.535 1.00 93.44 356 ARG A O 1
ATOM 2899 N N . THR A 1 357 ? 22.953 -11.030 -8.700 1.00 94.31 357 THR A N 1
ATOM 2900 C CA . THR A 1 357 ? 22.044 -11.190 -7.548 1.00 94.31 357 THR A CA 1
ATOM 2901 C C . THR A 1 357 ? 22.044 -10.028 -6.556 1.00 94.31 357 THR A C 1
ATOM 2903 O O . THR A 1 357 ? 21.094 -9.890 -5.799 1.00 94.31 357 THR A O 1
ATOM 2906 N N . SER A 1 358 ? 23.062 -9.162 -6.570 1.00 90.94 358 SER A N 1
ATOM 2907 C CA . SER A 1 358 ? 23.143 -7.984 -5.694 1.00 90.94 358 SER A CA 1
ATOM 2908 C C . SER A 1 358 ? 22.457 -6.722 -6.234 1.00 90.94 358 SER A C 1
ATOM 2910 O O . SER A 1 358 ? 22.646 -5.655 -5.662 1.00 90.94 358 SER A O 1
ATOM 2912 N N . ASP A 1 359 ? 21.703 -6.804 -7.336 1.00 91.06 359 ASP A N 1
ATOM 2913 C CA . ASP A 1 359 ? 20.932 -5.673 -7.867 1.00 91.06 359 ASP A CA 1
ATOM 2914 C C . ASP A 1 359 ? 19.681 -6.155 -8.623 1.00 91.06 359 ASP A C 1
ATOM 2916 O O . ASP A 1 359 ? 19.769 -6.839 -9.644 1.00 91.06 359 ASP A O 1
ATOM 2920 N N . SER A 1 360 ? 18.502 -5.808 -8.106 1.00 92.31 360 SER A N 1
ATOM 2921 C CA . SER A 1 360 ? 17.192 -6.175 -8.662 1.00 92.31 360 SER A CA 1
ATOM 2922 C C . SER A 1 360 ? 16.593 -5.126 -9.609 1.00 92.31 360 SER A C 1
ATOM 2924 O O . SER A 1 360 ? 15.558 -5.395 -10.219 1.00 92.31 360 SER A O 1
ATOM 2926 N N . ALA A 1 361 ? 17.227 -3.964 -9.814 1.00 92.56 361 ALA A N 1
ATOM 2927 C CA . ALA A 1 361 ? 16.663 -2.879 -10.630 1.00 92.56 361 ALA A CA 1
ATOM 2928 C C . ALA A 1 361 ? 16.303 -3.326 -12.065 1.00 92.56 361 ALA A C 1
ATOM 2930 O O . ALA A 1 361 ? 15.217 -3.049 -12.577 1.00 92.56 361 ALA A O 1
ATOM 2931 N N . MET A 1 362 ? 17.183 -4.112 -12.692 1.00 94.50 362 MET A N 1
ATOM 2932 C CA . MET A 1 362 ? 16.966 -4.670 -14.033 1.00 94.50 362 MET A CA 1
ATOM 2933 C C . MET A 1 362 ? 15.914 -5.796 -14.088 1.00 94.50 362 MET A C 1
ATOM 2935 O O . MET A 1 362 ? 15.399 -6.098 -15.167 1.00 94.50 362 MET A O 1
ATOM 2939 N N . LEU A 1 363 ? 15.561 -6.414 -12.954 1.00 95.94 363 LEU A N 1
ATOM 2940 C CA . LEU A 1 363 ? 14.426 -7.343 -12.881 1.00 95.94 363 LEU A CA 1
ATOM 2941 C C . LEU A 1 363 ? 13.101 -6.578 -12.886 1.00 95.94 363 LEU A C 1
ATOM 2943 O O . LEU A 1 363 ? 12.191 -6.964 -13.618 1.00 95.94 363 LEU A O 1
ATOM 2947 N N . PHE A 1 364 ? 13.013 -5.461 -12.153 1.00 95.75 364 PHE A N 1
ATOM 2948 C CA . PHE A 1 364 ? 11.841 -4.580 -12.194 1.00 95.75 364 PHE A CA 1
ATOM 2949 C C . PHE A 1 364 ? 11.586 -4.022 -13.597 1.00 95.75 364 PHE A C 1
ATOM 2951 O O . PHE A 1 364 ? 10.438 -4.022 -14.030 1.00 95.75 364 PHE A O 1
ATOM 2958 N N . LEU A 1 365 ? 12.628 -3.640 -14.351 1.00 95.31 365 LEU A N 1
ATOM 2959 C CA . LEU A 1 365 ? 12.475 -3.245 -15.761 1.00 95.31 365 LEU A CA 1
ATOM 2960 C C . LEU A 1 365 ? 11.836 -4.348 -16.614 1.00 95.31 365 LEU A C 1
ATOM 2962 O O . LEU A 1 365 ? 10.844 -4.096 -17.293 1.00 95.31 365 LEU A O 1
ATOM 2966 N N . GLN A 1 366 ? 12.356 -5.578 -16.555 1.00 96.94 366 GLN A N 1
ATOM 2967 C CA . GLN A 1 366 ? 11.791 -6.701 -17.314 1.00 96.94 366 GLN A CA 1
ATOM 2968 C C . GLN A 1 366 ? 10.361 -7.048 -16.870 1.00 96.94 366 GLN A C 1
ATOM 2970 O O . GLN A 1 366 ? 9.500 -7.301 -17.712 1.00 96.94 366 GLN A O 1
ATOM 2975 N N . HIS A 1 367 ? 10.073 -7.003 -15.564 1.00 97.38 367 HIS A N 1
ATOM 2976 C CA . HIS A 1 367 ? 8.716 -7.180 -15.040 1.00 97.38 367 HIS A CA 1
ATOM 2977 C C . HIS A 1 367 ? 7.762 -6.113 -15.578 1.00 97.38 367 HIS A C 1
ATOM 2979 O O . HIS A 1 367 ? 6.708 -6.458 -16.101 1.00 97.38 367 HIS A O 1
ATOM 2985 N N . ILE A 1 368 ? 8.146 -4.839 -15.541 1.00 97.19 368 ILE A N 1
ATOM 2986 C CA . ILE A 1 368 ? 7.339 -3.725 -16.053 1.00 97.19 368 ILE A CA 1
ATOM 2987 C C . ILE A 1 368 ? 7.077 -3.865 -17.553 1.00 97.19 368 ILE A C 1
ATOM 2989 O O . ILE A 1 368 ? 5.922 -3.780 -17.967 1.00 97.19 368 ILE A O 1
ATOM 2993 N N . VAL A 1 369 ? 8.096 -4.189 -18.356 1.00 96.94 369 VAL A N 1
ATOM 2994 C CA . VAL A 1 369 ? 7.913 -4.475 -19.789 1.00 96.94 369 VAL A CA 1
ATOM 2995 C C . VAL A 1 369 ? 6.958 -5.658 -19.999 1.00 96.94 369 VAL A C 1
ATOM 2997 O O . VAL A 1 369 ? 6.081 -5.598 -20.859 1.00 96.94 369 VAL A O 1
ATOM 3000 N N . SER A 1 370 ? 7.011 -6.695 -19.155 1.00 96.69 370 SER A N 1
ATOM 3001 C CA . SER A 1 370 ? 6.048 -7.807 -19.218 1.00 96.69 370 SER A CA 1
ATOM 3002 C C . SER A 1 370 ? 4.596 -7.399 -18.919 1.00 96.69 370 SER A C 1
ATOM 3004 O O . SER A 1 370 ? 3.673 -8.102 -19.336 1.00 96.69 370 SER A O 1
ATOM 3006 N N . LYS A 1 371 ? 4.365 -6.246 -18.274 1.00 97.81 371 LYS A N 1
ATOM 3007 C CA . LYS A 1 371 ? 3.035 -5.656 -18.038 1.00 97.81 371 LYS A CA 1
ATOM 3008 C C . LYS A 1 371 ? 2.626 -4.596 -19.072 1.00 97.81 371 LYS A C 1
ATOM 3010 O O . LYS A 1 371 ? 1.492 -4.118 -19.028 1.00 97.81 371 LYS A O 1
ATOM 3015 N N . MET A 1 372 ? 3.492 -4.246 -20.023 1.00 97.50 372 MET A N 1
ATOM 3016 C CA . MET A 1 372 ? 3.128 -3.368 -21.140 1.00 97.50 372 MET A CA 1
ATOM 3017 C C . MET A 1 372 ? 2.276 -4.115 -22.171 1.00 97.50 372 MET A C 1
ATOM 3019 O O . MET A 1 372 ? 2.476 -5.314 -22.407 1.00 97.50 372 MET A O 1
ATOM 3023 N N . TYR A 1 373 ? 1.330 -3.422 -22.805 1.00 96.12 373 TYR A N 1
ATOM 3024 C CA . TYR A 1 373 ? 0.670 -3.928 -24.007 1.00 96.12 373 TYR A CA 1
ATOM 3025 C C . TYR A 1 373 ? 1.721 -4.213 -25.105 1.00 96.12 373 TYR A C 1
ATOM 3027 O O . TYR A 1 373 ? 2.678 -3.446 -25.227 1.00 96.12 373 TYR A O 1
ATOM 3035 N N . PRO A 1 374 ? 1.580 -5.303 -25.887 1.00 89.62 374 PRO A N 1
ATOM 3036 C CA . PRO A 1 374 ? 2.469 -5.597 -27.016 1.00 89.62 374 PRO A CA 1
ATOM 3037 C C . PRO A 1 374 ? 2.533 -4.459 -28.045 1.00 89.62 374 PRO A C 1
ATOM 3039 O O . PRO A 1 374 ? 1.564 -3.727 -28.214 1.00 89.62 374 PRO A O 1
ATOM 3042 N N . ALA A 1 375 ? 3.643 -4.329 -28.777 1.00 84.31 375 ALA A N 1
ATOM 3043 C CA . ALA A 1 3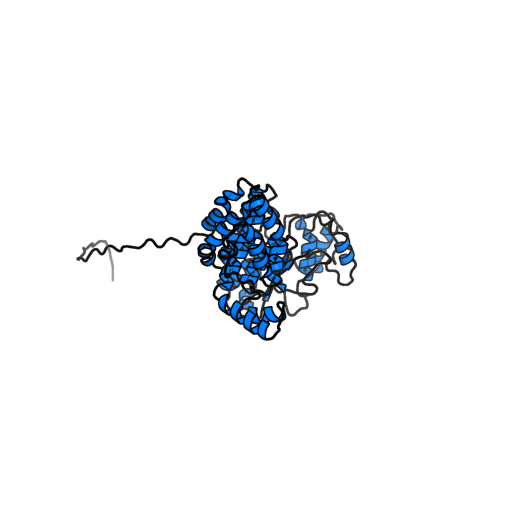75 ? 3.815 -3.258 -29.769 1.00 84.31 375 ALA A CA 1
ATOM 3044 C C . ALA A 1 375 ? 2.852 -3.348 -30.977 1.00 84.31 375 ALA A C 1
ATOM 3046 O O . ALA A 1 375 ? 2.636 -2.353 -31.661 1.00 84.31 375 ALA A O 1
ATOM 3047 N N . ASP A 1 376 ? 2.269 -4.522 -31.233 1.00 85.75 376 ASP A N 1
ATOM 3048 C CA . ASP A 1 376 ? 1.268 -4.796 -32.273 1.00 85.75 376 ASP A CA 1
ATOM 3049 C C . ASP A 1 376 ? -0.192 -4.667 -31.781 1.00 85.75 376 ASP A C 1
ATOM 3051 O O . ASP A 1 376 ? -1.133 -4.975 -32.511 1.00 85.75 376 ASP A O 1
ATOM 3055 N N . SER A 1 377 ? -0.394 -4.198 -30.546 1.00 88.75 377 SER A N 1
ATOM 3056 C CA . SER A 1 377 ? -1.703 -3.953 -29.929 1.00 88.75 377 SER A CA 1
ATOM 3057 C C . SER A 1 377 ? -2.303 -2.601 -30.341 1.00 88.75 377 SER A C 1
ATOM 3059 O O . SER A 1 377 ? -1.614 -1.584 -30.358 1.00 88.75 377 SER A O 1
ATOM 3061 N N . ASP A 1 378 ? -3.631 -2.541 -30.509 1.00 86.25 378 ASP A N 1
ATOM 3062 C CA . ASP A 1 378 ? -4.397 -1.281 -30.641 1.00 86.25 378 ASP A CA 1
ATOM 3063 C C . ASP A 1 378 ? -4.326 -0.380 -29.382 1.00 86.25 378 ASP A C 1
ATOM 3065 O O . ASP A 1 378 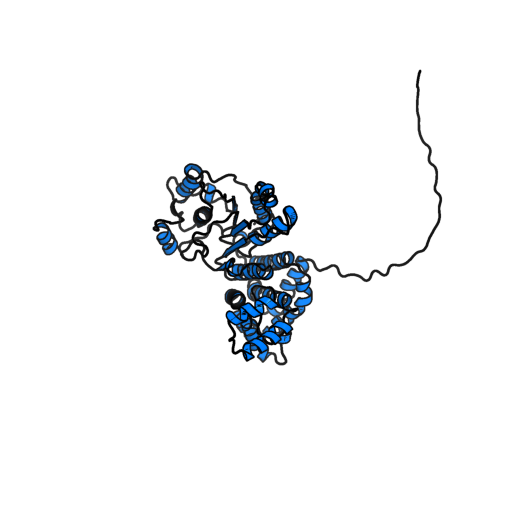? -4.806 0.757 -29.374 1.00 86.25 378 ASP A O 1
ATOM 3069 N N . LYS A 1 379 ? -3.761 -0.898 -28.284 1.00 88.06 379 LYS A N 1
ATOM 3070 C CA . LYS A 1 379 ? -3.484 -0.178 -27.036 1.00 88.06 379 LYS A CA 1
ATOM 3071 C C . LYS A 1 379 ? -1.987 -0.060 -26.792 1.00 88.06 379 LYS A C 1
ATOM 3073 O O . LYS A 1 379 ? -1.280 -1.061 -26.865 1.00 88.06 379 LYS A O 1
ATOM 3078 N N . THR A 1 380 ? -1.558 1.123 -26.371 1.00 89.69 380 THR A N 1
ATOM 3079 C CA . THR A 1 380 ? -0.188 1.447 -25.956 1.00 89.69 380 THR A CA 1
ATOM 3080 C C . THR A 1 380 ? -0.064 1.517 -24.433 1.00 89.69 380 THR A C 1
ATOM 3082 O O . THR A 1 380 ? -1.028 1.868 -23.753 1.00 89.69 380 THR A O 1
ATOM 3085 N N . SER A 1 381 ? 1.135 1.264 -23.906 1.00 95.31 381 SER A N 1
ATOM 3086 C CA . SER A 1 381 ? 1.495 1.550 -22.510 1.00 95.31 381 SER A CA 1
ATOM 3087 C C . SER A 1 381 ? 2.501 2.697 -22.432 1.00 95.31 381 SER A C 1
ATOM 3089 O O . SER A 1 381 ? 3.391 2.777 -23.277 1.00 95.31 381 SER A O 1
ATOM 3091 N N . ARG A 1 382 ? 2.419 3.531 -21.391 1.00 95.62 382 ARG A N 1
ATOM 3092 C CA . ARG A 1 382 ? 3.494 4.458 -20.999 1.00 95.62 382 ARG A CA 1
ATOM 3093 C C . ARG A 1 382 ? 4.076 4.068 -19.648 1.00 95.62 382 ARG A C 1
ATOM 3095 O O . ARG A 1 382 ? 3.351 3.633 -18.754 1.00 95.62 382 ARG A O 1
ATOM 3102 N N . VAL A 1 383 ? 5.385 4.245 -19.509 1.00 96.94 383 VAL A N 1
ATOM 3103 C CA . VAL A 1 383 ? 6.143 3.856 -18.319 1.00 96.94 383 VAL A CA 1
ATOM 3104 C C . VAL A 1 383 ? 6.985 5.030 -17.839 1.00 96.94 383 VAL A C 1
ATOM 3106 O O . VAL A 1 383 ? 7.715 5.621 -18.630 1.00 96.94 383 VAL A O 1
ATOM 3109 N N . ALA A 1 384 ? 6.943 5.312 -16.538 1.00 96.94 384 ALA A N 1
ATOM 3110 C CA . ALA A 1 384 ? 7.923 6.164 -15.876 1.00 96.94 384 ALA A CA 1
ATOM 3111 C C . ALA A 1 384 ? 8.461 5.451 -14.633 1.00 96.94 384 ALA A C 1
ATOM 3113 O O . ALA A 1 384 ? 7.703 4.982 -13.787 1.00 96.94 384 ALA A O 1
ATOM 3114 N N . ILE A 1 385 ? 9.783 5.355 -14.526 1.00 94.31 385 ILE A N 1
ATOM 3115 C CA . ILE A 1 385 ? 10.444 4.642 -13.436 1.00 94.31 385 ILE A CA 1
ATOM 3116 C C . ILE A 1 385 ? 11.633 5.432 -12.906 1.00 94.31 385 ILE A C 1
ATOM 3118 O O . ILE A 1 385 ? 12.413 5.992 -13.678 1.00 94.31 385 ILE A O 1
ATOM 3122 N N . VAL A 1 386 ? 11.767 5.466 -11.582 1.00 92.00 386 VAL A N 1
ATOM 3123 C CA . VAL A 1 386 ? 12.943 6.019 -10.908 1.00 92.00 386 VAL A CA 1
ATOM 3124 C C . VAL A 1 386 ? 13.936 4.902 -10.603 1.00 92.00 386 VAL A C 1
ATOM 3126 O O . VAL A 1 386 ? 13.560 3.824 -10.152 1.00 92.00 386 VAL A O 1
ATOM 3129 N N . PHE A 1 387 ? 15.219 5.183 -10.814 1.00 87.94 387 PHE A N 1
ATOM 3130 C CA . PHE A 1 387 ? 16.324 4.352 -10.354 1.00 87.94 387 PHE A CA 1
ATOM 3131 C C . PHE A 1 387 ? 17.472 5.220 -9.842 1.00 87.94 387 PHE A C 1
ATOM 3133 O O . PHE A 1 387 ? 17.609 6.390 -10.206 1.00 87.94 387 PHE A O 1
ATOM 3140 N N . ASN A 1 388 ? 18.375 4.599 -9.083 1.00 83.62 388 ASN A N 1
ATOM 3141 C CA . ASN A 1 388 ? 19.749 5.080 -8.995 1.00 83.62 388 ASN A CA 1
ATOM 3142 C C . ASN A 1 388 ? 20.455 4.960 -10.371 1.00 83.62 388 ASN A C 1
ATOM 3144 O O . ASN A 1 388 ? 19.915 4.420 -11.334 1.00 83.62 388 ASN A O 1
ATOM 3148 N N . GLY A 1 389 ? 21.701 5.426 -10.485 1.00 84.50 389 GLY A N 1
ATOM 3149 C CA . GLY A 1 389 ? 22.432 5.360 -11.759 1.00 84.50 389 GLY A CA 1
ATOM 3150 C C . GLY A 1 389 ? 22.779 3.945 -12.262 1.00 84.50 389 GLY A C 1
ATOM 3151 O O . GLY A 1 389 ? 23.199 3.818 -13.412 1.00 84.50 389 GLY A O 1
ATOM 3152 N N . SER A 1 390 ? 22.619 2.892 -11.443 1.00 85.06 390 SER A N 1
ATOM 3153 C CA . SER A 1 390 ? 23.121 1.536 -11.728 1.00 85.06 390 SER A CA 1
ATOM 3154 C C . SER A 1 390 ? 22.687 0.994 -13.098 1.00 85.06 390 SER A C 1
ATOM 3156 O O . SER A 1 390 ? 23.572 0.559 -13.845 1.00 85.06 390 SER A O 1
ATOM 3158 N N . PRO A 1 391 ? 21.402 1.068 -13.514 1.00 89.88 391 PRO A N 1
ATOM 3159 C CA . PRO A 1 391 ? 20.973 0.467 -14.776 1.00 89.88 391 PRO A CA 1
ATOM 3160 C C . PRO A 1 391 ? 21.669 1.039 -16.019 1.00 89.88 391 PRO A C 1
ATOM 3162 O O . PRO A 1 391 ? 21.801 0.331 -17.017 1.00 89.88 391 PRO A O 1
ATOM 3165 N N . LEU A 1 392 ? 22.157 2.285 -15.963 1.00 90.50 392 LEU A N 1
ATOM 3166 C CA . LEU A 1 392 ? 22.723 2.992 -17.116 1.00 90.50 392 LEU A CA 1
ATOM 3167 C C . LEU A 1 392 ? 24.115 2.490 -17.523 1.00 90.50 392 LEU A C 1
ATOM 3169 O O . LEU A 1 392 ? 24.397 2.394 -18.714 1.00 90.50 392 LEU A O 1
ATOM 3173 N N . PHE A 1 393 ? 24.986 2.178 -16.557 1.00 88.88 393 PHE A N 1
ATOM 3174 C CA . PHE A 1 393 ? 26.415 1.923 -16.814 1.00 88.88 393 PHE A CA 1
ATOM 3175 C C . PHE A 1 393 ? 26.939 0.581 -16.287 1.00 88.88 393 PHE A C 1
ATOM 3177 O O . PHE A 1 393 ? 28.085 0.225 -16.547 1.00 88.88 393 PHE A O 1
ATOM 3184 N N . THR A 1 394 ? 26.140 -0.158 -15.521 1.00 89.56 394 THR A N 1
ATOM 3185 C CA . THR A 1 394 ? 26.633 -1.321 -14.774 1.00 89.56 394 THR A CA 1
ATOM 3186 C C . THR A 1 394 ? 26.664 -2.606 -15.601 1.00 89.56 394 THR A C 1
ATOM 3188 O O . THR A 1 394 ? 25.722 -2.886 -16.340 1.00 89.56 394 THR A O 1
ATOM 3191 N N . GLY A 1 395 ? 27.697 -3.427 -15.404 1.00 89.94 395 GLY A N 1
ATOM 3192 C CA . GLY A 1 395 ? 27.832 -4.770 -15.978 1.00 89.94 395 GLY A CA 1
ATOM 3193 C C . GLY A 1 395 ? 28.610 -4.793 -17.295 1.00 89.94 395 GLY A C 1
ATOM 3194 O O . GLY A 1 395 ? 28.363 -3.984 -18.190 1.00 89.94 395 GLY A O 1
ATOM 3195 N N . ASP A 1 396 ? 29.545 -5.740 -17.396 1.00 92.38 396 ASP A N 1
ATOM 3196 C CA . ASP A 1 396 ? 30.463 -5.900 -18.529 1.00 92.38 396 ASP A CA 1
ATOM 3197 C C . ASP A 1 396 ? 29.755 -6.346 -19.820 1.00 92.38 396 ASP A C 1
ATOM 3199 O O . ASP A 1 396 ? 28.609 -6.803 -19.803 1.00 92.38 396 ASP A O 1
ATOM 3203 N N . ALA A 1 397 ? 30.442 -6.258 -20.961 1.00 91.75 397 ALA A N 1
ATOM 3204 C CA . ALA A 1 397 ? 29.902 -6.698 -22.247 1.00 91.75 397 ALA A CA 1
ATOM 3205 C C . ALA A 1 397 ? 29.454 -8.176 -22.204 1.00 91.75 397 ALA A C 1
ATOM 3207 O O . ALA A 1 397 ? 30.232 -9.063 -21.853 1.00 91.75 397 ALA A O 1
ATOM 3208 N N . GLY A 1 398 ? 28.193 -8.436 -22.563 1.00 91.19 398 GLY A N 1
ATOM 3209 C CA . GLY A 1 398 ? 27.581 -9.772 -22.526 1.00 91.19 398 GLY A CA 1
ATOM 3210 C C . GLY A 1 398 ? 27.047 -10.219 -21.155 1.00 91.19 398 GLY A C 1
ATOM 3211 O O . GLY A 1 398 ? 26.429 -11.282 -21.075 1.00 91.19 398 GLY A O 1
ATOM 3212 N N . SER A 1 399 ? 27.230 -9.420 -20.094 1.00 95.00 399 SER A N 1
ATOM 3213 C CA . SER A 1 399 ? 26.557 -9.618 -18.798 1.00 95.00 399 SER A CA 1
ATOM 3214 C C . SER A 1 399 ? 25.034 -9.477 -18.909 1.00 95.00 399 SER A C 1
ATOM 3216 O O . SER A 1 399 ? 24.519 -8.908 -19.873 1.00 95.00 399 SER A O 1
ATOM 3218 N N . GLY A 1 400 ? 24.301 -9.948 -17.897 1.00 95.56 400 GLY A N 1
ATOM 3219 C CA . GLY A 1 400 ? 22.845 -9.805 -17.843 1.00 95.56 400 GLY A CA 1
ATOM 3220 C C . GLY A 1 400 ? 22.391 -8.351 -17.942 1.00 95.56 400 GLY A C 1
ATOM 3221 O O . GLY A 1 400 ? 21.532 -8.030 -18.754 1.00 95.56 400 GLY A O 1
ATOM 3222 N N . GLU A 1 401 ? 23.024 -7.446 -17.197 1.00 96.00 401 GLU A N 1
ATOM 3223 C CA . GLU A 1 401 ? 22.754 -6.008 -17.243 1.00 96.00 401 GLU A CA 1
ATOM 3224 C C . GLU A 1 401 ? 23.010 -5.413 -18.641 1.00 96.00 401 GLU A C 1
ATOM 3226 O O . GLU A 1 401 ? 22.222 -4.598 -19.123 1.00 96.00 401 GLU A O 1
ATOM 3231 N N . SER A 1 402 ? 24.075 -5.851 -19.325 1.00 96.44 402 SER A N 1
ATOM 3232 C CA . SER A 1 402 ? 24.360 -5.451 -20.710 1.00 96.44 402 SER A CA 1
ATOM 3233 C C . SER A 1 402 ? 23.313 -5.974 -21.696 1.00 96.44 402 SER A C 1
ATOM 3235 O O . SER A 1 402 ? 22.914 -5.241 -22.599 1.00 96.44 402 SER A O 1
ATOM 3237 N N . ASN A 1 403 ? 22.860 -7.218 -21.533 1.00 97.12 403 ASN A N 1
ATOM 3238 C CA . ASN A 1 403 ? 21.875 -7.842 -22.418 1.00 97.12 403 ASN A CA 1
ATOM 3239 C C . ASN A 1 403 ? 20.475 -7.241 -22.214 1.00 97.12 403 ASN A C 1
ATOM 3241 O O . ASN A 1 403 ? 19.777 -6.991 -23.191 1.00 97.12 403 ASN A O 1
ATOM 3245 N N . ILE A 1 404 ? 20.095 -6.921 -20.972 1.00 97.31 404 ILE A N 1
ATOM 3246 C CA . ILE A 1 404 ? 18.822 -6.261 -20.644 1.00 97.31 404 ILE A CA 1
ATOM 3247 C C . ILE A 1 404 ? 18.783 -4.833 -21.212 1.00 97.31 404 ILE A C 1
ATOM 3249 O O . ILE A 1 404 ? 17.772 -4.452 -21.800 1.00 97.31 404 ILE A O 1
ATOM 3253 N N . ARG A 1 405 ? 19.887 -4.066 -21.131 1.00 96.75 405 ARG A N 1
ATOM 3254 C CA . ARG A 1 405 ? 19.996 -2.778 -21.846 1.00 96.75 405 ARG A CA 1
ATOM 3255 C C . ARG A 1 405 ? 19.850 -2.955 -23.352 1.00 96.75 405 ARG A C 1
ATOM 3257 O O . ARG A 1 405 ? 19.045 -2.259 -23.957 1.00 96.75 405 ARG A O 1
ATOM 3264 N N . LYS A 1 406 ? 20.610 -3.877 -23.953 1.00 96.25 406 LYS A N 1
ATOM 3265 C CA . LYS A 1 406 ? 20.567 -4.119 -25.402 1.00 96.25 406 LYS A CA 1
ATOM 3266 C C . LYS A 1 406 ? 19.148 -4.468 -25.864 1.00 96.25 406 LYS A C 1
ATOM 3268 O O . LYS A 1 406 ? 18.660 -3.884 -26.821 1.00 96.25 406 LYS A O 1
ATOM 3273 N N . TRP A 1 407 ? 18.467 -5.357 -25.148 1.00 96.56 407 TRP A N 1
ATOM 3274 C CA . TRP A 1 407 ? 17.084 -5.735 -25.427 1.00 96.56 407 TRP A CA 1
ATOM 3275 C C . TRP A 1 407 ? 16.130 -4.532 -25.388 1.00 96.56 407 TRP A C 1
ATOM 3277 O O . TRP A 1 407 ? 15.379 -4.315 -26.335 1.00 96.56 407 TRP A O 1
ATOM 3287 N N . LEU A 1 408 ? 16.208 -3.695 -24.347 1.00 95.38 408 LEU A N 1
ATOM 3288 C CA . LEU A 1 408 ? 15.348 -2.514 -24.209 1.00 95.38 408 LEU A CA 1
ATOM 3289 C C . LEU A 1 408 ? 15.607 -1.441 -25.288 1.00 95.38 408 LEU A C 1
ATOM 3291 O O . LEU A 1 408 ? 14.667 -0.776 -25.722 1.00 95.38 408 LEU A O 1
ATOM 3295 N N . LEU A 1 409 ? 16.870 -1.261 -25.692 1.00 94.94 409 LEU A N 1
ATOM 3296 C CA . LEU A 1 409 ? 17.318 -0.183 -26.583 1.00 94.94 409 LEU A CA 1
ATOM 3297 C C . LEU A 1 409 ? 17.324 -0.559 -28.069 1.00 94.94 409 LEU A C 1
ATOM 3299 O O . LEU A 1 409 ? 16.931 0.250 -28.897 1.00 94.94 409 LEU A O 1
ATOM 3303 N N . GLU A 1 410 ? 17.808 -1.751 -28.418 1.00 94.94 410 GLU A N 1
ATOM 3304 C CA . GLU A 1 410 ? 18.028 -2.170 -29.811 1.00 94.94 410 GLU A CA 1
ATOM 3305 C C . GLU A 1 410 ? 16.940 -3.117 -30.327 1.00 94.94 410 GLU A C 1
ATOM 3307 O O . GLU A 1 410 ? 16.650 -3.118 -31.521 1.00 94.94 410 GLU A O 1
ATOM 3312 N N . GLU A 1 411 ? 16.371 -3.959 -29.457 1.00 94.19 411 GLU A N 1
ATOM 3313 C CA . GLU A 1 411 ? 15.423 -5.007 -29.870 1.00 94.19 411 GLU A CA 1
ATOM 3314 C C . GLU A 1 411 ? 13.960 -4.586 -29.671 1.00 94.19 411 GLU A C 1
ATOM 3316 O O . GLU A 1 411 ? 13.099 -4.994 -30.449 1.00 94.19 411 GLU A O 1
ATOM 3321 N N . LEU A 1 412 ? 13.685 -3.762 -28.653 1.00 93.44 412 LEU A N 1
ATOM 3322 C CA . LEU A 1 412 ? 12.360 -3.201 -28.378 1.00 93.44 412 LEU A CA 1
ATOM 3323 C C . LEU A 1 412 ? 12.196 -1.734 -28.803 1.00 93.44 412 LEU A C 1
ATOM 3325 O O . LEU A 1 412 ? 11.084 -1.352 -29.152 1.00 93.44 412 LEU A O 1
ATOM 3329 N N . ASP A 1 413 ? 13.265 -0.928 -28.759 1.00 93.81 413 ASP A N 1
ATOM 3330 C CA . ASP A 1 413 ? 13.230 0.537 -28.950 1.00 93.81 413 ASP A CA 1
ATOM 3331 C C . ASP A 1 413 ? 12.250 1.249 -27.981 1.00 93.81 413 ASP A C 1
ATOM 3333 O O . ASP A 1 413 ? 11.429 2.081 -28.363 1.00 93.81 413 ASP A O 1
ATOM 3337 N N . TYR A 1 414 ? 12.277 0.866 -26.694 1.00 94.19 414 TYR A N 1
ATOM 3338 C CA . TYR A 1 414 ? 11.306 1.327 -25.678 1.00 94.19 414 TYR A CA 1
ATOM 3339 C C . TYR A 1 414 ? 11.791 2.499 -24.803 1.00 94.19 414 TYR A C 1
ATOM 3341 O O . TYR A 1 414 ? 11.008 3.031 -24.013 1.00 94.19 414 TYR A O 1
ATOM 3349 N N . LEU A 1 415 ? 13.060 2.917 -24.890 1.00 94.50 415 LEU A N 1
ATOM 3350 C CA . LEU A 1 415 ? 13.567 4.041 -24.090 1.00 94.50 415 LEU A CA 1
ATOM 3351 C C . LEU A 1 415 ? 13.344 5.385 -24.801 1.00 94.50 415 LEU A C 1
ATOM 3353 O O . LEU A 1 415 ? 14.170 5.814 -25.601 1.00 94.50 415 LEU A O 1
ATOM 3357 N N . GLU A 1 416 ? 12.279 6.098 -24.431 1.00 94.12 416 GLU A N 1
ATOM 3358 C CA . GLU A 1 416 ? 11.976 7.423 -24.994 1.00 94.12 416 GLU A CA 1
ATOM 3359 C C . GLU A 1 416 ? 12.861 8.549 -24.415 1.00 94.12 416 GLU A C 1
ATOM 3361 O O . GLU A 1 416 ? 13.261 9.462 -25.137 1.00 94.12 416 GLU A O 1
ATOM 3366 N N . THR A 1 417 ? 13.164 8.549 -23.108 1.00 94.75 417 THR A N 1
ATOM 3367 C CA . THR A 1 417 ? 13.884 9.658 -22.441 1.00 94.75 417 THR A CA 1
ATOM 3368 C C . THR A 1 417 ? 14.555 9.223 -21.129 1.00 94.75 417 THR A C 1
ATOM 3370 O O . THR A 1 417 ? 14.024 8.396 -20.394 1.00 94.75 417 THR A O 1
ATOM 3373 N N . ILE A 1 418 ? 15.703 9.833 -20.798 1.00 94.94 418 ILE A N 1
ATOM 3374 C CA . ILE A 1 418 ? 16.336 9.778 -19.467 1.00 94.94 418 ILE A CA 1
ATOM 3375 C C . ILE A 1 418 ? 16.317 11.186 -18.856 1.00 94.94 418 ILE A C 1
ATOM 3377 O O . ILE A 1 418 ? 16.824 12.129 -19.463 1.00 94.94 418 ILE A O 1
ATOM 3381 N N . ILE A 1 419 ? 15.789 11.321 -17.636 1.00 94.25 419 ILE A N 1
ATOM 3382 C CA . ILE A 1 419 ? 15.786 12.575 -16.866 1.00 94.25 419 ILE A CA 1
ATOM 3383 C C . ILE A 1 419 ? 16.758 12.433 -15.691 1.00 94.25 419 ILE A C 1
ATOM 3385 O O . ILE A 1 419 ? 16.592 11.562 -14.841 1.00 94.25 419 ILE A O 1
ATOM 3389 N N . ALA A 1 420 ? 17.769 13.300 -15.626 1.00 93.25 420 ALA A N 1
ATOM 3390 C CA . ALA A 1 420 ? 18.677 13.372 -14.484 1.00 93.25 420 ALA A CA 1
ATOM 3391 C C . ALA A 1 420 ? 18.099 14.307 -13.409 1.00 93.25 420 ALA A C 1
ATOM 3393 O O . ALA A 1 420 ? 17.951 15.507 -13.641 1.00 93.25 420 ALA A O 1
ATOM 3394 N N . LEU A 1 421 ? 17.787 13.758 -12.234 1.00 91.12 421 LEU A N 1
ATOM 3395 C CA . LEU A 1 421 ? 17.305 14.527 -11.085 1.00 91.12 421 LEU A CA 1
ATOM 3396 C C . LEU A 1 421 ? 18.470 15.179 -10.306 1.00 91.12 421 LEU A C 1
ATOM 3398 O O . LEU A 1 421 ? 19.609 14.705 -10.386 1.00 91.12 421 LEU A O 1
ATOM 3402 N N . PRO A 1 422 ? 18.211 16.256 -9.537 1.00 89.69 422 PRO A N 1
ATOM 3403 C CA . PRO A 1 422 ? 19.168 16.804 -8.579 1.00 89.69 422 PRO A CA 1
ATOM 3404 C C . PRO A 1 422 ? 19.716 15.749 -7.608 1.00 89.69 422 PRO A C 1
ATOM 3406 O O . PRO A 1 422 ? 19.023 14.802 -7.234 1.00 89.69 422 PRO A O 1
ATOM 3409 N N . LYS A 1 423 ? 20.965 15.940 -7.171 1.00 84.38 423 LYS A N 1
ATOM 3410 C CA . LYS A 1 423 ? 21.559 15.137 -6.093 1.00 84.38 423 LYS A CA 1
ATOM 3411 C C . LYS A 1 423 ? 20.876 15.445 -4.761 1.00 84.38 423 LYS A C 1
ATOM 3413 O O . LYS A 1 423 ? 20.364 16.547 -4.583 1.00 84.38 423 LYS A O 1
ATOM 3418 N N . ASP A 1 424 ? 20.924 14.476 -3.849 1.00 77.75 424 ASP A N 1
ATOM 3419 C CA . ASP A 1 424 ? 20.476 14.611 -2.455 1.00 77.75 424 ASP A CA 1
ATOM 3420 C C . ASP A 1 424 ? 18.992 15.028 -2.318 1.00 77.75 424 ASP A C 1
ATOM 3422 O O . ASP A 1 424 ? 18.601 15.722 -1.383 1.00 77.75 424 ASP A O 1
ATOM 3426 N N . LEU A 1 425 ? 18.166 14.605 -3.286 1.00 79.38 425 LEU A N 1
ATOM 3427 C CA . LEU A 1 425 ? 16.716 14.839 -3.334 1.00 79.38 425 LEU A CA 1
ATOM 3428 C C . LEU A 1 425 ? 15.902 13.799 -2.531 1.00 79.38 425 LEU A C 1
ATOM 3430 O O . LEU A 1 425 ? 14.745 14.065 -2.216 1.00 79.38 425 LEU A O 1
ATOM 3434 N N . PHE A 1 426 ? 16.498 12.635 -2.243 1.00 74.12 426 PHE A N 1
ATOM 3435 C CA . PHE A 1 426 ? 15.908 11.458 -1.583 1.00 74.12 426 PHE A CA 1
ATOM 3436 C C . PHE A 1 426 ? 16.503 11.236 -0.187 1.00 74.12 426 PHE A C 1
ATOM 3438 O O . PHE A 1 426 ? 17.734 11.424 -0.059 1.00 74.12 426 PHE A O 1
#

Radius of gyration: 27.24 Å; chains: 1; bounding box: 64×95×73 Å

Sequence (426 aa):
MDIPAKPNKNEHKMDGKNNHKKAYNSERKQNPMNVSEIVSFLWEKQEFLRSHYKKNKYKDVILPLVVLTRLDIELKDTKTKVLEKIVELEKKKIKRGPAMDNDLNRITKKNFNNKSEFENLHDVLGDDAKDVKSNLQDYINGFSENIQDIFVKFKFKDVIAELEEKKILWKAVEHFAKYEDMLSKLDNHDMGTVYEELIRKANEASHETAGDHFTPRDVIKTLVEITFLPDIKSILKDPKTIRTIYDPASGTGGMLSESQKFIEENVNKDVNLGLVGQDINDEAYAVCKSDMMIRGIDPKHIQFGNSLGDDDKFPGSKFDYILSNPPYGRDWKDFADEIEKEKKKSDSRYVAGLPRTSDSAMLFLQHIVSKMYPADSDKTSRVAIVFNGSPLFTGDAGSGESNIRKWLLEELDYLETIIALPKDLF

Secondary structure (DSSP, 8-state):
-----------------------------PPPPPHHHHHHHHHHS-HHHHTTS-GGGSHHHHHHHHHHHHHHHHHGGGHHHHHHHHHHHHHTTPPTTHHHHHHHHHHHTSS--B-SS-SSTTGGG-SSTTTHHHHHHHHHHHB-HHHHHHHHHTTHHHHHHHHHHTT-HHHHHHHHHTTHHHHTTS-HHHHHHHHHHHHHHHHHTTTS-GGGT---HHHHHHHHHHHHTTTHHHHTT-TTSPEEEEETT-TTSHHHHHHHHHHIIIIITTPPEEEEEEES-HHHHHHHHHHHHHTT--GGGEEES-TTSTT-SSTT---SEEEE-PPTT---GGGHHHHHHHHTSTT-S-TT----TT--HHHHHHHHHHHSPPTTSSS--EEEE---SHHHH-S-TTSHHHHHHHIIIIIS-------PPPTT--

Foldseek 3Di:
DDDDDDDDDDDDDDDDDDDDDDDDPDDPPDDQDALVNVLCCLQVVPPVCVVQHQSLCSCLLRVLLLLQLLVLLLCLVQQVVLQVLVVVCVVVVNDPADVSQVVSCVSSVFNKDFQDPDSGLVCLCPDDNVSSLVSVVNRLVRMYPLLVLLCVLSVVNVVSVSCVVSVCNSVSSVSSRVCSVNCSPDDLVSSLVSSVVNNQSSCVSVPPDSQQADDPLVNLLVLLCVQCVVCLVVCQVCLPDAFEEEEAACFLVSNVVVNLVCCVPPRNVSRDYLYAYEHQRSNSLSNNLSSCRSVRHNSLRRYHDNCLFPPNSQPPAAGQEYEYEHGAQAAQPVRVVRNVVLCPDPLRLLVLHDADRRGCPLSVVSSNVSRFDDPPDPGGHDYDYDYDCCLPDHDDPPGSSNSSVCCCCPVVVPDPDDDDDDPPPD

pLDDT: mean 85.8, std 16.99, range [25.02, 98.44]